Protein AF-A0A086LLX4-F1 (afdb_monomer_lite)

pLDDT: mean 74.9, std 23.93, range [22.41, 98.12]

Secondary structure (DSSP, 8-state):
-BTGGGS-HHHHHTTHHHHHTTS-----B-SS-HHHHS-HHHHTTS-----PPPPHHHHHHHHHHHHHHTTEEE-HHHHHHHHHHHTT-HHHHHHHHHHHHHHHHHHHHHHHHHHHHHHTS-----------------------------------------------------PPP----EEE-HHHHHHHHHHHTSS--SSHHHHHHHHHHHHHHHHHT-HHHHHHHHHHHHTTT--HHHHHHHHHHHIIIIITTS-THHHHHHHHHHHHHHHH-TTTHHHHHHHHHHHHHHSPP--HHHHHHHHHHHHHHH-TT-PPPGGGS---SHHHHHTTTTTT---TTSTT-SS-S-S-SS--SS--S-GGGTT---S---PPPSS--PPP-

Sequence (389 aa):
FPRFSRCSKAQQDALL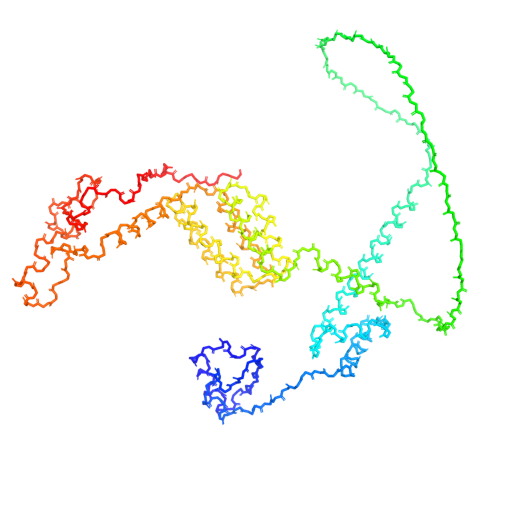PHVETGTITLIGATTENPSFEVNRALLSRCRVCKLEPLTEEDLTTILQRAAKEENVTITEAAVRVICRLADGDARRALNMLENAIHHERTANENKATNDAESSTSLADPLVTSSFSPSSSSSPCSSSPSCPSASSTSASSTSSMASSSSSMACSGKDGVSAGSEGLVVDVASLESTATKSHLLYDKNRDSYYDLISALHKSVRGSDEHAAVYYLTRMLEAGEDPLKIARRIVRMASEDIGLADPAALSLCVAAYQASHFTGMPECSTALTMAVIYLCKCPKSNAVDLAYSKAKSLVLEYPDAPVPLHIRNAPTKLMSQLGYGRGYVHTNQPEATLPQFQSRAFRAQTYLPEVLLGTQIVPNISRPSARGGWTP

Organism: NCBI:txid935652

Foldseek 3Di:
DEAPLPQDPVRLVVCLVCLVVVVDDDDYDHPDDCVVRHDPSVVVSDDDDDDDQADLVRLLVLVVVVCVVQQEAEDPQRSVVLSVVCVRPSVSSVVLVVLLLVLLVVVVVVVVVVVVVVVPPDDDDDDDDDDDDDDDDDDDDDDDDDDDDDDDDDDDDDDDDDDDDDDDDDDDDDDDDDDPHHYGYPVSSVVSVCVLVVQDDVPCVSVVVLLVQLLVCLLVLPLVSNLVSLVSCVVNVDDVLVSLVSLLVSCCQWQNQQDVVLNVLSVVLSVVCVVPPPDVSSVSSSVSSNVSSPHDTDRQRVQLVVLVVVVCVVCVPQDWDQLPADQPDPVSVVVSRVPPNQDQPDPPRPAHPDDDPVRDPDDGGRPVCPPPDSGPDDDHPDDDPDDDD

Structure (mmCIF, N/CA/C/O backbone):
data_AF-A0A086LLX4-F1
#
_entry.id   AF-A0A086LLX4-F1
#
loop_
_atom_site.group_PDB
_atom_site.id
_atom_site.type_symbol
_atom_site.label_atom_id
_atom_site.label_alt_id
_atom_site.label_comp_id
_atom_site.label_asym_id
_atom_site.label_entity_id
_atom_site.label_seq_id
_atom_site.pdbx_PDB_ins_code
_atom_site.Cartn_x
_atom_site.Cartn_y
_atom_site.Cartn_z
_atom_site.occupancy
_atom_site.B_iso_or_equiv
_atom_site.auth_seq_id
_atom_site.auth_comp_id
_atom_site.auth_asym_id
_atom_site.auth_atom_id
_atom_site.pdbx_PDB_model_num
ATOM 1 N N . PHE A 1 1 ? -22.376 -15.473 7.692 1.00 77.75 1 PHE A N 1
ATOM 2 C CA . PHE A 1 1 ? -21.375 -14.619 7.020 1.00 77.75 1 PHE A CA 1
ATOM 3 C C . PHE A 1 1 ? -21.725 -13.140 7.186 1.00 77.75 1 PHE A C 1
ATOM 5 O O . PHE A 1 1 ? -22.742 -12.711 6.644 1.00 77.75 1 PHE A O 1
ATOM 12 N N . PRO A 1 2 ? -20.929 -12.358 7.937 1.00 72.00 2 PRO A N 1
ATOM 13 C CA . PRO A 1 2 ? -21.059 -10.900 7.993 1.00 72.00 2 PRO A CA 1
ATOM 14 C C . PRO A 1 2 ? -20.473 -10.237 6.730 1.00 72.00 2 PRO A C 1
ATOM 16 O O . PRO A 1 2 ? -19.429 -10.668 6.250 1.00 72.00 2 PRO A O 1
ATOM 19 N N . ARG A 1 3 ? -21.119 -9.179 6.215 1.00 75.00 3 ARG A N 1
ATOM 20 C CA . ARG A 1 3 ? -20.761 -8.473 4.958 1.00 75.00 3 ARG A CA 1
ATOM 21 C C . ARG A 1 3 ? -20.616 -9.416 3.754 1.00 75.00 3 ARG A C 1
ATOM 23 O O . ARG A 1 3 ? -19.588 -9.442 3.081 1.00 75.00 3 ARG A O 1
ATOM 30 N N . PHE A 1 4 ? -21.673 -10.184 3.482 1.00 81.69 4 PHE A N 1
ATOM 31 C CA . PHE A 1 4 ? -21.702 -11.184 2.405 1.00 81.69 4 PHE A CA 1
ATOM 32 C C . PHE A 1 4 ? -21.495 -10.592 0.995 1.00 81.69 4 PHE A C 1
ATOM 34 O O . PHE A 1 4 ? -20.997 -11.286 0.113 1.00 81.69 4 PHE A O 1
ATOM 41 N N . SER A 1 5 ? -21.778 -9.297 0.806 1.00 76.44 5 SER A N 1
ATOM 42 C CA . SER A 1 5 ? -21.500 -8.530 -0.420 1.00 76.44 5 SER A CA 1
ATOM 43 C C . SER A 1 5 ? -20.035 -8.564 -0.870 1.00 76.44 5 SER A C 1
ATOM 45 O O . SER A 1 5 ? -19.742 -8.448 -2.057 1.00 76.44 5 SER A O 1
ATOM 47 N N . ARG A 1 6 ? -19.096 -8.768 0.065 1.00 78.56 6 ARG A N 1
ATOM 48 C CA . ARG A 1 6 ? -17.653 -8.801 -0.223 1.00 78.56 6 ARG A CA 1
ATOM 49 C C . ARG A 1 6 ? -17.149 -10.141 -0.763 1.00 78.56 6 ARG A C 1
ATOM 51 O O . ARG A 1 6 ? -15.997 -10.211 -1.189 1.00 78.56 6 ARG A O 1
ATOM 58 N N . CYS A 1 7 ? -17.965 -11.195 -0.745 1.00 80.81 7 CYS A N 1
ATOM 59 C CA . CYS A 1 7 ? -17.592 -12.488 -1.316 1.00 80.81 7 CYS A CA 1
ATOM 60 C C . CYS A 1 7 ? -17.616 -12.420 -2.849 1.00 80.81 7 CYS A C 1
ATOM 62 O O . CYS A 1 7 ? -18.616 -12.017 -3.445 1.00 80.81 7 CYS A O 1
ATOM 64 N N . SER A 1 8 ? -16.539 -12.857 -3.504 1.00 84.44 8 SER A N 1
ATOM 65 C CA . SER A 1 8 ? -16.487 -12.912 -4.969 1.00 84.44 8 SER A CA 1
ATOM 66 C C . SER A 1 8 ? -17.486 -13.936 -5.523 1.00 84.44 8 SER A C 1
ATOM 68 O O . SER A 1 8 ? -17.866 -14.879 -4.830 1.00 84.44 8 SER A O 1
ATOM 70 N N . LYS A 1 9 ? -17.888 -13.802 -6.796 1.00 84.69 9 LYS A N 1
ATOM 71 C CA . LYS A 1 9 ? -18.838 -14.741 -7.428 1.00 84.69 9 LYS A CA 1
ATOM 72 C C . LYS A 1 9 ? -18.393 -16.201 -7.290 1.00 84.69 9 LYS A C 1
ATOM 74 O O . LYS A 1 9 ? -19.178 -17.019 -6.843 1.00 84.69 9 LYS A O 1
ATOM 79 N N . ALA A 1 10 ? -17.113 -16.498 -7.525 1.00 86.12 10 ALA A N 1
ATOM 80 C CA . ALA A 1 10 ? -16.569 -17.847 -7.355 1.00 86.12 10 ALA A CA 1
ATOM 81 C C . ALA A 1 10 ? -16.653 -18.369 -5.903 1.00 86.12 10 ALA A C 1
ATOM 83 O O . ALA A 1 10 ? -16.893 -19.554 -5.692 1.00 86.12 10 ALA A O 1
ATOM 84 N N . GLN A 1 11 ? -16.492 -17.499 -4.897 1.00 87.81 11 GLN A N 1
ATOM 85 C CA . GLN A 1 11 ? -16.671 -17.870 -3.485 1.00 87.81 11 GLN A CA 1
ATOM 86 C C . GLN A 1 11 ? -18.145 -18.115 -3.139 1.00 87.81 11 GLN A C 1
ATOM 88 O O . GLN A 1 11 ? -18.446 -19.011 -2.356 1.00 87.81 11 GLN A O 1
ATOM 93 N N . GLN A 1 12 ? -19.059 -17.336 -3.721 1.00 89.44 12 GLN A N 1
ATOM 94 C CA . GLN A 1 12 ? -20.500 -17.537 -3.570 1.00 89.44 12 GLN A CA 1
ATOM 95 C C . GLN A 1 12 ? -20.957 -18.842 -4.248 1.00 89.44 12 GLN A C 1
ATOM 97 O O . GLN A 1 12 ? -21.711 -19.613 -3.656 1.00 89.44 12 GLN A O 1
ATOM 102 N N . ASP A 1 13 ? -20.449 -19.126 -5.448 1.00 89.75 13 ASP A N 1
ATOM 103 C CA . ASP A 1 13 ? -20.780 -20.322 -6.231 1.00 89.75 13 ASP A CA 1
ATOM 104 C C . ASP A 1 13 ? -20.301 -21.615 -5.554 1.00 89.75 13 ASP A C 1
ATOM 106 O O . ASP A 1 13 ? -20.995 -22.629 -5.598 1.00 89.75 13 ASP A O 1
ATOM 110 N N . ALA A 1 14 ? -19.176 -21.570 -4.833 1.00 91.25 14 ALA A N 1
ATOM 111 C CA . ALA A 1 14 ? -18.689 -22.697 -4.033 1.00 91.25 14 ALA A CA 1
ATOM 112 C C . ALA A 1 14 ? -19.637 -23.103 -2.883 1.00 91.25 14 ALA A C 1
ATOM 114 O O . ALA A 1 14 ? -19.587 -24.242 -2.425 1.00 91.25 14 ALA A O 1
ATOM 115 N N . LEU A 1 15 ? -20.512 -22.203 -2.412 1.00 89.88 15 LEU A N 1
ATOM 116 C CA . LEU A 1 15 ? -21.468 -22.499 -1.335 1.00 89.88 15 LEU A CA 1
ATOM 117 C C . LEU A 1 15 ? -22.757 -23.164 -1.840 1.00 89.88 15 LEU A C 1
ATOM 119 O O . LEU A 1 15 ? -23.442 -23.816 -1.051 1.00 89.88 15 LEU A O 1
ATOM 123 N N . LEU A 1 16 ? -23.096 -23.018 -3.127 1.00 89.75 16 LEU A N 1
ATOM 124 C CA . LEU A 1 16 ? -24.371 -23.485 -3.685 1.00 89.75 16 LEU A CA 1
ATOM 125 C C . LEU A 1 16 ? -24.645 -24.981 -3.464 1.00 89.75 16 LEU A C 1
ATOM 127 O O . LEU A 1 16 ? -25.717 -25.277 -2.932 1.00 89.75 16 LEU A O 1
ATOM 131 N N . PRO A 1 17 ? -23.721 -25.915 -3.778 1.00 91.31 17 PRO A N 1
ATOM 132 C CA . PRO A 1 17 ? -23.986 -27.344 -3.619 1.00 91.31 17 PRO A CA 1
ATOM 133 C C . PRO A 1 17 ? -24.357 -27.713 -2.179 1.00 91.31 17 PRO A C 1
ATOM 135 O O . PRO A 1 17 ? -25.282 -28.482 -1.957 1.00 91.31 17 PRO A O 1
ATOM 138 N N . HIS A 1 18 ? -23.689 -27.107 -1.193 1.00 92.00 18 HIS A N 1
ATOM 139 C CA . HIS A 1 18 ? -23.906 -27.385 0.229 1.00 92.00 18 HIS A CA 1
ATOM 140 C C . HIS A 1 18 ? -25.223 -26.810 0.773 1.00 92.00 18 HIS A C 1
ATOM 142 O O . HIS A 1 18 ? -25.775 -27.346 1.737 1.00 92.00 18 HIS A O 1
ATOM 148 N N . VAL A 1 19 ? -25.721 -25.723 0.173 1.00 90.19 19 VAL A N 1
ATOM 149 C CA . VAL A 1 19 ? -27.052 -25.166 0.465 1.00 90.19 19 VAL A CA 1
ATOM 150 C C . VAL A 1 19 ? -28.142 -26.034 -0.171 1.00 90.19 19 VAL A C 1
ATOM 152 O O . VAL A 1 19 ? -29.159 -26.298 0.462 1.00 90.19 19 VAL A O 1
ATOM 155 N N . GLU A 1 20 ? -27.925 -26.522 -1.395 1.00 91.62 20 GLU A N 1
ATOM 156 C CA . GLU A 1 20 ? -28.867 -27.399 -2.108 1.00 91.62 20 GLU A CA 1
ATOM 157 C C . GLU A 1 20 ? -29.028 -28.773 -1.455 1.00 91.62 20 GLU A C 1
ATOM 159 O O . GLU A 1 20 ? -30.148 -29.269 -1.343 1.00 91.62 20 GLU A O 1
ATOM 164 N N . THR A 1 21 ? -27.936 -29.377 -0.980 1.00 92.88 21 THR A N 1
ATOM 165 C CA . THR A 1 21 ? -27.971 -30.657 -0.255 1.00 92.88 21 THR A CA 1
ATOM 166 C C . THR A 1 21 ? -28.509 -30.534 1.173 1.00 92.88 21 THR A C 1
ATOM 168 O O . THR A 1 21 ? -28.580 -31.538 1.880 1.00 92.88 21 THR A O 1
ATOM 171 N N . GLY A 1 22 ? -28.838 -29.322 1.639 1.00 88.69 22 GLY A N 1
ATOM 172 C CA . GLY A 1 22 ? -29.235 -29.065 3.026 1.00 88.69 22 GLY A CA 1
ATOM 173 C C . GLY A 1 22 ? -28.113 -29.299 4.046 1.00 88.69 22 GLY A C 1
ATOM 174 O O . GLY A 1 22 ? -28.381 -29.394 5.241 1.00 88.69 22 GLY A O 1
ATOM 175 N N . THR A 1 23 ? -26.856 -29.400 3.599 1.00 93.38 23 THR A N 1
ATOM 176 C CA . THR A 1 23 ? -25.694 -29.617 4.475 1.00 93.38 23 THR A CA 1
ATOM 177 C C . THR A 1 23 ? -25.378 -28.379 5.315 1.00 93.38 23 THR A C 1
ATOM 179 O O . THR A 1 23 ? -24.865 -28.515 6.424 1.00 93.38 23 THR A O 1
ATOM 182 N N . ILE A 1 24 ? -25.693 -27.176 4.817 1.00 91.94 24 ILE A N 1
ATOM 183 C CA . ILE A 1 24 ? -25.552 -25.917 5.562 1.00 91.94 24 ILE A CA 1
ATOM 184 C C . ILE A 1 24 ? -26.798 -25.030 5.442 1.00 91.94 24 ILE A C 1
ATOM 186 O O . ILE A 1 24 ? -27.358 -24.853 4.361 1.00 91.94 24 ILE A O 1
ATOM 190 N N . THR A 1 25 ? -27.166 -24.373 6.543 1.00 90.19 25 THR A N 1
ATOM 191 C CA . THR A 1 25 ? -28.131 -23.262 6.539 1.00 90.19 25 THR A CA 1
ATOM 192 C C . THR A 1 25 ? -27.373 -21.947 6.370 1.00 90.19 25 THR A C 1
ATOM 194 O O . THR A 1 25 ? -26.730 -21.461 7.302 1.00 90.19 25 THR A O 1
ATOM 197 N N . LEU A 1 26 ? -27.420 -21.357 5.173 1.00 89.88 26 LEU A N 1
ATOM 198 C CA . LEU A 1 26 ? -26.694 -20.121 4.876 1.00 89.88 26 LEU A CA 1
ATOM 199 C C . LEU A 1 26 ? -27.411 -18.884 5.445 1.00 89.88 26 LEU A C 1
ATOM 201 O O . LEU A 1 26 ? -28.464 -18.485 4.956 1.00 89.88 26 LEU A O 1
ATOM 205 N N . ILE A 1 27 ? -26.784 -18.226 6.425 1.00 92.00 27 ILE A N 1
ATOM 206 C CA . ILE A 1 27 ? -27.195 -16.906 6.929 1.00 92.00 27 ILE A CA 1
ATOM 207 C C . ILE A 1 27 ? -26.151 -15.864 6.502 1.00 92.00 27 ILE A C 1
ATOM 209 O O . ILE A 1 27 ? -25.005 -15.873 6.972 1.00 92.00 27 ILE A O 1
ATOM 213 N N . GLY A 1 28 ? -26.540 -14.968 5.595 1.00 89.19 28 GLY A N 1
ATOM 214 C CA . GLY A 1 28 ? -25.734 -13.840 5.122 1.00 89.19 28 GLY A CA 1
ATOM 215 C C . GLY A 1 28 ? -26.308 -12.506 5.597 1.00 89.19 28 GLY A C 1
ATOM 216 O O . GLY A 1 28 ? -27.516 -12.305 5.542 1.00 89.19 28 GLY A O 1
ATOM 217 N N . ALA A 1 29 ? -25.443 -11.593 6.041 1.00 88.75 29 ALA A N 1
ATOM 218 C CA . ALA A 1 29 ? -25.813 -10.222 6.393 1.00 88.75 29 ALA A CA 1
ATOM 219 C C . ALA A 1 29 ? -25.064 -9.224 5.499 1.00 88.75 29 ALA A C 1
ATOM 221 O O . ALA A 1 29 ? -23.859 -9.376 5.277 1.00 88.75 29 ALA A O 1
ATOM 222 N N . THR A 1 30 ? -25.758 -8.199 5.006 1.00 85.38 30 THR A N 1
ATOM 223 C CA . THR A 1 30 ? -25.189 -7.101 4.211 1.00 85.38 30 THR A CA 1
ATOM 224 C C . THR A 1 30 ? -25.908 -5.787 4.530 1.00 85.38 30 THR A C 1
ATOM 226 O O . THR A 1 30 ? -27.066 -5.802 4.940 1.00 85.38 30 THR A O 1
ATOM 229 N N . THR A 1 31 ? -25.202 -4.668 4.373 1.00 83.75 31 THR A N 1
ATOM 230 C CA . THR A 1 31 ? -25.736 -3.293 4.431 1.00 83.75 31 THR A CA 1
ATOM 231 C C . THR A 1 31 ? -26.076 -2.743 3.045 1.00 83.75 31 THR A C 1
ATOM 233 O O . THR A 1 31 ? -26.700 -1.695 2.924 1.00 83.75 31 THR A O 1
ATOM 236 N N . GLU A 1 32 ? -25.628 -3.431 2.000 1.00 81.44 32 GLU A N 1
ATOM 237 C CA . GLU A 1 32 ? -25.808 -3.085 0.593 1.00 81.44 32 GLU A CA 1
ATOM 238 C C . GLU A 1 32 ? -26.971 -3.911 -0.001 1.00 81.44 32 GLU A C 1
ATOM 240 O O . GLU A 1 32 ? -27.409 -4.904 0.587 1.00 81.44 32 GLU A O 1
ATOM 245 N N . ASN A 1 33 ? -27.542 -3.496 -1.138 1.00 84.31 33 ASN A N 1
ATOM 246 C CA . ASN A 1 33 ? -28.740 -4.153 -1.673 1.00 84.31 33 ASN A CA 1
ATOM 247 C C . ASN A 1 33 ? -28.384 -5.528 -2.288 1.00 84.31 33 ASN A C 1
ATOM 249 O O . ASN A 1 33 ? -27.697 -5.580 -3.314 1.00 84.31 33 ASN A O 1
ATOM 253 N N . PRO A 1 34 ? -28.897 -6.646 -1.728 1.00 85.19 34 PRO A N 1
ATOM 254 C CA . PRO A 1 34 ? -28.434 -7.987 -2.075 1.00 85.19 34 PRO A CA 1
ATOM 255 C C . PRO A 1 34 ? -28.697 -8.378 -3.535 1.00 85.19 34 PRO A C 1
ATOM 257 O O . PRO A 1 34 ? -28.022 -9.272 -4.039 1.00 85.19 34 PRO A O 1
ATOM 260 N N . SER A 1 35 ? -29.625 -7.718 -4.240 1.00 84.50 35 SER A N 1
ATOM 261 C CA . SER A 1 35 ? -29.927 -8.022 -5.647 1.00 84.50 35 SER A CA 1
ATOM 262 C C . SER A 1 35 ? -28.808 -7.657 -6.634 1.00 84.50 35 SER A C 1
ATOM 264 O O . SER A 1 35 ? -28.808 -8.175 -7.755 1.00 84.50 35 SER A O 1
ATOM 266 N N . PHE A 1 36 ? -27.857 -6.802 -6.236 1.00 81.12 36 PHE A N 1
ATOM 267 C CA . PHE A 1 36 ? -26.720 -6.398 -7.073 1.00 81.12 36 PHE A CA 1
ATOM 268 C C . PHE A 1 36 ? -25.450 -7.223 -6.822 1.00 81.12 36 PHE A C 1
ATOM 270 O O . PHE A 1 36 ? -24.666 -7.436 -7.747 1.00 81.12 36 PHE A O 1
ATOM 277 N N . GLU A 1 37 ? -25.246 -7.691 -5.590 1.00 80.75 37 GLU A N 1
ATOM 278 C CA . GLU A 1 37 ? -23.963 -8.250 -5.130 1.00 80.75 37 GLU A CA 1
ATOM 279 C C . GLU A 1 37 ? -24.008 -9.757 -4.876 1.00 80.75 37 GLU A C 1
ATOM 281 O O . GLU A 1 37 ? -22.979 -10.433 -4.964 1.00 80.75 37 GLU A O 1
ATOM 286 N N . VAL A 1 38 ? -25.191 -10.302 -4.583 1.00 85.75 38 VAL A N 1
ATOM 287 C CA . VAL A 1 38 ? -25.379 -11.738 -4.376 1.00 85.75 38 VAL A CA 1
ATOM 288 C C . VAL A 1 38 ? -25.763 -12.401 -5.695 1.00 85.75 38 VAL A C 1
ATOM 290 O O . VAL A 1 38 ? -26.615 -11.906 -6.437 1.00 85.75 38 VAL A O 1
ATOM 293 N N . ASN A 1 39 ? -25.156 -13.548 -6.005 1.00 87.56 39 ASN A N 1
ATOM 294 C CA . ASN A 1 39 ? -25.502 -14.299 -7.203 1.00 87.56 39 ASN A CA 1
ATOM 295 C C . ASN A 1 39 ? -26.983 -14.722 -7.160 1.00 87.56 39 ASN A C 1
ATOM 297 O O . ASN A 1 39 ? -27.478 -15.248 -6.159 1.00 87.56 39 ASN A O 1
ATOM 301 N N . ARG A 1 40 ? -27.680 -14.556 -8.289 1.00 88.75 40 ARG A N 1
ATOM 302 C CA . ARG A 1 40 ? -29.092 -14.924 -8.477 1.00 88.75 40 ARG A CA 1
ATOM 303 C C . ARG A 1 40 ? -29.378 -16.377 -8.089 1.00 88.75 40 ARG A C 1
ATOM 305 O O . ARG A 1 40 ? -30.456 -16.660 -7.581 1.00 88.75 40 ARG A O 1
ATOM 312 N N . ALA A 1 41 ? -28.409 -17.272 -8.286 1.00 87.75 41 ALA A N 1
ATOM 313 C CA . ALA A 1 41 ? -28.522 -18.678 -7.912 1.00 87.75 41 ALA A CA 1
ATOM 314 C C . ALA A 1 41 ? -28.616 -18.895 -6.384 1.00 87.75 41 ALA A C 1
ATOM 316 O O . ALA A 1 41 ? -29.383 -19.751 -5.944 1.00 87.75 41 ALA A O 1
ATOM 317 N N . LEU A 1 42 ? -27.911 -18.098 -5.568 1.00 88.88 42 LEU A N 1
ATOM 318 C CA . LEU A 1 42 ? -28.100 -18.090 -4.111 1.00 88.88 42 LEU A CA 1
ATOM 319 C C . LEU A 1 42 ? -29.386 -17.356 -3.717 1.00 88.88 42 LEU A C 1
ATOM 321 O O . LEU A 1 42 ? -30.137 -17.856 -2.886 1.00 88.88 42 LEU A O 1
ATOM 325 N N . LEU A 1 43 ? -29.692 -16.213 -4.342 1.00 88.81 43 LEU A N 1
ATOM 326 C CA . LEU A 1 43 ? -30.923 -15.461 -4.050 1.00 88.81 43 LEU A CA 1
ATOM 327 C C . LEU A 1 43 ? -32.198 -16.285 -4.281 1.00 88.81 43 LEU A C 1
ATOM 329 O O . LEU A 1 43 ? -33.158 -16.126 -3.538 1.00 88.81 43 LEU A O 1
ATOM 333 N N . SER A 1 44 ? -32.213 -17.204 -5.251 1.00 90.50 44 SER A N 1
ATOM 334 C CA . SER A 1 44 ? -33.356 -18.102 -5.465 1.00 90.50 44 SER A CA 1
ATOM 335 C C . SER A 1 44 ? -33.489 -19.218 -4.414 1.00 90.50 44 SER A C 1
ATOM 337 O O . SER A 1 44 ? -34.467 -19.959 -4.449 1.00 90.50 44 SER A O 1
ATOM 339 N N . ARG A 1 45 ? -32.507 -19.374 -3.514 1.00 89.38 45 ARG A N 1
ATOM 340 C CA . ARG A 1 45 ? -32.448 -20.395 -2.446 1.00 89.38 45 ARG A CA 1
ATOM 341 C C . ARG A 1 45 ? -32.428 -19.787 -1.036 1.00 89.38 45 ARG A C 1
ATOM 343 O O . ARG A 1 45 ? -32.593 -20.510 -0.059 1.00 89.38 45 ARG A O 1
ATOM 350 N N . CYS A 1 46 ? -32.259 -18.470 -0.915 1.00 88.88 46 CYS A N 1
ATOM 351 C CA . CYS A 1 46 ? -32.193 -17.749 0.355 1.00 88.88 46 CYS A CA 1
ATOM 352 C C . CYS A 1 46 ? -33.375 -16.783 0.505 1.00 88.88 46 CYS A C 1
ATOM 354 O O . CYS A 1 46 ? -33.668 -15.998 -0.394 1.00 88.88 46 CYS A O 1
ATOM 356 N N . ARG A 1 47 ? -34.023 -16.767 1.678 1.00 90.62 47 ARG A N 1
ATOM 357 C CA . ARG A 1 47 ? -35.050 -15.760 1.980 1.00 90.62 47 ARG A CA 1
ATOM 358 C C . ARG A 1 47 ? -34.385 -14.429 2.328 1.00 90.62 47 ARG A C 1
ATOM 360 O O . ARG A 1 47 ? -33.635 -14.351 3.297 1.00 90.62 47 ARG A O 1
ATOM 367 N N . VAL A 1 48 ? -34.692 -13.378 1.571 1.00 90.56 48 VAL A N 1
ATOM 368 C CA . VAL A 1 48 ? -34.252 -12.013 1.890 1.00 90.56 48 VAL A CA 1
ATOM 369 C C . VAL A 1 48 ? -35.176 -11.428 2.958 1.00 90.56 48 VAL A C 1
ATOM 371 O O . VAL A 1 48 ? -36.378 -11.296 2.739 1.00 90.56 48 VAL A O 1
ATOM 374 N N . CYS A 1 49 ? -34.614 -11.069 4.110 1.00 91.56 49 CYS A N 1
ATOM 375 C CA . CYS A 1 49 ? -35.300 -10.332 5.168 1.00 91.56 49 CYS A CA 1
ATOM 376 C C . CYS A 1 49 ? -34.707 -8.919 5.228 1.00 91.56 49 CYS A C 1
ATOM 378 O O . CYS A 1 49 ? -33.505 -8.780 5.452 1.00 91.56 49 CYS A O 1
ATOM 380 N N . LYS A 1 50 ? -35.528 -7.879 5.039 1.00 89.44 50 LYS A N 1
ATOM 381 C CA . LYS A 1 50 ? -35.112 -6.500 5.323 1.00 89.44 50 LYS A CA 1
ATOM 382 C C . LYS A 1 50 ? -35.150 -6.291 6.839 1.00 89.44 50 LYS A C 1
ATOM 384 O O . LYS A 1 50 ? -36.137 -6.652 7.473 1.00 89.44 50 LYS A O 1
ATOM 389 N N . LEU A 1 51 ? -34.079 -5.735 7.395 1.00 90.31 51 LEU A N 1
ATOM 390 C CA . LEU A 1 51 ? -34.040 -5.233 8.765 1.00 90.31 51 LEU A CA 1
ATOM 391 C C . LEU A 1 51 ? -34.098 -3.705 8.697 1.00 90.31 51 LEU A C 1
ATOM 393 O O . LEU A 1 51 ? -33.405 -3.107 7.873 1.00 90.31 51 LEU A O 1
ATOM 397 N N . GLU A 1 52 ? -34.938 -3.101 9.527 1.00 88.56 52 GLU A N 1
ATOM 398 C CA . GLU A 1 52 ? -34.991 -1.649 9.714 1.00 88.56 52 GLU A CA 1
ATOM 399 C C . GLU A 1 52 ? -34.042 -1.238 10.859 1.00 88.56 52 GLU A C 1
ATOM 401 O O . GLU A 1 52 ? -33.712 -2.086 11.698 1.00 88.56 52 GLU A O 1
ATOM 406 N N . PRO A 1 53 ? -33.581 0.026 10.914 1.00 87.44 53 PRO A N 1
ATOM 407 C CA . PRO A 1 53 ? -32.887 0.555 12.089 1.00 87.44 53 PRO A CA 1
ATOM 408 C C . PRO A 1 53 ? -33.774 0.476 13.341 1.00 87.44 53 PRO A C 1
ATOM 410 O O . PRO A 1 53 ? -35.000 0.559 13.254 1.00 87.44 53 PRO A O 1
ATOM 413 N N . LEU A 1 54 ? -33.145 0.320 14.507 1.00 91.31 54 LEU A N 1
ATOM 414 C CA . LEU A 1 54 ? -33.848 0.200 15.786 1.00 91.31 54 LEU A CA 1
ATOM 415 C C . LEU A 1 54 ? -34.422 1.546 16.242 1.00 91.31 54 LEU A C 1
ATOM 417 O O . LEU A 1 54 ? -33.820 2.595 16.006 1.00 91.31 54 LEU A O 1
ATOM 421 N N . THR A 1 55 ? -35.564 1.515 16.929 1.00 92.06 55 THR A N 1
ATOM 422 C CA . THR A 1 55 ? -36.163 2.723 17.516 1.00 92.06 55 THR A CA 1
ATOM 423 C C . THR A 1 55 ? -35.435 3.148 18.798 1.00 92.06 55 THR A C 1
ATOM 425 O O . THR A 1 55 ? -34.692 2.367 19.398 1.00 92.06 55 THR A O 1
ATOM 428 N N . GLU A 1 56 ? -35.663 4.382 19.268 1.00 89.19 56 GLU A N 1
ATOM 429 C CA . GLU A 1 56 ? -35.125 4.835 20.563 1.00 89.19 56 GLU A CA 1
ATOM 430 C C . GLU A 1 56 ? -35.629 3.965 21.738 1.00 89.19 56 GLU A C 1
ATOM 432 O O . GLU A 1 56 ? -34.895 3.764 22.706 1.00 89.19 56 GLU A O 1
ATOM 437 N N . GLU A 1 57 ? -36.836 3.393 21.640 1.00 89.50 57 GLU A N 1
ATOM 438 C CA . GLU A 1 57 ? -37.420 2.480 22.639 1.00 89.50 57 GLU A CA 1
ATOM 439 C C . GLU A 1 57 ? -36.718 1.108 22.647 1.00 89.50 57 GLU A C 1
ATOM 441 O O . GLU A 1 57 ? -36.373 0.579 23.713 1.00 89.50 57 GLU A O 1
ATOM 446 N N . ASP A 1 58 ? -36.423 0.558 21.463 1.00 90.69 58 ASP A N 1
ATOM 447 C CA . ASP A 1 58 ? -35.651 -0.683 21.317 1.00 90.69 58 ASP A CA 1
ATOM 448 C C . ASP A 1 58 ? -34.227 -0.515 21.867 1.00 90.69 58 ASP A C 1
ATOM 450 O O . ASP A 1 58 ? -33.750 -1.344 22.647 1.00 90.69 58 ASP A O 1
ATOM 454 N N . LEU A 1 59 ? -33.553 0.582 21.498 1.00 89.19 59 LEU A N 1
ATOM 455 C CA . LEU A 1 59 ? -32.203 0.900 21.972 1.00 89.19 59 LEU A CA 1
ATOM 456 C C . LEU A 1 59 ? -32.172 1.109 23.491 1.00 89.19 59 LEU A C 1
ATOM 458 O O . LEU A 1 59 ? -31.285 0.575 24.157 1.00 89.19 59 LEU A O 1
ATOM 462 N N . THR A 1 60 ? -33.167 1.802 24.051 1.00 91.06 60 THR A N 1
ATOM 463 C CA . THR A 1 60 ? -33.331 1.959 25.506 1.00 91.06 60 THR A CA 1
ATOM 464 C C . THR A 1 60 ? -33.461 0.600 26.194 1.00 91.06 60 THR A C 1
ATOM 466 O O . THR A 1 60 ? -32.777 0.337 27.184 1.00 91.06 60 THR A O 1
ATOM 469 N N . THR A 1 61 ? -34.269 -0.304 25.634 1.00 92.44 61 THR A N 1
ATOM 470 C CA . THR A 1 61 ? -34.455 -1.666 26.160 1.00 92.44 61 THR A CA 1
ATOM 471 C C . THR A 1 61 ? -33.160 -2.487 26.109 1.00 92.44 61 THR A C 1
ATOM 473 O O . THR A 1 61 ? -32.870 -3.249 27.033 1.00 92.44 61 THR A O 1
ATOM 476 N N . ILE A 1 62 ? -32.359 -2.336 25.050 1.00 92.44 62 ILE A N 1
ATOM 477 C CA . ILE A 1 62 ? -31.055 -3.004 24.903 1.00 92.44 62 ILE A CA 1
ATOM 478 C C . ILE A 1 62 ? -30.044 -2.460 25.923 1.00 92.44 62 ILE A C 1
ATOM 480 O O . ILE A 1 62 ? -29.399 -3.249 26.614 1.00 92.44 62 ILE A O 1
ATOM 484 N N . LEU A 1 63 ? -29.948 -1.135 26.069 1.00 90.25 63 LEU A N 1
ATOM 485 C CA . LEU A 1 63 ? -29.045 -0.488 27.026 1.00 90.25 63 LEU A CA 1
ATOM 486 C C . LEU A 1 63 ? -29.391 -0.852 28.475 1.00 90.25 63 LEU A C 1
ATOM 488 O O . LEU A 1 63 ? -28.493 -1.179 29.245 1.00 90.25 63 LEU A O 1
ATOM 492 N N . GLN A 1 64 ? -30.677 -0.885 28.839 1.00 89.38 64 GLN A N 1
ATOM 493 C CA . GLN A 1 64 ? -31.121 -1.311 30.174 1.00 89.38 64 GLN A CA 1
ATOM 494 C C . GLN A 1 64 ? -30.792 -2.781 30.478 1.00 89.38 64 GLN A C 1
ATOM 496 O O . GLN A 1 64 ? -30.488 -3.117 31.624 1.00 89.38 64 GLN A O 1
ATOM 501 N N . ARG A 1 65 ? -30.829 -3.669 29.473 1.00 91.19 65 ARG A N 1
ATOM 502 C CA . ARG A 1 65 ? -30.409 -5.072 29.640 1.00 91.19 65 ARG A CA 1
ATOM 503 C C . ARG A 1 65 ? -28.904 -5.178 29.880 1.00 91.19 65 ARG A C 1
ATOM 505 O O . ARG A 1 65 ? -28.512 -5.808 30.854 1.00 91.19 65 ARG A O 1
ATOM 512 N N . ALA A 1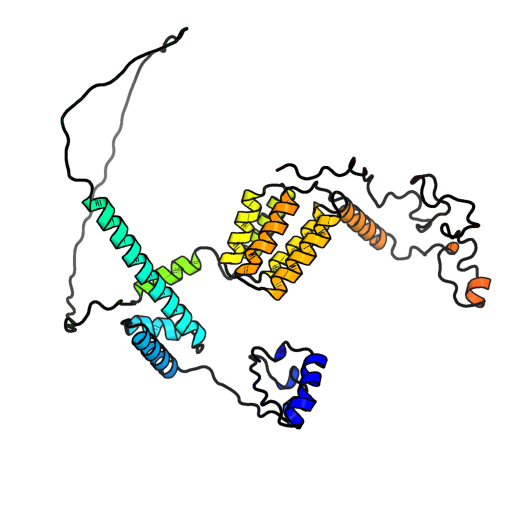 66 ? -28.092 -4.504 29.065 1.00 88.94 66 ALA A N 1
ATOM 513 C CA . ALA A 1 66 ? -26.636 -4.487 29.226 1.00 88.94 66 ALA A CA 1
ATOM 514 C C . ALA A 1 66 ? -26.203 -3.875 30.573 1.00 88.94 66 ALA A C 1
ATOM 516 O O . ALA A 1 66 ? -25.369 -4.442 31.273 1.00 88.94 66 ALA A O 1
ATOM 517 N N . ALA A 1 67 ? -26.839 -2.773 30.988 1.00 88.56 67 ALA A N 1
ATOM 518 C CA . ALA A 1 67 ? -26.629 -2.148 32.296 1.00 88.56 67 ALA A CA 1
ATOM 519 C C . ALA A 1 67 ? -26.853 -3.131 33.457 1.00 88.56 67 ALA A C 1
ATOM 521 O O . ALA A 1 67 ? -26.068 -3.190 34.402 1.00 88.56 67 ALA A O 1
ATOM 522 N N . LYS A 1 68 ? -27.919 -3.937 33.361 1.00 88.69 68 LYS A N 1
ATOM 523 C CA . LYS A 1 68 ? -28.281 -4.933 34.370 1.00 88.69 68 LYS A CA 1
ATOM 524 C C . LYS A 1 68 ? -27.305 -6.113 34.424 1.00 88.69 68 LYS A C 1
ATOM 526 O O . LYS A 1 68 ? -27.100 -6.651 35.506 1.00 88.69 68 LYS A O 1
ATOM 531 N N . GLU A 1 69 ? -26.722 -6.518 33.297 1.00 87.94 69 GLU A N 1
ATOM 532 C CA . GLU A 1 69 ? -25.708 -7.583 33.256 1.00 87.94 69 GLU A CA 1
ATOM 533 C C . GLU A 1 69 ? -24.368 -7.115 33.855 1.00 87.94 69 GLU A C 1
ATOM 535 O O . GLU A 1 69 ? -23.780 -7.832 34.663 1.00 87.94 69 GLU A O 1
ATOM 540 N N . GLU A 1 70 ? -23.939 -5.882 33.566 1.00 81.62 70 GLU A N 1
ATOM 541 C CA . GLU A 1 70 ? -22.701 -5.293 34.112 1.00 81.62 70 GLU A CA 1
ATOM 542 C C . GLU A 1 70 ? -22.840 -4.725 35.546 1.00 81.62 70 GLU A C 1
ATOM 544 O O . GLU A 1 70 ? -21.853 -4.268 36.124 1.00 81.62 70 GLU A O 1
ATOM 549 N N . ASN A 1 71 ? -24.041 -4.761 36.142 1.00 85.06 71 ASN A N 1
ATOM 550 C CA . ASN A 1 71 ? -24.387 -4.134 37.433 1.00 85.06 71 ASN A CA 1
ATOM 551 C C . ASN A 1 71 ? -24.091 -2.618 37.488 1.00 85.06 71 ASN A C 1
ATOM 553 O O . ASN A 1 71 ? -23.594 -2.094 38.489 1.00 85.06 71 ASN A O 1
ATOM 557 N N . VAL A 1 72 ? -24.406 -1.907 36.403 1.00 85.81 72 VAL A N 1
ATOM 558 C CA . VAL A 1 72 ? -24.181 -0.462 36.240 1.00 85.81 72 VAL A CA 1
ATOM 559 C C . VAL A 1 72 ? -25.512 0.286 36.215 1.00 85.81 72 VAL A C 1
ATOM 561 O O . VAL A 1 72 ? -26.484 -0.153 35.600 1.00 85.81 72 VAL A O 1
ATOM 564 N N . THR A 1 73 ? -25.549 1.457 36.844 1.00 86.94 73 THR A N 1
ATOM 565 C CA . THR A 1 73 ? -26.707 2.360 36.835 1.00 86.94 73 THR A CA 1
ATOM 566 C C . THR A 1 73 ? -26.494 3.434 35.769 1.00 86.94 73 THR A C 1
ATOM 568 O O . THR A 1 73 ? -25.532 4.190 35.851 1.00 86.94 73 THR A O 1
ATOM 571 N N . ILE A 1 74 ? -27.366 3.528 34.763 1.00 86.50 74 ILE A N 1
ATOM 572 C CA . ILE A 1 74 ? -27.272 4.564 33.715 1.00 86.50 74 ILE A CA 1
ATOM 573 C C . ILE A 1 74 ? -28.333 5.635 33.977 1.00 86.50 74 ILE A C 1
ATOM 575 O O . ILE A 1 74 ? -29.498 5.296 34.204 1.00 86.50 74 ILE A O 1
ATOM 579 N N . THR A 1 75 ? -27.968 6.919 33.916 1.00 88.44 75 THR A N 1
ATOM 580 C CA . THR A 1 75 ? -28.956 8.006 34.023 1.00 88.44 75 THR A CA 1
ATOM 581 C C . THR A 1 75 ? -29.840 8.081 32.773 1.00 88.44 75 THR A C 1
ATOM 583 O O . THR A 1 75 ? -29.401 7.818 31.652 1.00 88.44 75 THR A O 1
ATOM 586 N N . GLU A 1 76 ? -31.112 8.464 32.926 1.00 85.56 76 GLU A N 1
ATOM 587 C CA . GLU A 1 76 ? -32.035 8.549 31.780 1.00 85.56 76 GLU A CA 1
ATOM 588 C C . GLU A 1 76 ? -31.558 9.573 30.729 1.00 85.56 76 GLU A C 1
ATOM 590 O O . GLU A 1 76 ? -31.732 9.381 29.523 1.00 85.56 76 GLU A O 1
ATOM 595 N N . ALA A 1 77 ? -30.882 10.635 31.179 1.00 84.75 77 ALA A N 1
ATOM 596 C CA . ALA A 1 77 ? -30.231 11.609 30.311 1.00 84.75 77 ALA A CA 1
ATOM 597 C C . ALA A 1 77 ? -29.111 10.967 29.470 1.00 84.75 77 ALA A C 1
ATOM 599 O O . ALA A 1 77 ? -29.082 11.163 28.252 1.00 84.75 77 ALA A O 1
ATOM 600 N N . ALA A 1 78 ? -28.248 10.147 30.082 1.00 84.88 78 ALA A N 1
ATOM 601 C CA . ALA A 1 78 ? -27.199 9.412 29.379 1.00 84.88 78 ALA A CA 1
ATOM 602 C C . ALA A 1 78 ? -27.775 8.430 28.340 1.00 84.88 78 ALA A C 1
ATOM 604 O O . ALA A 1 78 ? -27.306 8.411 27.200 1.00 84.88 78 ALA A O 1
ATOM 605 N N . VAL A 1 79 ? -28.847 7.693 28.668 1.00 88.44 79 VAL A N 1
ATOM 606 C CA . VAL A 1 79 ? -29.537 6.807 27.704 1.00 88.44 79 VAL A CA 1
ATOM 607 C C . VAL A 1 79 ? -30.023 7.587 26.478 1.00 88.44 79 VAL A C 1
ATOM 609 O O . VAL A 1 79 ? -29.724 7.201 25.347 1.00 88.44 79 VAL A O 1
ATOM 612 N N . ARG A 1 80 ? -30.711 8.721 26.678 1.00 86.38 80 ARG A N 1
ATOM 613 C CA . ARG A 1 80 ? -31.209 9.566 25.575 1.00 86.38 80 ARG A CA 1
ATOM 614 C C . ARG A 1 80 ? -30.074 10.100 24.689 1.00 86.38 80 ARG A C 1
ATOM 616 O O . ARG A 1 80 ? -30.245 10.188 23.473 1.00 86.38 80 ARG A O 1
ATOM 623 N N . VAL A 1 81 ? -28.919 10.439 25.269 1.00 86.19 81 VAL A N 1
ATOM 624 C CA . VAL A 1 81 ? -27.725 10.865 24.514 1.00 86.19 81 VAL A CA 1
ATOM 625 C C . VAL A 1 81 ? -27.153 9.710 23.684 1.00 86.19 81 VAL A C 1
ATOM 627 O O . VAL A 1 81 ? -26.901 9.894 22.492 1.00 86.19 81 VAL A O 1
ATOM 630 N N . ILE A 1 82 ? -27.008 8.512 24.264 1.00 86.06 82 ILE A N 1
ATOM 631 C CA . ILE A 1 82 ? -26.499 7.331 23.547 1.00 86.06 82 ILE A CA 1
ATOM 632 C C . ILE A 1 82 ? -27.431 6.953 22.386 1.00 86.06 82 ILE A C 1
ATOM 634 O O . ILE A 1 82 ? -26.948 6.778 21.268 1.00 86.06 82 ILE A O 1
ATOM 638 N N . CYS A 1 83 ? -28.750 6.884 22.605 1.00 86.50 83 CYS A N 1
ATOM 639 C CA . CYS A 1 83 ? -29.718 6.535 21.556 1.00 86.50 83 CYS A CA 1
ATOM 640 C C . CYS A 1 83 ? -29.630 7.481 20.344 1.00 86.50 83 CYS A C 1
ATOM 642 O O . CYS A 1 83 ? -29.550 7.015 19.205 1.00 86.50 83 CYS A O 1
ATOM 644 N N . ARG A 1 84 ? -29.543 8.797 20.584 1.00 84.56 84 ARG A N 1
ATOM 645 C CA . ARG A 1 84 ? -29.401 9.813 19.524 1.00 84.56 84 ARG A CA 1
ATOM 646 C C . ARG A 1 84 ? -28.082 9.720 18.756 1.00 84.56 84 ARG A C 1
ATOM 648 O O . ARG A 1 84 ? -28.058 9.990 17.561 1.00 84.56 84 ARG A O 1
ATOM 655 N N . LEU A 1 85 ? -26.982 9.359 19.420 1.00 81.94 85 LEU A N 1
ATOM 656 C CA . LEU A 1 85 ? -25.659 9.229 18.787 1.00 81.94 85 LEU A CA 1
ATOM 657 C C . LEU A 1 85 ? -25.452 7.871 18.087 1.00 81.94 85 LEU A C 1
ATOM 659 O O . LEU A 1 85 ? -24.597 7.752 17.198 1.00 81.94 85 LEU A O 1
ATOM 663 N N . ALA A 1 86 ? -26.223 6.856 18.481 1.00 81.38 86 ALA A N 1
ATOM 664 C CA . ALA A 1 86 ? -26.203 5.518 17.901 1.00 81.38 86 ALA A CA 1
ATOM 665 C C . ALA A 1 86 ? -26.950 5.420 16.560 1.00 81.38 86 ALA A C 1
ATOM 667 O O . ALA A 1 86 ? -26.571 4.584 15.740 1.00 81.38 86 ALA A O 1
ATOM 668 N N . ASP A 1 87 ? -27.955 6.276 16.325 1.00 84.19 87 ASP A N 1
ATOM 669 C CA . ASP A 1 87 ? -28.698 6.385 15.054 1.00 84.19 87 ASP A CA 1
ATOM 670 C C . ASP A 1 87 ? -29.258 5.025 14.574 1.00 84.19 87 ASP A C 1
ATOM 672 O O . ASP A 1 87 ? -29.016 4.562 13.460 1.00 84.19 87 ASP A O 1
ATOM 676 N N . GLY A 1 88 ? -29.936 4.316 15.485 1.00 82.31 88 GLY A N 1
ATOM 677 C CA . GLY A 1 88 ? -30.541 3.003 15.227 1.00 82.31 88 GLY A CA 1
ATOM 678 C C . GLY A 1 88 ? -29.591 1.794 15.254 1.00 82.31 88 GLY A C 1
ATOM 679 O O . GLY A 1 88 ? -30.060 0.665 15.088 1.00 82.31 88 GLY A O 1
ATOM 680 N N . ASP A 1 89 ? -28.283 1.977 15.484 1.00 86.69 89 ASP A N 1
ATOM 681 C CA . ASP A 1 89 ? -27.298 0.884 15.585 1.00 86.69 89 ASP A CA 1
ATOM 682 C C . ASP A 1 89 ? -27.011 0.489 17.048 1.00 86.69 89 ASP A C 1
ATOM 684 O O . ASP A 1 89 ? -26.248 1.144 17.766 1.00 86.69 89 ASP A O 1
ATOM 688 N N . ALA A 1 90 ? -27.565 -0.649 17.480 1.00 87.31 90 ALA A N 1
ATOM 689 C CA . ALA A 1 90 ? -27.336 -1.194 18.821 1.00 87.31 90 ALA A CA 1
ATOM 690 C C . ALA A 1 90 ? -25.864 -1.496 19.137 1.00 87.31 90 ALA A C 1
ATOM 692 O O . ALA A 1 90 ? -25.475 -1.386 20.298 1.00 87.31 90 ALA A O 1
ATOM 693 N N . ARG A 1 91 ? -25.020 -1.845 18.152 1.00 83.19 91 ARG A N 1
ATOM 694 C CA . ARG A 1 91 ? -23.588 -2.064 18.423 1.00 83.19 91 ARG A CA 1
ATOM 695 C C . ARG A 1 91 ? -22.923 -0.745 18.797 1.00 83.19 91 ARG A C 1
ATOM 697 O O . ARG A 1 91 ? -22.137 -0.707 19.733 1.00 83.19 91 ARG A O 1
ATOM 704 N N . ARG A 1 92 ? -23.257 0.347 18.105 1.00 80.00 92 ARG A N 1
ATOM 705 C CA . ARG A 1 92 ? -22.734 1.678 18.451 1.00 80.00 92 ARG A CA 1
ATOM 706 C C . ARG A 1 92 ? -23.207 2.105 19.840 1.00 80.00 92 ARG A C 1
ATOM 708 O O . ARG A 1 92 ? -22.377 2.555 20.621 1.00 80.00 92 ARG A O 1
ATOM 715 N N . ALA A 1 93 ? -24.481 1.885 20.168 1.00 85.06 93 ALA A N 1
ATOM 716 C CA . ALA A 1 93 ? -25.015 2.164 21.502 1.00 85.06 93 ALA A CA 1
ATOM 717 C C . ALA A 1 93 ? -24.268 1.393 22.612 1.00 85.06 93 ALA A C 1
ATOM 719 O O . ALA A 1 93 ? -23.821 1.997 23.586 1.00 85.06 93 ALA A O 1
ATOM 720 N N . LEU A 1 94 ? -24.082 0.079 22.439 1.00 87.56 94 LEU A N 1
ATOM 721 C CA . LEU A 1 94 ? -23.392 -0.777 23.411 1.00 87.56 94 LEU A CA 1
ATOM 722 C C . LEU A 1 94 ? -21.909 -0.419 23.557 1.00 87.56 94 LEU A C 1
ATOM 724 O O . LEU A 1 94 ? -21.449 -0.254 24.681 1.00 87.56 94 LEU A O 1
ATOM 728 N N . ASN A 1 95 ? -21.183 -0.201 22.457 1.00 82.31 95 ASN A N 1
ATOM 729 C CA . ASN A 1 95 ? -19.776 0.210 22.511 1.00 82.31 95 ASN A CA 1
ATOM 730 C C . ASN A 1 95 ? -19.594 1.563 23.232 1.00 82.31 95 ASN A C 1
ATOM 732 O O . ASN A 1 95 ? -18.596 1.778 23.914 1.00 82.31 95 ASN A O 1
ATOM 736 N N . MET A 1 96 ? -20.539 2.501 23.080 1.00 82.88 96 MET A N 1
ATOM 737 C CA . MET A 1 96 ? -20.489 3.791 23.781 1.00 82.88 96 MET A CA 1
ATOM 738 C C . MET A 1 96 ? -20.727 3.635 25.288 1.00 82.88 96 MET A C 1
ATOM 740 O O . MET A 1 96 ? -20.058 4.304 26.074 1.00 82.88 96 MET A O 1
ATOM 744 N N . LEU A 1 97 ? -21.622 2.725 25.685 1.00 85.38 97 LEU A N 1
ATOM 745 C CA . LEU A 1 97 ? -21.826 2.353 27.084 1.00 85.38 97 LEU A CA 1
ATOM 746 C C . LEU A 1 97 ? -20.593 1.646 27.673 1.00 85.38 97 LEU A C 1
ATOM 748 O O . LEU A 1 97 ? -20.125 2.036 28.737 1.00 85.38 97 LEU A O 1
ATOM 752 N N . GLU A 1 98 ? -20.035 0.656 26.975 1.00 84.12 98 GLU A N 1
ATOM 753 C CA . GLU A 1 98 ? -18.841 -0.092 27.398 1.00 84.12 98 GLU A CA 1
ATOM 754 C C . GLU A 1 98 ? -17.636 0.837 27.617 1.00 84.12 98 GLU A C 1
ATOM 756 O O . GLU A 1 98 ? -16.990 0.783 28.665 1.00 84.12 98 GLU A O 1
ATOM 761 N N . ASN A 1 99 ? -17.390 1.764 26.686 1.00 80.81 99 ASN A N 1
ATOM 762 C CA . ASN A 1 99 ? -16.330 2.765 26.822 1.00 80.81 99 ASN A CA 1
ATOM 763 C C . ASN A 1 99 ? -16.536 3.678 28.045 1.00 80.81 99 ASN A C 1
ATOM 765 O O . ASN A 1 99 ? -15.568 3.994 28.736 1.00 80.81 99 ASN A O 1
ATOM 769 N N . ALA A 1 100 ? -17.780 4.079 28.338 1.00 84.12 100 ALA A N 1
ATOM 770 C CA . ALA A 1 100 ? -18.093 4.883 29.520 1.00 84.12 100 ALA A CA 1
ATOM 771 C C . ALA A 1 100 ? -17.907 4.087 30.826 1.00 84.12 100 ALA A C 1
ATOM 773 O O . ALA A 1 100 ? -17.335 4.603 31.783 1.00 84.12 100 ALA A O 1
ATOM 774 N N . ILE A 1 101 ? -18.304 2.809 30.852 1.00 83.94 101 ILE A N 1
ATOM 775 C CA . ILE A 1 101 ? -18.065 1.895 31.984 1.00 83.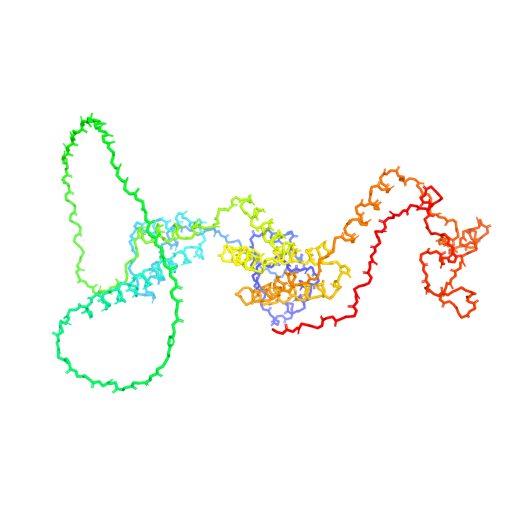94 101 ILE A CA 1
ATOM 776 C C . ILE A 1 101 ? -16.561 1.720 32.230 1.00 83.94 101 ILE A C 1
ATOM 778 O O . ILE A 1 101 ? -16.111 1.765 33.376 1.00 83.94 101 ILE A O 1
ATOM 782 N N . HIS A 1 102 ? -15.768 1.540 31.172 1.00 80.44 102 HIS A N 1
ATOM 783 C CA . HIS A 1 102 ? -14.318 1.393 31.285 1.00 80.44 102 HIS A CA 1
ATOM 784 C C . HIS A 1 102 ? -13.639 2.686 31.772 1.00 80.44 102 HIS A C 1
ATOM 786 O O . HIS A 1 102 ? -12.716 2.635 32.588 1.00 80.44 102 HIS A O 1
ATOM 792 N N . HIS A 1 103 ? -14.128 3.854 31.339 1.00 80.19 103 HIS A N 1
ATOM 793 C CA . HIS A 1 103 ? -13.668 5.146 31.854 1.00 80.19 103 HIS A CA 1
ATOM 794 C C . HIS A 1 103 ? -13.955 5.301 33.354 1.00 80.19 103 HIS A C 1
ATOM 796 O O . HIS A 1 103 ? -13.033 5.604 34.104 1.00 80.19 103 HIS A O 1
ATOM 802 N N . GLU A 1 104 ? -15.167 4.992 33.819 1.00 79.44 104 GLU A N 1
ATOM 803 C CA . GLU A 1 104 ? -15.510 5.088 35.248 1.00 79.44 104 GLU A CA 1
ATOM 804 C C . GLU A 1 104 ? -14.753 4.057 36.113 1.00 79.44 104 GLU A C 1
ATOM 806 O O . GLU A 1 104 ? -14.303 4.375 37.217 1.00 79.44 104 GLU A O 1
ATOM 811 N N . ARG A 1 105 ? -14.526 2.832 35.608 1.00 77.75 105 ARG A N 1
ATOM 812 C CA . ARG A 1 105 ? -13.672 1.829 36.283 1.00 77.75 105 ARG A CA 1
ATOM 813 C C . ARG A 1 105 ? -12.232 2.338 36.433 1.00 77.75 105 ARG A C 1
ATOM 815 O O . ARG A 1 105 ? -11.717 2.378 37.548 1.00 77.75 105 ARG A O 1
ATOM 822 N N . THR A 1 106 ? -11.618 2.812 35.347 1.00 73.25 106 THR A N 1
ATOM 823 C CA . THR A 1 106 ? -10.240 3.343 35.381 1.00 73.25 106 THR A CA 1
ATOM 824 C C . THR A 1 106 ? -10.123 4.659 36.161 1.00 73.25 106 THR A C 1
ATOM 826 O O . THR A 1 106 ? -9.085 4.919 36.768 1.00 73.25 106 THR A O 1
ATOM 829 N N . ALA A 1 107 ? -11.166 5.493 36.209 1.00 70.75 107 ALA A N 1
ATOM 830 C CA . ALA A 1 107 ? -11.199 6.688 37.051 1.00 70.75 107 ALA A CA 1
ATOM 831 C C . ALA A 1 107 ? -11.184 6.328 38.547 1.00 70.75 107 ALA A C 1
ATOM 833 O O . ALA A 1 107 ? -10.427 6.932 39.308 1.00 70.75 107 ALA A O 1
ATOM 834 N N . ASN A 1 108 ? -11.949 5.311 38.958 1.00 69.94 108 ASN A N 1
ATOM 835 C CA . ASN A 1 108 ? -11.958 4.823 40.339 1.00 69.94 108 ASN A CA 1
ATOM 836 C C . ASN A 1 108 ? -10.637 4.141 40.737 1.00 69.94 108 ASN A C 1
ATOM 838 O O . ASN A 1 108 ? -10.139 4.394 41.833 1.00 69.94 108 ASN A O 1
ATOM 842 N N . GLU A 1 109 ? -10.022 3.353 39.850 1.00 65.62 109 GLU A N 1
ATOM 843 C CA . GLU A 1 109 ? -8.690 2.766 40.083 1.00 65.62 109 GLU A CA 1
ATOM 844 C C . GLU A 1 109 ? -7.613 3.845 40.276 1.00 65.62 109 GLU A C 1
ATOM 846 O O . GLU A 1 109 ? -6.863 3.805 41.251 1.00 65.62 109 GLU A O 1
ATOM 851 N N . ASN A 1 110 ? -7.584 4.858 39.401 1.00 62.72 110 ASN A N 1
ATOM 852 C CA . ASN A 1 110 ? -6.659 5.988 39.527 1.00 62.72 110 ASN A CA 1
ATOM 853 C C . ASN A 1 110 ? -6.936 6.849 40.768 1.00 62.72 110 ASN A C 1
ATOM 855 O O . ASN A 1 110 ? -6.033 7.505 41.280 1.00 62.72 110 ASN A O 1
ATOM 859 N N . LYS A 1 111 ? -8.172 6.879 41.270 1.00 61.81 111 LYS A N 1
ATOM 860 C CA . LYS A 1 111 ? -8.491 7.568 42.522 1.00 61.81 111 LYS A CA 1
ATOM 861 C C . LYS A 1 111 ? -7.955 6.788 43.725 1.00 61.81 111 LYS A C 1
ATOM 863 O O . LYS A 1 111 ? -7.262 7.366 44.554 1.00 61.81 111 LYS A O 1
ATOM 868 N N . ALA A 1 112 ? -8.154 5.469 43.745 1.00 57.94 112 ALA A N 1
ATOM 869 C CA . ALA A 1 112 ? -7.648 4.589 44.796 1.00 57.94 112 ALA A CA 1
ATOM 870 C C . ALA A 1 112 ? -6.109 4.588 44.912 1.00 57.94 112 ALA A C 1
ATOM 872 O O . ALA A 1 112 ? -5.586 4.520 46.024 1.00 57.94 112 ALA A O 1
ATOM 873 N N . THR A 1 113 ? -5.369 4.703 43.802 1.00 56.62 113 THR A N 1
ATOM 874 C CA . THR A 1 113 ? -3.898 4.819 43.844 1.00 56.62 113 THR A CA 1
ATOM 875 C C . THR A 1 113 ? -3.424 6.177 44.372 1.00 56.62 113 THR A C 1
ATOM 877 O O . THR A 1 113 ? -2.535 6.214 45.221 1.00 56.62 113 THR A O 1
ATOM 880 N N . ASN A 1 114 ? -4.050 7.286 43.961 1.00 54.47 114 ASN A N 1
ATOM 881 C CA . ASN A 1 114 ? -3.731 8.624 44.484 1.00 54.47 114 ASN A CA 1
ATOM 882 C C . ASN A 1 114 ? -4.099 8.779 45.980 1.00 54.47 114 ASN A C 1
ATOM 884 O O . ASN A 1 114 ? -3.366 9.410 46.751 1.00 54.47 114 ASN A O 1
ATOM 888 N N . ASP A 1 115 ? -5.202 8.169 46.419 1.00 51.62 115 ASP A N 1
ATOM 889 C CA . ASP A 1 115 ? -5.603 8.142 47.832 1.00 51.62 115 ASP A CA 1
ATOM 890 C C . ASP A 1 115 ? -4.637 7.277 48.675 1.00 51.62 115 ASP A C 1
ATOM 892 O O . ASP A 1 115 ? -4.319 7.625 49.816 1.00 51.62 115 ASP A O 1
ATOM 896 N N . ALA A 1 116 ? -4.077 6.201 48.105 1.00 48.38 116 ALA A N 1
ATOM 897 C CA . ALA A 1 116 ? -3.036 5.409 48.761 1.00 48.38 116 ALA A CA 1
ATOM 898 C C . ALA A 1 116 ? -1.725 6.201 48.939 1.00 48.38 116 ALA A C 1
ATOM 900 O O . ALA A 1 116 ? -1.220 6.287 50.061 1.00 48.38 116 ALA A O 1
ATOM 901 N N . GLU A 1 117 ? -1.203 6.829 47.879 1.00 49.19 117 GLU A N 1
ATOM 902 C CA . GLU A 1 117 ? 0.061 7.586 47.939 1.00 49.19 117 GLU A CA 1
ATOM 903 C C . GLU A 1 117 ? -0.021 8.806 48.874 1.00 49.19 117 GLU A C 1
ATOM 905 O O . GLU A 1 117 ? 0.918 9.074 49.633 1.00 49.19 117 GLU A O 1
ATOM 910 N N . SER A 1 118 ? -1.163 9.505 48.899 1.00 42.38 118 SER A N 1
ATOM 911 C CA . SER A 1 118 ? -1.373 10.634 49.816 1.00 42.38 118 SER A CA 1
ATOM 912 C C . SER A 1 118 ? -1.412 10.209 51.293 1.00 42.38 118 SER A C 1
ATOM 914 O O . SER A 1 118 ? -0.887 10.932 52.145 1.00 42.38 118 SER A O 1
ATOM 916 N N . SER A 1 119 ? -1.924 9.011 51.605 1.00 42.66 119 SER A N 1
ATOM 917 C CA . SER A 1 119 ? -1.976 8.479 52.979 1.00 42.66 119 SER A CA 1
ATOM 918 C C . SER A 1 119 ? -0.606 8.107 53.578 1.00 42.66 119 SER A C 1
ATOM 920 O O . SER A 1 119 ? -0.440 8.126 54.797 1.00 42.66 119 SER A O 1
ATOM 922 N N . THR A 1 120 ? 0.402 7.819 52.746 1.00 42.06 120 THR A N 1
ATOM 923 C CA . THR A 1 120 ? 1.736 7.354 53.188 1.00 42.06 120 THR A CA 1
ATOM 924 C C . THR A 1 120 ? 2.745 8.456 53.544 1.00 42.06 120 THR A C 1
ATOM 926 O O . THR A 1 120 ? 3.884 8.147 53.887 1.00 42.06 120 THR A O 1
ATOM 929 N N . SER A 1 121 ? 2.361 9.737 53.493 1.00 37.06 121 SER A N 1
ATOM 930 C CA . SER A 1 121 ? 3.293 10.880 53.603 1.00 37.06 121 SER A CA 1
ATOM 931 C C . SER A 1 121 ? 3.328 11.601 54.967 1.00 37.06 121 SER A C 1
ATOM 933 O O . SER A 1 121 ? 3.883 12.693 55.069 1.00 37.06 121 SER A O 1
ATOM 935 N N . LEU A 1 122 ? 2.780 11.000 56.034 1.00 41.62 122 LEU A N 1
ATOM 936 C CA . LEU A 1 122 ? 2.711 11.599 57.380 1.00 41.62 122 LEU A CA 1
ATOM 937 C C . LEU A 1 122 ? 3.274 10.680 58.483 1.00 41.62 122 LEU A C 1
ATOM 939 O O . LEU A 1 122 ? 2.543 10.180 59.338 1.00 41.62 122 LEU A O 1
ATOM 943 N N . ALA A 1 123 ? 4.599 10.510 58.494 1.00 31.27 123 ALA A N 1
ATOM 944 C CA . ALA A 1 123 ? 5.357 10.052 59.662 1.00 31.27 123 ALA A CA 1
ATOM 945 C C . ALA A 1 123 ? 6.760 10.693 59.664 1.00 31.27 123 ALA A C 1
ATOM 947 O O . ALA A 1 123 ? 7.596 10.381 58.819 1.00 31.27 123 ALA A O 1
ATOM 948 N N . ASP A 1 124 ? 6.988 11.614 60.604 1.00 33.06 124 ASP A N 1
ATOM 949 C CA . ASP A 1 124 ? 8.199 12.447 60.706 1.00 33.06 124 ASP A CA 1
ATOM 950 C C . ASP A 1 124 ? 9.383 11.730 61.420 1.00 33.06 124 ASP A C 1
ATOM 952 O O . ASP A 1 124 ? 9.201 10.660 62.011 1.00 33.06 124 ASP A O 1
ATOM 956 N N . PRO A 1 125 ? 10.623 12.266 61.352 1.00 53.12 125 PRO A N 1
ATOM 957 C CA . PRO A 1 125 ? 11.859 11.490 61.522 1.00 53.12 125 PRO A CA 1
ATOM 958 C C . PRO A 1 125 ? 12.460 11.519 62.940 1.00 53.12 125 PRO A C 1
ATOM 960 O O . PRO A 1 125 ? 12.137 12.402 63.729 1.00 53.12 125 PRO A O 1
ATOM 963 N N . LEU A 1 126 ? 13.441 10.632 63.209 1.00 29.05 126 LEU A N 1
ATOM 964 C CA . LEU A 1 126 ? 14.756 10.941 63.831 1.00 29.05 126 LEU A CA 1
ATOM 965 C C . LEU A 1 126 ? 15.628 9.680 64.089 1.00 29.05 126 LEU A C 1
ATOM 967 O O . LEU A 1 126 ? 15.146 8.555 64.068 1.00 29.05 126 LEU A O 1
ATOM 971 N N . VAL A 1 127 ? 16.907 9.923 64.430 1.00 29.31 127 VAL A N 1
ATOM 972 C CA . VAL A 1 127 ? 17.937 8.999 64.987 1.00 29.31 127 VAL A CA 1
ATOM 973 C C . VAL A 1 127 ? 18.838 8.217 64.003 1.00 29.31 127 VAL A C 1
ATOM 975 O O . VAL A 1 127 ? 18.666 7.044 63.700 1.00 29.31 127 VAL A O 1
ATOM 978 N N . THR A 1 128 ? 19.910 8.911 63.614 1.00 28.80 128 THR A N 1
ATOM 979 C CA . THR A 1 128 ? 21.319 8.465 63.487 1.00 28.80 128 THR A CA 1
ATOM 980 C C . THR A 1 128 ? 21.707 6.994 63.754 1.00 28.80 128 THR A C 1
ATOM 982 O O . THR A 1 128 ? 21.586 6.513 64.879 1.00 28.80 128 THR A O 1
ATOM 985 N N . SER A 1 129 ? 22.471 6.394 62.828 1.00 28.75 129 SER A N 1
ATOM 986 C CA . SER A 1 129 ? 23.801 5.821 63.150 1.00 28.75 129 SER A CA 1
ATOM 987 C C . SER A 1 129 ? 24.673 5.552 61.904 1.00 28.75 129 SER A C 1
ATOM 989 O O . SER A 1 129 ? 24.374 4.723 61.056 1.00 28.75 129 SER A O 1
ATOM 991 N N . SER A 1 130 ? 25.766 6.317 61.822 1.00 27.52 130 SER A N 1
ATOM 992 C CA . SER A 1 130 ? 27.124 5.939 61.386 1.00 27.52 130 SER A CA 1
ATOM 993 C C . SER A 1 130 ? 27.369 4.586 60.690 1.00 27.52 130 SER A C 1
ATOM 995 O O . SER A 1 130 ? 27.244 3.554 61.338 1.00 27.52 130 SER A O 1
ATOM 997 N N . PHE A 1 131 ? 27.967 4.615 59.488 1.00 26.61 131 PHE A N 1
ATOM 998 C CA . PHE A 1 131 ? 29.223 3.900 59.174 1.00 26.61 131 PHE A CA 1
ATOM 999 C C . PHE A 1 131 ? 29.837 4.390 57.842 1.00 26.61 131 PHE A C 1
ATOM 1001 O O . PHE A 1 131 ? 29.174 4.408 56.811 1.00 26.61 131 PHE A O 1
ATOM 1008 N N . SER A 1 132 ? 31.130 4.725 57.871 1.00 27.31 132 SER A N 1
ATOM 1009 C CA . SER A 1 132 ? 32.026 4.876 56.704 1.00 27.31 132 SER A CA 1
ATOM 1010 C C . SER A 1 132 ? 33.269 4.010 56.971 1.00 27.31 132 SER A C 1
ATOM 1012 O O . SER A 1 132 ? 33.534 3.731 58.146 1.00 27.31 132 SER A O 1
ATOM 1014 N N . PRO A 1 133 ? 34.058 3.597 55.954 1.00 38.94 133 PRO A N 1
ATOM 1015 C CA . PRO A 1 133 ? 35.182 4.469 55.558 1.00 38.94 133 PRO A CA 1
ATOM 1016 C C . PRO A 1 133 ? 35.686 4.366 54.089 1.00 38.94 133 PRO A C 1
ATOM 1018 O O . PRO A 1 133 ? 35.563 3.327 53.458 1.00 38.94 133 PRO A O 1
ATOM 1021 N N . SER A 1 134 ? 36.412 5.417 53.647 1.00 27.03 134 SER A N 1
ATOM 1022 C CA . SER A 1 134 ? 37.603 5.416 52.738 1.00 27.03 134 SER A CA 1
ATOM 1023 C C . SER A 1 134 ? 37.532 4.817 51.306 1.00 27.03 134 SER A C 1
ATOM 1025 O O . SER A 1 134 ? 36.941 3.773 51.097 1.00 27.03 134 SER A O 1
ATOM 1027 N N . SER A 1 135 ? 38.224 5.331 50.271 1.00 29.33 135 SER A N 1
ATOM 1028 C CA . SER A 1 135 ? 39.079 6.535 50.110 1.00 29.33 135 SER A CA 1
ATOM 1029 C C . SER A 1 135 ? 39.531 6.741 48.645 1.00 29.33 135 SER A C 1
ATOM 1031 O O . SER A 1 135 ? 39.567 5.772 47.890 1.00 29.33 135 SER A O 1
ATOM 1033 N N . SER A 1 136 ? 40.054 7.953 48.352 1.00 27.08 136 SER A N 1
ATOM 1034 C CA . SER A 1 136 ? 40.776 8.429 47.135 1.00 27.08 136 SER A CA 1
ATOM 1035 C C . SER A 1 136 ? 39.900 8.844 45.928 1.00 27.08 136 SER A C 1
ATOM 1037 O O . SER A 1 136 ? 38.838 8.269 45.733 1.00 27.08 136 SER A O 1
ATOM 1039 N N . SER A 1 137 ? 40.243 9.856 45.105 1.00 27.91 137 SER A N 1
ATOM 1040 C CA . SER A 1 137 ? 41.271 10.928 45.218 1.00 27.91 137 SER A CA 1
ATOM 1041 C C . SER A 1 137 ? 40.990 12.124 44.272 1.00 27.91 137 SER A C 1
ATOM 1043 O O . SER A 1 137 ? 40.218 12.001 43.326 1.00 27.91 137 SER A O 1
ATOM 1045 N N . SER A 1 138 ? 41.673 13.254 44.507 1.00 27.88 138 SER A N 1
ATOM 1046 C CA . SER A 1 138 ? 41.644 14.534 43.747 1.00 27.88 138 SER A CA 1
ATOM 1047 C C . SER A 1 138 ? 43.108 14.962 43.405 1.00 27.88 138 SER A C 1
ATOM 1049 O O . SER A 1 138 ? 43.987 14.174 43.770 1.00 27.88 138 SER A O 1
ATOM 1051 N N . PRO A 1 139 ? 43.466 16.145 42.814 1.00 46.75 139 PRO A N 1
ATOM 1052 C CA . PRO A 1 139 ? 42.674 17.363 42.515 1.00 46.75 139 PRO A CA 1
ATOM 1053 C C . PRO A 1 139 ? 43.026 18.156 41.212 1.00 46.75 139 PRO A C 1
ATOM 1055 O O . PRO A 1 139 ? 43.863 17.726 40.426 1.00 46.75 139 PRO A O 1
ATOM 1058 N N . CYS A 1 140 ? 42.368 19.328 41.041 1.00 23.56 140 CYS A N 1
ATOM 1059 C CA . CYS A 1 140 ? 42.837 20.649 40.513 1.00 23.56 140 CYS A CA 1
ATOM 1060 C C . CYS A 1 140 ? 41.691 21.380 39.758 1.00 23.56 140 CYS A C 1
ATOM 1062 O O . CYS A 1 140 ? 41.280 20.937 38.695 1.00 23.56 140 CYS A O 1
ATOM 1064 N N . SER A 1 141 ? 40.985 22.360 40.354 1.00 28.00 141 SER A N 1
ATOM 1065 C CA . SER A 1 141 ? 41.250 23.829 40.315 1.00 28.00 141 SER A CA 1
ATOM 1066 C C . SER A 1 141 ? 41.326 24.417 38.889 1.00 28.00 141 SER A C 1
ATOM 1068 O O . SER A 1 141 ? 42.142 23.952 38.106 1.00 28.00 141 SER A O 1
ATOM 1070 N N . SER A 1 142 ? 40.580 25.457 38.487 1.00 29.08 142 SER A N 1
ATOM 1071 C CA . SER A 1 142 ? 40.341 26.738 39.193 1.00 29.08 142 SER A CA 1
ATOM 1072 C C . SER A 1 142 ? 39.223 27.603 38.556 1.00 29.08 142 SER A C 1
ATOM 1074 O O . SER A 1 142 ? 38.893 27.421 37.388 1.00 29.08 142 SER A O 1
ATOM 1076 N N . SER A 1 143 ? 38.720 28.610 39.283 1.00 28.61 143 SER A N 1
ATOM 1077 C CA . SER A 1 143 ? 37.883 29.738 38.800 1.00 28.61 143 SER A CA 1
ATOM 1078 C C . SER A 1 143 ? 38.551 31.090 39.151 1.00 28.61 143 SER A C 1
ATOM 1080 O O . SER A 1 143 ? 39.530 31.065 39.905 1.00 28.61 143 SER A O 1
ATOM 1082 N N . PRO A 1 144 ? 38.118 32.254 38.597 1.00 45.38 144 PRO A N 1
ATOM 1083 C CA . PRO A 1 144 ? 37.241 33.137 39.401 1.00 45.38 144 PRO A CA 1
ATOM 1084 C C . PRO A 1 144 ? 36.289 34.137 38.662 1.00 45.38 144 PRO A C 1
ATOM 1086 O O . PRO A 1 144 ? 36.637 34.727 37.648 1.00 45.38 144 PRO A O 1
ATOM 1089 N N . SER A 1 145 ? 35.142 34.398 39.311 1.00 27.94 145 SER A N 1
ATOM 1090 C CA . SER A 1 145 ? 34.488 35.704 39.620 1.00 27.94 145 SER A CA 1
ATOM 1091 C C . SER A 1 145 ? 33.989 36.742 38.574 1.00 27.94 145 SER A C 1
ATOM 1093 O O . SER A 1 145 ? 34.643 37.081 37.596 1.00 27.94 145 SER A O 1
ATOM 1095 N N . CYS A 1 146 ? 32.823 37.333 38.905 1.00 28.73 146 CYS A N 1
ATOM 1096 C CA . CYS A 1 146 ? 32.054 38.396 38.210 1.00 28.73 146 CYS A CA 1
ATOM 1097 C C . CYS A 1 146 ? 32.556 39.844 38.477 1.00 28.73 146 CYS A C 1
ATOM 1099 O O . CYS A 1 146 ? 33.560 40.011 39.171 1.00 28.73 146 CYS A O 1
ATOM 1101 N N . PRO A 1 147 ? 31.827 40.901 38.022 1.00 42.91 147 PRO A N 1
ATOM 1102 C CA . PRO A 1 147 ? 31.112 41.732 39.024 1.00 42.91 147 PRO A CA 1
ATOM 1103 C C . PRO A 1 147 ? 29.779 42.451 38.617 1.00 42.91 147 PRO A C 1
ATOM 1105 O O . PRO A 1 147 ? 29.660 43.058 37.562 1.00 42.91 147 PRO A O 1
ATOM 1108 N N . SER A 1 148 ? 28.810 42.417 39.551 1.00 27.80 148 SER A N 1
ATOM 1109 C CA . SER A 1 148 ? 27.925 43.487 40.110 1.00 27.80 148 SER A CA 1
ATOM 1110 C C . SER A 1 148 ? 27.153 44.589 39.313 1.00 27.80 148 SER A C 1
ATOM 1112 O O . SER A 1 148 ? 27.753 45.433 38.660 1.00 27.80 148 SER A O 1
ATOM 1114 N N . ALA A 1 149 ? 25.865 44.742 39.707 1.00 26.67 149 ALA A N 1
ATOM 1115 C CA . ALA A 1 149 ? 25.171 45.972 40.200 1.00 26.67 149 ALA A CA 1
ATOM 1116 C C . ALA A 1 149 ? 24.266 46.893 39.310 1.00 26.67 149 ALA A C 1
ATOM 1118 O O . ALA A 1 149 ? 24.731 47.731 38.553 1.00 26.67 149 ALA A O 1
ATOM 1119 N N . SER A 1 150 ? 22.949 46.828 39.611 1.00 24.69 150 SER A N 1
ATOM 1120 C CA . SER A 1 150 ? 21.943 47.911 39.844 1.00 24.69 150 SER A CA 1
ATOM 1121 C C . SER A 1 150 ? 21.716 49.108 38.889 1.00 24.69 150 SER A C 1
ATOM 1123 O O . SER A 1 150 ? 22.605 49.936 38.720 1.00 24.69 150 SER A O 1
ATOM 1125 N N . SER A 1 151 ? 20.441 49.382 38.531 1.00 27.08 151 SER A N 1
ATOM 1126 C CA . SER A 1 151 ? 19.624 50.509 39.087 1.00 27.08 151 SER A CA 1
ATOM 1127 C C . SER A 1 151 ? 18.275 50.779 38.358 1.00 27.08 151 SER A C 1
ATOM 1129 O O . SER A 1 151 ? 18.222 50.693 37.140 1.00 27.08 151 SER A O 1
ATOM 1131 N N . THR A 1 152 ? 17.234 51.197 39.119 1.00 26.03 152 THR A N 1
ATOM 1132 C CA . THR A 1 152 ? 16.050 52.051 38.740 1.00 26.03 152 THR A CA 1
ATOM 1133 C C . THR A 1 152 ? 15.090 51.639 37.585 1.00 26.03 152 THR A C 1
ATOM 1135 O O . THR A 1 152 ? 15.518 51.060 36.603 1.00 26.03 152 THR A O 1
ATOM 1138 N N . SER A 1 153 ? 13.778 51.962 37.543 1.00 26.06 153 SER A N 1
ATOM 1139 C CA . SER A 1 153 ? 12.766 52.424 38.533 1.00 26.06 153 SER A CA 1
ATOM 1140 C C . SER A 1 153 ? 11.366 52.592 37.878 1.00 26.06 153 SER A C 1
ATOM 1142 O O . SER A 1 153 ? 11.318 53.151 36.790 1.00 26.06 153 SER A O 1
ATOM 1144 N N . ALA A 1 154 ? 10.267 52.298 38.605 1.00 26.27 154 ALA A N 1
ATOM 1145 C CA . ALA A 1 154 ? 8.874 52.783 38.381 1.00 26.27 154 ALA A CA 1
ATOM 1146 C C . ALA A 1 154 ? 8.158 52.384 37.044 1.00 26.27 154 ALA A C 1
ATOM 1148 O O . ALA A 1 154 ? 8.809 51.981 36.094 1.00 26.27 154 ALA A O 1
ATOM 1149 N N . SER A 1 155 ? 6.820 52.407 36.881 1.00 26.48 155 SER A N 1
ATOM 1150 C CA . SER A 1 155 ? 5.699 52.853 37.739 1.00 26.48 155 SER A CA 1
ATOM 1151 C C . SER A 1 155 ? 4.389 52.057 37.523 1.00 26.48 155 SER A C 1
ATOM 1153 O O . SER A 1 155 ? 4.159 51.438 36.491 1.00 26.48 155 SER A O 1
ATOM 1155 N N . SER A 1 156 ? 3.519 52.166 38.528 1.00 25.69 156 SER A N 1
ATOM 1156 C CA . SER A 1 156 ? 2.146 51.676 38.718 1.00 25.69 156 SER A CA 1
ATOM 1157 C C . SER A 1 156 ? 1.126 51.869 37.578 1.00 25.69 156 SER A C 1
ATOM 1159 O O . SER A 1 156 ? 1.138 52.891 36.899 1.00 25.69 156 SER A O 1
ATOM 1161 N N . THR A 1 157 ? 0.090 51.016 37.538 1.00 27.17 157 THR A N 1
ATOM 1162 C CA . THR A 1 157 ? -1.334 51.434 37.676 1.00 27.17 157 THR A CA 1
ATOM 1163 C C . THR A 1 157 ? -2.266 50.237 37.920 1.00 27.17 157 THR A C 1
ATOM 1165 O O . THR A 1 157 ? -1.912 49.096 37.641 1.00 27.17 157 THR A O 1
ATOM 1168 N N . SER A 1 158 ? -3.441 50.495 38.504 1.00 25.98 158 SER A N 1
ATOM 1169 C CA . SER A 1 158 ? -4.382 49.497 39.028 1.00 25.98 158 SER A CA 1
ATOM 1170 C C . SER A 1 158 ? -5.821 49.723 38.542 1.00 25.98 158 SER A C 1
ATOM 1172 O O . SER A 1 158 ? -6.255 50.856 38.364 1.00 25.98 158 SER A O 1
ATOM 1174 N N . SER A 1 159 ? -6.590 48.641 38.398 1.00 25.94 159 SER A N 1
ATOM 1175 C CA . SER A 1 159 ? -8.061 48.605 38.531 1.00 25.94 159 SER A CA 1
ATOM 1176 C C . SER A 1 159 ? -8.461 47.136 38.747 1.00 25.94 159 SER A C 1
ATOM 1178 O O . SER A 1 159 ? -8.011 46.261 38.020 1.00 25.94 159 SER A O 1
ATOM 1180 N N . MET A 1 160 ? -8.961 46.751 39.922 1.00 27.12 160 MET A N 1
ATOM 1181 C CA . MET A 1 160 ? -10.282 46.977 40.534 1.00 27.12 160 MET A CA 1
ATOM 1182 C C . MET A 1 160 ? -11.330 45.924 40.146 1.00 27.12 160 MET A C 1
ATOM 1184 O O . MET A 1 160 ? -11.630 45.684 38.985 1.00 27.12 160 MET A O 1
ATOM 1188 N N . ALA A 1 161 ? -11.852 45.296 41.200 1.00 25.56 161 ALA A N 1
ATOM 1189 C CA . ALA A 1 161 ? -12.771 44.171 41.212 1.00 25.56 161 ALA A CA 1
ATOM 1190 C C . ALA A 1 161 ? -14.167 44.492 40.661 1.00 25.56 161 ALA A C 1
ATOM 1192 O O . ALA A 1 161 ? -14.612 45.638 40.679 1.00 25.56 161 ALA A O 1
ATOM 1193 N N . SER A 1 162 ? -14.920 43.437 40.344 1.00 25.16 162 SER A N 1
ATOM 1194 C CA . SER A 1 162 ? -16.377 43.416 40.513 1.00 25.16 162 SER A CA 1
ATOM 1195 C C . SER A 1 162 ? -16.864 41.983 40.724 1.00 25.16 162 SER A C 1
ATOM 1197 O O . SER A 1 162 ? -16.851 41.163 39.811 1.00 25.16 162 SER A O 1
ATOM 1199 N N . SER A 1 163 ? -17.282 41.684 41.951 1.00 24.28 163 SER A N 1
ATOM 1200 C CA . SER A 1 163 ? -18.031 40.482 42.320 1.00 24.28 163 SER A CA 1
ATOM 1201 C C . SER A 1 163 ? -19.528 40.725 42.113 1.00 24.28 163 SER A C 1
ATOM 1203 O O . SER A 1 163 ? -20.028 41.816 42.378 1.00 24.28 163 SER A O 1
ATOM 1205 N N . SER A 1 164 ? -20.274 39.703 41.692 1.00 24.50 164 SER A N 1
ATOM 1206 C CA . SER A 1 164 ? -21.741 39.705 41.746 1.00 24.50 164 SER A CA 1
ATOM 1207 C C . SER A 1 164 ? -22.262 38.279 41.908 1.00 24.50 164 SER A C 1
ATOM 1209 O O . SER A 1 164 ? -22.158 37.446 41.014 1.00 24.50 164 SER A O 1
ATOM 1211 N N . SER A 1 165 ? -22.804 38.019 43.094 1.00 22.61 165 SER A N 1
ATOM 1212 C CA . SER A 1 165 ? -23.764 36.954 43.390 1.00 22.61 165 SER A CA 1
ATOM 1213 C C . SER A 1 165 ? -25.079 37.213 42.612 1.00 22.61 165 SER A C 1
ATOM 1215 O O . SER A 1 165 ? -25.242 38.282 42.035 1.00 22.61 165 SER A O 1
ATOM 1217 N N . SER A 1 166 ? -26.081 36.339 42.498 1.00 22.41 166 SER A N 1
ATOM 1218 C CA . SER A 1 166 ? -26.469 35.089 43.175 1.00 22.41 166 SER A CA 1
ATOM 1219 C C . SER A 1 166 ? -27.571 34.413 42.342 1.00 22.41 166 SER A C 1
ATOM 1221 O O . SER A 1 166 ? -28.348 35.145 41.737 1.00 22.41 166 SER A O 1
ATOM 1223 N N . MET A 1 167 ? -27.778 33.095 42.457 1.00 24.14 167 MET A N 1
ATOM 1224 C CA . MET A 1 167 ? -29.096 32.526 42.823 1.00 24.14 167 MET A CA 1
ATOM 1225 C C . MET A 1 167 ? -29.023 31.005 42.988 1.00 24.14 167 MET A C 1
ATOM 1227 O O . MET A 1 167 ? -28.483 30.299 42.144 1.00 24.14 167 MET A O 1
ATOM 1231 N N . ALA A 1 168 ? -29.599 30.510 44.083 1.00 23.50 168 ALA A N 1
ATOM 1232 C CA . ALA A 1 168 ? -29.823 29.090 44.305 1.00 23.50 168 ALA A CA 1
ATOM 1233 C C . ALA A 1 168 ? -31.265 28.732 43.926 1.00 23.50 168 ALA A C 1
ATOM 1235 O O . ALA A 1 168 ? -32.199 29.401 44.370 1.00 23.50 168 ALA A O 1
ATOM 1236 N N . CYS A 1 169 ? -31.446 27.633 43.197 1.00 24.98 169 CYS A N 1
ATOM 1237 C CA . CYS A 1 169 ? -32.711 26.907 43.144 1.00 24.98 169 CYS A CA 1
ATOM 1238 C C . CYS A 1 169 ? -32.431 25.439 43.461 1.00 24.98 169 CYS A C 1
ATOM 1240 O O . CYS A 1 169 ? -31.614 24.795 42.808 1.00 24.98 169 CYS A O 1
ATOM 1242 N N . SER A 1 170 ? -33.085 24.929 44.499 1.00 26.11 170 SER A N 1
ATOM 1243 C CA . SER A 1 170 ? -32.974 23.548 44.947 1.00 26.11 170 SER A CA 1
ATOM 1244 C C . SER A 1 170 ? -34.041 22.679 44.278 1.00 26.11 170 SER A C 1
ATOM 1246 O O . SER A 1 170 ? -35.234 22.921 44.439 1.00 26.11 170 SER A O 1
ATOM 1248 N N . GLY A 1 171 ? -33.606 21.631 43.579 1.00 24.56 171 GLY A N 1
ATOM 1249 C CA . GLY A 1 171 ? -34.441 20.499 43.178 1.00 24.56 171 GLY A CA 1
ATOM 1250 C C . GLY A 1 171 ? -33.997 19.267 43.960 1.00 24.56 171 GLY A C 1
ATOM 1251 O O . GLY A 1 171 ? -32.873 18.806 43.786 1.00 24.56 171 GLY A O 1
ATOM 1252 N N . LYS A 1 172 ? -34.839 18.777 44.875 1.00 30.27 172 LYS A N 1
ATOM 1253 C CA . LYS A 1 172 ? -34.596 17.528 45.609 1.00 30.27 172 LYS A CA 1
ATOM 1254 C C . LYS A 1 172 ? -35.318 16.385 44.904 1.00 30.27 172 LYS A C 1
ATOM 1256 O O . LYS A 1 172 ? -36.485 16.157 45.207 1.00 30.27 172 LYS A O 1
ATOM 1261 N N . ASP A 1 173 ? -34.602 15.625 44.088 1.00 28.73 173 ASP A N 1
ATOM 1262 C CA . ASP A 1 173 ? -35.039 14.282 43.706 1.00 28.73 173 ASP A CA 1
ATOM 1263 C C . ASP A 1 173 ? -34.323 13.268 44.598 1.00 28.73 173 ASP A C 1
ATOM 1265 O O . ASP A 1 173 ? -33.152 12.936 44.422 1.00 28.73 173 ASP A O 1
ATOM 1269 N N . GLY A 1 174 ? -35.027 12.841 45.646 1.00 32.69 174 GLY A N 1
ATOM 1270 C CA . GLY A 1 174 ? -34.537 11.826 46.568 1.00 32.69 174 GLY A CA 1
ATOM 1271 C C . GLY A 1 174 ? -34.744 10.432 45.992 1.00 32.69 174 GLY A C 1
ATOM 1272 O O . GLY A 1 174 ? -35.868 9.934 45.998 1.00 32.69 174 GLY A O 1
ATOM 1273 N N . VAL A 1 175 ? -33.661 9.780 45.573 1.00 32.34 175 VAL A N 1
ATOM 1274 C CA . VAL A 1 175 ? -33.628 8.328 45.351 1.00 32.34 175 VAL A CA 1
ATOM 1275 C C . VAL A 1 175 ? -32.888 7.677 46.519 1.00 32.34 175 VAL A C 1
ATOM 1277 O O . VAL A 1 175 ? -31.880 8.187 47.006 1.00 32.34 175 VAL A O 1
ATOM 1280 N N . SER A 1 176 ? -33.448 6.581 47.030 1.00 30.22 176 SER A N 1
ATOM 1281 C CA . SER A 1 176 ? -32.982 5.896 48.236 1.00 30.22 176 SER A CA 1
ATOM 1282 C C . SER A 1 176 ? -31.571 5.330 48.091 1.00 30.22 176 SER A C 1
ATOM 1284 O O . SER A 1 176 ? -31.266 4.688 47.089 1.00 30.22 176 SER A O 1
ATOM 1286 N N . ALA A 1 177 ? -30.762 5.464 49.144 1.00 35.66 177 ALA A N 1
ATOM 1287 C CA . ALA A 1 177 ? -29.477 4.782 49.258 1.00 35.66 177 ALA A CA 1
ATOM 1288 C C . ALA A 1 177 ? -29.646 3.256 49.118 1.00 35.66 177 ALA A C 1
ATOM 1290 O O . ALA A 1 177 ? -30.364 2.632 49.902 1.00 35.66 177 ALA A O 1
ATOM 1291 N N . GLY A 1 178 ? -28.970 2.662 48.133 1.00 28.72 178 GLY A N 1
ATOM 1292 C CA . GLY A 1 178 ? -29.000 1.226 47.876 1.00 28.72 178 GLY A CA 1
ATOM 1293 C C . GLY A 1 178 ? -27.903 0.814 46.898 1.00 28.72 178 GLY A C 1
ATOM 1294 O O . GLY A 1 178 ? -28.012 1.106 45.714 1.00 28.72 178 GLY A O 1
ATOM 1295 N N . SER A 1 179 ? -26.889 0.105 47.411 1.00 34.41 179 SER A N 1
ATOM 1296 C CA . SER A 1 179 ? -25.664 -0.363 46.728 1.00 34.41 179 SER A CA 1
ATOM 1297 C C . SER A 1 179 ? -24.766 0.715 46.097 1.00 34.41 179 SER A C 1
ATOM 1299 O O . SER A 1 179 ? -25.216 1.576 45.350 1.00 34.41 179 SER A O 1
ATOM 1301 N N . GLU A 1 180 ? -23.458 0.616 46.352 1.00 48.53 180 GLU A N 1
ATOM 1302 C CA . GLU A 1 180 ? -22.410 1.366 45.644 1.00 48.53 180 GLU A CA 1
ATOM 1303 C C . GLU A 1 180 ? -22.210 0.784 44.232 1.00 48.53 180 GLU A C 1
ATOM 1305 O O . GLU A 1 180 ? -21.231 0.100 43.940 1.00 48.53 180 GLU A O 1
ATOM 1310 N N . GLY A 1 181 ? -23.201 0.992 43.363 1.00 59.56 181 GLY A N 1
ATOM 1311 C CA . GLY A 1 181 ? -23.114 0.653 41.945 1.00 59.56 181 GLY A CA 1
ATOM 1312 C C . GLY A 1 181 ? -22.349 1.718 41.161 1.00 59.56 181 GLY A C 1
ATOM 1313 O O . GLY A 1 181 ? -22.431 2.907 41.466 1.00 59.56 181 GLY A O 1
ATOM 1314 N N . LEU A 1 182 ? -21.646 1.301 40.106 1.00 78.25 182 LEU A N 1
ATOM 1315 C CA . LEU A 1 182 ? -21.058 2.226 39.136 1.00 78.25 182 LEU A CA 1
ATOM 1316 C C . LEU A 1 182 ? -22.189 3.042 38.484 1.00 78.25 182 LEU A C 1
ATOM 1318 O O . LEU A 1 182 ? -23.193 2.459 38.062 1.00 78.25 182 LEU A O 1
ATOM 1322 N N . VAL A 1 183 ? -22.048 4.366 38.397 1.00 83.12 183 VAL A N 1
ATOM 1323 C CA . VAL A 1 183 ? -23.049 5.247 37.773 1.00 83.12 183 VAL A CA 1
ATOM 1324 C C . VAL A 1 183 ? -22.460 5.874 36.516 1.00 83.12 183 VAL A C 1
ATOM 1326 O O . VAL A 1 183 ? -21.423 6.523 36.586 1.00 83.12 183 VAL A O 1
ATOM 1329 N N . VAL A 1 184 ? -23.128 5.694 35.377 1.00 82.31 184 VAL A N 1
ATOM 1330 C CA . VAL A 1 184 ? -22.766 6.330 34.102 1.00 82.31 184 VAL A CA 1
ATOM 1331 C C . VAL A 1 184 ? -23.717 7.492 33.846 1.00 82.31 184 VAL A C 1
ATOM 1333 O O . VAL A 1 184 ? -24.924 7.289 33.672 1.00 82.31 184 VAL A O 1
ATOM 1336 N N . ASP A 1 185 ? -23.162 8.702 33.799 1.00 85.00 185 ASP A N 1
ATOM 1337 C CA . ASP A 1 185 ? -23.903 9.937 33.539 1.00 85.00 185 ASP A CA 1
ATOM 1338 C C . ASP A 1 185 ? -23.407 10.660 32.269 1.00 85.00 185 ASP A C 1
ATOM 1340 O O . ASP A 1 185 ? -22.442 10.251 31.615 1.00 85.00 185 ASP A O 1
ATOM 1344 N N . VAL A 1 186 ? -24.076 11.751 31.888 1.00 82.25 186 VAL A N 1
ATOM 1345 C CA . VAL A 1 186 ? -23.737 12.556 30.704 1.00 82.25 186 VAL A CA 1
ATOM 1346 C C . VAL A 1 186 ? -22.290 13.067 30.760 1.00 82.25 186 VAL A C 1
ATOM 1348 O O . VAL A 1 186 ? -21.605 13.029 29.744 1.00 82.25 186 VAL A O 1
ATOM 1351 N N . ALA A 1 187 ? -21.771 13.438 31.936 1.00 78.38 187 ALA A N 1
ATOM 1352 C CA . ALA A 1 187 ? -20.370 13.850 32.094 1.00 78.38 187 ALA A CA 1
ATOM 1353 C C . ALA A 1 187 ? -19.360 12.710 31.805 1.00 78.38 187 ALA A C 1
ATOM 1355 O O . ALA A 1 187 ? -18.295 12.940 31.219 1.00 78.38 187 ALA A O 1
ATOM 1356 N N . SER A 1 188 ? -19.701 11.465 32.151 1.00 73.94 188 SER A N 1
ATOM 1357 C CA . SER A 1 188 ? -18.920 10.263 31.812 1.00 73.94 188 SER A CA 1
ATOM 1358 C C . SER A 1 188 ? -18.890 10.047 30.294 1.00 73.94 188 SER A C 1
ATOM 1360 O O . SER A 1 188 ? -17.844 9.750 29.710 1.00 73.94 188 SER A O 1
ATOM 1362 N N . LEU A 1 189 ? -20.024 10.282 29.623 1.00 75.88 189 LEU A N 1
ATOM 1363 C CA . LEU A 1 189 ? -20.122 10.240 28.162 1.00 75.88 189 LEU A CA 1
ATOM 1364 C C . LEU A 1 189 ? -19.358 11.386 27.488 1.00 75.88 189 LEU A C 1
ATOM 1366 O O . LEU A 1 189 ? -18.671 11.136 26.504 1.00 75.88 189 LEU A O 1
ATOM 1370 N N . GLU A 1 190 ? -19.415 12.615 28.004 1.00 73.00 190 GLU A N 1
ATOM 1371 C CA . GLU A 1 190 ? -18.690 13.772 27.453 1.00 73.00 190 GLU A CA 1
ATOM 1372 C C . GLU A 1 190 ? -17.170 13.644 27.624 1.00 73.00 190 GLU A C 1
ATOM 1374 O O . GLU A 1 190 ? -16.404 13.939 26.701 1.00 73.00 190 GLU A O 1
ATOM 1379 N N . SER A 1 191 ? -16.707 13.146 28.772 1.00 66.12 191 SER A N 1
ATOM 1380 C CA . SER A 1 191 ? -15.281 12.894 29.020 1.00 66.12 191 SER A CA 1
ATOM 1381 C C . SER A 1 191 ? -14.743 11.699 28.215 1.00 66.12 191 SER A C 1
ATOM 1383 O O . SER A 1 191 ? -13.590 11.714 27.775 1.00 66.12 191 SER A O 1
ATOM 1385 N N . THR A 1 192 ? -15.582 10.698 27.939 1.00 61.91 192 THR A N 1
ATOM 1386 C CA . THR A 1 192 ? -15.278 9.614 26.991 1.00 61.91 192 THR A CA 1
ATOM 1387 C C . THR A 1 192 ? -15.288 10.124 25.547 1.00 61.91 192 THR A C 1
ATOM 1389 O O . THR A 1 192 ? -14.365 9.834 24.786 1.00 61.91 192 THR A O 1
ATOM 1392 N N . ALA A 1 193 ? -16.268 10.950 25.170 1.00 58.56 193 ALA A N 1
ATOM 1393 C CA . ALA A 1 193 ? -16.378 11.539 23.839 1.00 58.56 193 ALA A CA 1
ATOM 1394 C C . ALA A 1 193 ? -15.170 12.428 23.525 1.00 58.56 193 ALA A C 1
ATOM 1396 O O . ALA A 1 193 ? -14.548 12.240 22.484 1.00 58.56 193 ALA A O 1
ATOM 1397 N N . THR A 1 194 ? -14.774 13.319 24.439 1.00 50.47 194 THR A N 1
ATOM 1398 C CA . THR A 1 194 ? -13.598 14.197 24.284 1.00 50.47 194 THR A CA 1
ATOM 1399 C C . THR A 1 194 ? -12.273 13.430 24.241 1.00 50.47 194 THR A C 1
ATOM 1401 O O . THR A 1 194 ? -11.425 13.764 23.414 1.00 50.47 194 THR A O 1
ATOM 1404 N N . LYS A 1 195 ? -12.102 12.355 25.027 1.00 48.66 195 LYS A N 1
ATOM 1405 C CA . LYS A 1 195 ? -10.934 11.457 24.902 1.00 48.66 195 LYS A CA 1
ATOM 1406 C C . LYS A 1 195 ? -10.946 10.650 23.596 1.00 48.66 195 LYS A C 1
ATOM 1408 O O . LYS A 1 195 ? -9.900 10.508 22.973 1.00 48.66 195 LYS A O 1
ATOM 1413 N N . SER A 1 196 ? -12.106 10.190 23.122 1.00 45.78 196 SER A N 1
ATOM 1414 C CA . SER A 1 196 ? -12.224 9.543 21.801 1.00 45.78 196 SER A CA 1
ATOM 1415 C C . SER A 1 196 ? -11.996 10.525 20.641 1.00 45.78 196 SER A C 1
ATOM 1417 O O . SER A 1 196 ? -11.496 10.143 19.586 1.00 45.78 196 SER A O 1
ATOM 1419 N N . HIS A 1 197 ? -12.284 11.810 20.862 1.00 43.34 197 HIS A N 1
ATOM 1420 C CA . HIS A 1 197 ? -12.000 12.908 19.940 1.00 43.34 197 HIS A CA 1
ATOM 1421 C C . HIS A 1 197 ? -10.540 13.372 19.954 1.00 43.34 197 HIS A C 1
ATOM 1423 O O . HIS A 1 197 ? -10.185 14.192 19.107 1.00 43.34 197 HIS A O 1
ATOM 1429 N N . LEU A 1 198 ? -9.697 12.901 20.884 1.00 46.41 198 LEU A N 1
ATOM 1430 C CA . LEU A 1 198 ? -8.448 13.601 21.199 1.00 46.41 198 LEU A CA 1
ATOM 1431 C C . LEU A 1 198 ? -7.484 13.704 20.005 1.00 46.41 198 LEU A C 1
ATOM 1433 O O . LEU A 1 198 ? -6.695 14.643 19.971 1.00 46.41 198 LEU A O 1
ATOM 1437 N N . LEU A 1 199 ? -7.514 12.763 19.045 1.00 47.16 199 LEU A N 1
ATOM 1438 C CA . LEU A 1 199 ? -6.539 12.712 17.941 1.00 47.16 199 LEU A CA 1
ATOM 1439 C C . LEU A 1 199 ? -7.066 12.267 16.559 1.00 47.16 199 LEU A C 1
ATOM 1441 O O . LEU A 1 199 ? -6.232 12.034 15.676 1.00 47.16 199 LEU A O 1
ATOM 1445 N N . TYR A 1 200 ? -8.386 12.186 16.329 1.00 45.84 200 TYR A N 1
ATOM 1446 C CA . TYR A 1 200 ? -8.924 11.913 14.984 1.00 45.84 200 TYR A CA 1
ATOM 1447 C C . TYR A 1 200 ? -10.226 12.659 14.660 1.00 45.84 200 TYR A C 1
ATOM 1449 O O . TYR A 1 200 ? -11.333 12.225 14.977 1.00 45.84 200 TYR A O 1
ATOM 1457 N N . ASP A 1 201 ? -10.083 13.779 13.954 1.00 45.72 201 ASP A N 1
ATOM 1458 C CA . ASP A 1 201 ? -11.179 14.346 13.177 1.00 45.72 201 ASP A CA 1
ATOM 1459 C C . ASP A 1 201 ? -11.440 13.439 11.958 1.00 45.72 201 ASP A C 1
ATOM 1461 O O . ASP A 1 201 ? -10.510 13.019 11.270 1.00 45.72 201 ASP A O 1
ATOM 1465 N N . LYS A 1 202 ? -12.712 13.137 11.670 1.00 48.81 202 LYS A N 1
ATOM 1466 C CA . LYS A 1 202 ? -13.113 12.352 10.486 1.00 48.81 202 LYS A CA 1
ATOM 1467 C C . LYS A 1 202 ? -12.907 13.116 9.171 1.00 48.81 202 LYS A C 1
ATOM 1469 O O . LYS A 1 202 ? -13.077 12.530 8.096 1.00 48.81 202 LYS A O 1
ATOM 1474 N N . ASN A 1 203 ? -12.527 14.392 9.235 1.00 47.12 203 ASN A N 1
ATOM 1475 C CA . ASN A 1 203 ? -12.013 15.136 8.093 1.00 47.12 203 ASN A CA 1
ATOM 1476 C C . ASN A 1 203 ? -10.725 14.493 7.549 1.00 47.12 203 ASN A C 1
ATOM 1478 O O . ASN A 1 203 ? -9.707 14.373 8.230 1.00 47.12 203 ASN A O 1
ATOM 1482 N N . ARG A 1 204 ? -10.776 14.095 6.270 1.00 55.88 204 ARG A N 1
ATOM 1483 C CA . ARG A 1 204 ? -9.726 13.318 5.581 1.00 55.88 204 ARG A CA 1
ATOM 1484 C C . ARG A 1 204 ? -8.355 13.999 5.558 1.00 55.88 204 ARG A C 1
ATOM 1486 O O . ARG A 1 204 ? -7.357 13.319 5.346 1.00 55.88 204 ARG A O 1
ATOM 1493 N N . ASP A 1 205 ? -8.300 15.305 5.776 1.00 62.41 205 ASP A N 1
ATOM 1494 C CA . ASP A 1 205 ? -7.071 16.091 5.702 1.00 62.41 205 ASP A CA 1
ATOM 1495 C C . ASP A 1 205 ? -6.088 15.719 6.825 1.00 62.41 205 ASP A C 1
ATOM 1497 O O . ASP A 1 205 ? -4.904 15.520 6.555 1.00 62.41 205 ASP A O 1
ATOM 1501 N N . SER A 1 206 ? -6.580 15.447 8.043 1.00 71.62 206 SER A N 1
ATOM 1502 C CA . SER A 1 206 ? -5.726 15.006 9.160 1.00 71.62 206 SER A CA 1
ATOM 1503 C C . SER A 1 206 ? -5.044 13.654 8.883 1.00 71.62 206 SER A C 1
ATOM 1505 O O . SER A 1 206 ? -3.873 13.459 9.220 1.00 71.62 206 SER A O 1
ATOM 1507 N N . TYR A 1 207 ? -5.727 12.739 8.180 1.00 78.81 207 TYR A N 1
ATOM 1508 C CA . TYR A 1 207 ? -5.116 11.495 7.696 1.00 78.81 207 TYR A CA 1
ATOM 1509 C C . TYR A 1 207 ? -3.969 11.766 6.721 1.00 78.81 207 TYR A C 1
ATOM 1511 O O . TYR A 1 207 ? -2.911 11.139 6.820 1.00 78.81 207 TYR A O 1
ATOM 1519 N N . TYR A 1 208 ? -4.176 12.680 5.764 1.00 83.69 208 TYR A N 1
ATOM 1520 C CA . TYR A 1 208 ? -3.164 13.004 4.763 1.00 83.69 208 TYR A CA 1
ATOM 1521 C C . TYR A 1 208 ? -1.914 13.612 5.397 1.00 83.69 208 TYR A C 1
ATOM 1523 O O . TYR A 1 208 ? -0.811 13.258 4.976 1.00 83.69 208 TYR A O 1
ATOM 1531 N N . ASP A 1 209 ? -2.057 14.419 6.447 1.00 89.88 209 ASP A N 1
ATOM 1532 C CA . ASP A 1 209 ? -0.922 14.939 7.211 1.00 89.88 209 ASP A CA 1
ATOM 1533 C C . ASP A 1 209 ? -0.185 13.836 7.985 1.00 89.88 209 ASP A C 1
ATOM 1535 O O . ASP A 1 209 ? 1.040 13.742 7.885 1.00 89.88 209 ASP A O 1
ATOM 1539 N N . LEU A 1 210 ? -0.895 12.933 8.671 1.00 91.88 210 LEU A N 1
ATOM 1540 C CA . LEU A 1 210 ? -0.274 11.827 9.419 1.00 91.88 210 LEU A CA 1
ATOM 1541 C C . LEU A 1 210 ? 0.457 10.825 8.510 1.00 91.88 210 LEU A C 1
ATOM 1543 O O . LEU A 1 210 ? 1.601 10.453 8.786 1.00 91.88 210 LEU A O 1
ATOM 1547 N N . ILE A 1 211 ? -0.147 10.422 7.388 1.00 92.62 211 ILE A N 1
ATOM 1548 C CA . ILE A 1 211 ? 0.485 9.494 6.432 1.00 92.62 211 ILE A CA 1
ATOM 1549 C C . ILE A 1 211 ? 1.647 10.163 5.670 1.00 92.62 211 ILE A C 1
ATOM 1551 O O . ILE A 1 211 ? 2.610 9.497 5.276 1.00 92.62 211 ILE A O 1
ATOM 1555 N N . SER A 1 212 ? 1.578 11.487 5.484 1.00 94.38 212 SER A N 1
ATOM 1556 C CA . SER A 1 212 ? 2.642 12.339 4.934 1.00 94.38 212 SER A CA 1
ATOM 1557 C C . SER A 1 212 ? 3.813 12.476 5.910 1.00 94.38 212 SER A C 1
ATOM 1559 O O . SER A 1 212 ? 4.966 12.390 5.478 1.00 94.38 212 SER A O 1
ATOM 1561 N N . ALA A 1 213 ? 3.529 12.627 7.207 1.00 96.69 213 ALA A N 1
ATOM 1562 C CA . ALA A 1 213 ? 4.516 12.667 8.277 1.00 96.69 213 ALA A CA 1
ATOM 1563 C C . ALA A 1 213 ? 5.229 11.315 8.425 1.00 96.69 213 ALA A C 1
ATOM 1565 O O . ALA A 1 213 ? 6.450 11.28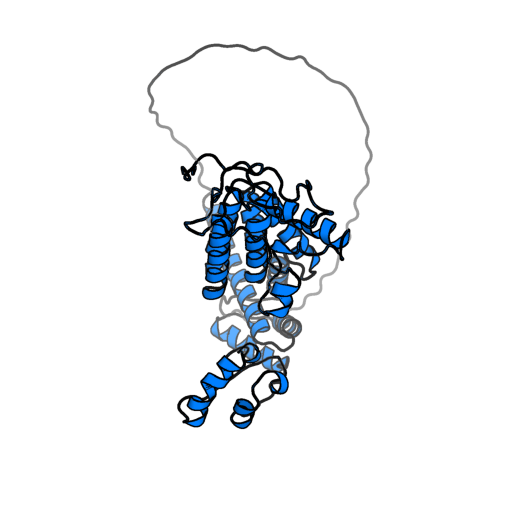1 8.288 1.00 96.69 213 ALA A O 1
ATOM 1566 N N . LEU A 1 214 ? 4.491 10.198 8.537 1.00 97.44 214 LEU A N 1
ATOM 1567 C CA . LEU A 1 214 ? 5.060 8.838 8.549 1.00 97.44 214 LEU A CA 1
ATOM 1568 C C . LEU A 1 214 ? 6.029 8.623 7.375 1.00 97.44 214 LEU A C 1
ATOM 1570 O O . LEU A 1 214 ? 7.166 8.196 7.560 1.00 97.44 214 LEU A O 1
ATOM 1574 N N . HIS A 1 215 ? 5.588 8.949 6.158 1.00 97.56 215 HIS A N 1
ATOM 1575 C CA . HIS A 1 215 ? 6.390 8.782 4.948 1.00 97.56 215 HIS A CA 1
ATOM 1576 C C . HIS A 1 215 ? 7.666 9.646 4.967 1.00 97.56 215 HIS A C 1
ATOM 1578 O O . HIS A 1 215 ? 8.730 9.186 4.552 1.00 97.56 215 HIS A O 1
ATOM 1584 N N . LYS A 1 216 ? 7.590 10.885 5.477 1.00 97.56 216 LYS A N 1
ATOM 1585 C CA . LYS A 1 216 ? 8.762 11.762 5.638 1.00 97.56 216 LYS A CA 1
ATOM 1586 C C . LYS A 1 216 ? 9.715 11.269 6.727 1.00 97.56 216 LYS A C 1
ATOM 1588 O O . LYS A 1 216 ? 10.917 11.324 6.494 1.00 97.56 216 LYS A O 1
ATOM 1593 N N . SER A 1 217 ? 9.219 10.749 7.849 1.00 98.12 217 SER A N 1
ATOM 1594 C CA . SER A 1 217 ? 10.052 10.150 8.903 1.00 98.12 217 SER A CA 1
ATOM 1595 C C . SER A 1 217 ? 10.804 8.917 8.397 1.00 98.12 217 SER A C 1
ATOM 1597 O O . SER A 1 217 ? 12.015 8.827 8.587 1.00 98.12 217 SER A O 1
ATOM 1599 N N . VAL A 1 218 ? 10.138 8.029 7.644 1.00 97.62 218 VAL A N 1
ATOM 1600 C CA . VAL A 1 218 ? 10.790 6.869 7.005 1.00 97.62 218 VAL A CA 1
ATOM 1601 C C . VAL A 1 218 ? 11.867 7.306 6.008 1.00 97.62 218 VAL A C 1
ATOM 1603 O O . VAL A 1 218 ? 12.992 6.807 6.062 1.00 97.62 218 VAL A O 1
ATOM 1606 N N . ARG A 1 219 ? 11.571 8.281 5.137 1.00 96.50 219 ARG A N 1
ATOM 1607 C CA . ARG A 1 219 ? 12.550 8.875 4.204 1.00 96.50 219 ARG A CA 1
ATOM 1608 C C . ARG A 1 219 ? 13.727 9.530 4.940 1.00 96.50 219 ARG A C 1
ATOM 1610 O O . ARG A 1 219 ? 14.871 9.368 4.521 1.00 96.50 219 ARG A O 1
ATOM 1617 N N . GLY A 1 220 ? 13.447 10.227 6.040 1.00 96.56 220 GLY A N 1
ATOM 1618 C CA . GLY A 1 220 ? 14.423 10.860 6.931 1.00 96.56 220 GLY A CA 1
ATOM 1619 C C . GLY A 1 220 ? 15.222 9.885 7.801 1.00 96.56 220 GLY A C 1
ATOM 1620 O O . GLY A 1 220 ? 16.202 10.303 8.405 1.00 96.56 220 GLY A O 1
ATOM 1621 N N . SER A 1 221 ? 14.867 8.595 7.809 1.00 96.88 221 SER A N 1
ATOM 1622 C CA . SER A 1 221 ? 15.488 7.552 8.642 1.00 96.88 221 SER A CA 1
ATOM 1623 C C . SER A 1 221 ? 15.328 7.774 10.155 1.00 96.88 221 SER A C 1
ATOM 1625 O O . SER A 1 221 ? 16.179 7.353 10.929 1.00 96.88 221 SER A O 1
ATOM 1627 N N . ASP A 1 222 ? 14.227 8.407 10.572 1.00 97.81 222 ASP A N 1
ATOM 1628 C CA . ASP A 1 222 ? 13.847 8.579 11.980 1.00 97.81 222 ASP A CA 1
ATOM 1629 C C . ASP A 1 222 ? 12.856 7.474 12.377 1.00 97.81 222 ASP A C 1
ATOM 1631 O O . ASP A 1 222 ? 11.665 7.539 12.050 1.00 97.81 222 ASP A O 1
ATOM 1635 N N . GLU A 1 223 ? 13.342 6.421 13.043 1.00 96.81 223 GLU A N 1
ATOM 1636 C CA . GLU A 1 223 ? 12.480 5.342 13.538 1.00 96.81 223 GLU A CA 1
ATOM 1637 C C . GLU A 1 223 ? 11.468 5.794 14.600 1.00 96.81 223 GLU A C 1
ATOM 1639 O O . GLU A 1 223 ? 10.349 5.282 14.616 1.00 96.81 223 GLU A O 1
ATOM 1644 N N . HIS A 1 224 ? 11.813 6.749 15.466 1.00 97.75 224 HIS A N 1
ATOM 1645 C CA . HIS A 1 224 ? 10.976 7.119 16.605 1.00 97.75 224 HIS A CA 1
ATOM 1646 C C . HIS A 1 224 ? 9.755 7.908 16.139 1.00 97.75 224 HIS A C 1
ATOM 1648 O O . HIS A 1 224 ? 8.622 7.560 16.484 1.00 97.75 224 HIS A O 1
ATOM 1654 N N . ALA A 1 225 ? 9.966 8.911 15.283 1.00 97.62 225 ALA A N 1
ATOM 1655 C CA . ALA A 1 225 ? 8.873 9.652 14.669 1.00 97.62 225 ALA A CA 1
ATOM 1656 C C . ALA A 1 225 ? 8.030 8.752 13.751 1.00 97.62 225 ALA A C 1
ATOM 1658 O O . ALA A 1 225 ? 6.803 8.849 13.759 1.00 97.62 225 ALA A O 1
ATOM 1659 N N . ALA A 1 226 ? 8.655 7.842 12.993 1.00 97.81 226 ALA A N 1
ATOM 1660 C CA . ALA A 1 226 ? 7.917 6.940 12.113 1.00 97.81 226 ALA A CA 1
ATOM 1661 C C . ALA A 1 226 ? 7.005 5.980 12.899 1.00 97.81 226 ALA A C 1
ATOM 1663 O O . ALA A 1 226 ? 5.823 5.863 12.576 1.00 97.81 226 ALA A O 1
ATOM 1664 N N . VAL A 1 227 ? 7.502 5.345 13.965 1.00 97.69 227 VAL A N 1
ATOM 1665 C CA . VAL A 1 227 ? 6.664 4.495 14.829 1.00 97.69 227 VAL A CA 1
ATOM 1666 C C . VAL A 1 227 ? 5.572 5.323 15.512 1.00 97.69 227 VAL A C 1
ATOM 1668 O O . VAL A 1 227 ? 4.417 4.906 15.500 1.00 97.69 227 VAL A O 1
ATOM 1671 N N . TYR A 1 228 ? 5.878 6.529 16.004 1.00 97.00 228 TYR A N 1
ATOM 1672 C CA . TYR A 1 228 ? 4.868 7.419 16.587 1.00 97.00 228 TYR A CA 1
ATOM 1673 C C . TYR A 1 228 ? 3.725 7.735 15.606 1.00 97.00 228 TYR A C 1
ATOM 1675 O O . TYR A 1 228 ? 2.559 7.563 15.961 1.00 97.00 228 TYR A O 1
ATOM 1683 N N . TYR A 1 229 ? 4.026 8.141 14.365 1.00 96.38 229 TYR A N 1
ATOM 1684 C CA . TYR A 1 229 ? 2.990 8.438 13.365 1.00 96.38 229 TYR A CA 1
ATOM 1685 C C . TYR A 1 229 ? 2.222 7.192 12.899 1.00 96.38 229 TYR A C 1
ATOM 1687 O O . TYR A 1 229 ? 1.035 7.301 12.589 1.00 96.38 229 TYR A O 1
ATOM 1695 N N . LEU A 1 230 ? 2.853 6.012 12.879 1.00 96.00 230 LEU A N 1
ATOM 1696 C CA . LEU A 1 230 ? 2.163 4.744 12.631 1.00 96.00 230 LEU A CA 1
ATOM 1697 C C . LEU A 1 230 ? 1.148 4.446 13.744 1.00 96.00 230 LEU A C 1
ATOM 1699 O O . LEU A 1 230 ? -0.040 4.300 13.455 1.00 96.00 230 LEU A O 1
ATOM 1703 N N . THR A 1 231 ? 1.595 4.407 15.002 1.00 94.50 231 THR A N 1
ATOM 1704 C CA . THR A 1 231 ? 0.739 4.131 16.167 1.00 94.50 231 THR A CA 1
ATOM 1705 C C . THR A 1 231 ? -0.388 5.157 16.271 1.00 94.50 231 THR A C 1
ATOM 1707 O O . THR A 1 231 ? -1.547 4.780 16.403 1.00 94.50 231 THR A O 1
ATOM 1710 N N . ARG A 1 232 ? -0.091 6.448 16.062 1.00 90.00 232 ARG A N 1
ATOM 1711 C CA . ARG A 1 232 ? -1.080 7.538 15.954 1.00 90.00 232 ARG A CA 1
ATOM 1712 C C . ARG A 1 232 ? -2.243 7.245 15.006 1.00 90.00 232 ARG A C 1
ATOM 1714 O O . ARG A 1 232 ? -3.347 7.696 15.288 1.00 90.00 232 ARG A O 1
ATOM 1721 N N . MET A 1 233 ? -1.999 6.570 13.880 1.00 89.50 233 MET A N 1
ATOM 1722 C CA . MET A 1 233 ? -3.050 6.205 12.922 1.00 89.50 233 MET A CA 1
ATOM 1723 C C . MET A 1 233 ? -3.758 4.898 13.307 1.00 89.50 233 MET A C 1
ATOM 1725 O O . MET A 1 233 ? -4.965 4.787 13.109 1.00 89.50 233 MET A O 1
ATOM 1729 N N . LEU A 1 234 ? -3.038 3.922 13.869 1.00 89.94 234 LEU A N 1
ATOM 1730 C CA . LEU A 1 234 ? -3.622 2.646 14.299 1.00 89.94 234 LEU A CA 1
ATOM 1731 C C . LEU A 1 234 ? -4.569 2.820 15.497 1.00 89.94 234 LEU A C 1
ATOM 1733 O O . LEU A 1 234 ? -5.704 2.354 15.433 1.00 89.94 234 LEU A O 1
ATOM 1737 N N . GLU A 1 235 ? -4.158 3.564 16.528 1.00 84.75 235 GLU A N 1
ATOM 1738 C CA . GLU A 1 235 ? -4.999 3.881 17.698 1.00 84.75 235 GLU A CA 1
ATOM 1739 C C . GLU A 1 235 ? -6.186 4.789 17.339 1.00 84.75 235 GLU A C 1
ATOM 1741 O O . GLU A 1 235 ? -7.232 4.754 17.980 1.00 84.75 235 GLU A O 1
ATOM 1746 N N . ALA A 1 236 ? -6.065 5.571 16.261 1.00 79.06 236 ALA A N 1
ATOM 1747 C CA . ALA A 1 236 ? -7.171 6.335 15.688 1.00 79.06 236 ALA A CA 1
ATOM 1748 C C . ALA A 1 236 ? -8.196 5.470 14.917 1.00 79.06 236 ALA A C 1
ATOM 1750 O O . ALA A 1 236 ? -9.189 5.996 14.408 1.00 79.06 236 ALA A O 1
ATOM 1751 N N . GLY A 1 237 ? -7.974 4.155 14.810 1.00 76.69 237 GLY A N 1
ATOM 1752 C CA . GLY A 1 237 ? -8.892 3.221 14.159 1.00 76.69 237 GLY A CA 1
ATOM 1753 C C . GLY A 1 237 ? -8.861 3.256 12.628 1.00 76.69 237 GLY A C 1
ATOM 1754 O O . GLY A 1 237 ? -9.846 2.871 11.991 1.00 76.69 237 GLY A O 1
ATOM 1755 N N . GLU A 1 238 ? -7.767 3.717 12.011 1.00 84.00 238 GLU A N 1
ATOM 1756 C CA . GLU A 1 238 ? -7.628 3.652 10.554 1.00 84.00 238 GLU A CA 1
ATOM 1757 C C . GLU A 1 238 ? -7.464 2.225 10.020 1.00 84.00 238 GLU A C 1
ATOM 1759 O O . GLU A 1 238 ? -6.958 1.336 10.699 1.00 84.00 238 GLU A O 1
ATOM 1764 N N . ASP A 1 239 ? -7.859 2.011 8.757 1.00 86.19 239 ASP A N 1
ATOM 1765 C CA . ASP A 1 239 ? -7.688 0.718 8.077 1.00 86.19 239 ASP A CA 1
ATOM 1766 C C . ASP A 1 239 ? -6.183 0.398 7.956 1.00 86.19 239 ASP A C 1
ATOM 1768 O O . ASP A 1 239 ? -5.496 1.054 7.157 1.00 86.19 239 ASP A O 1
ATOM 1772 N N . PRO A 1 240 ? -5.659 -0.634 8.654 1.00 90.88 240 PRO A N 1
ATOM 1773 C CA . PRO A 1 240 ? -4.237 -0.968 8.617 1.00 90.88 240 PRO A CA 1
ATOM 1774 C C . PRO A 1 240 ? -3.754 -1.251 7.194 1.00 90.88 240 PRO A C 1
ATOM 1776 O O . PRO A 1 240 ? -2.608 -0.962 6.850 1.00 90.88 240 PRO A O 1
ATOM 1779 N N . LEU A 1 241 ? -4.640 -1.739 6.316 1.00 93.06 241 LEU A N 1
ATOM 1780 C CA . LEU A 1 241 ? -4.306 -2.024 4.925 1.00 93.06 241 LEU A CA 1
ATOM 1781 C C . LEU A 1 241 ? -4.102 -0.743 4.097 1.00 93.06 241 LEU A C 1
ATOM 1783 O O . LEU A 1 241 ? -3.335 -0.781 3.132 1.00 93.06 241 LEU A O 1
ATOM 1787 N N . LYS A 1 242 ? -4.711 0.404 4.452 1.00 91.12 242 LYS A N 1
ATOM 1788 C CA . LYS A 1 242 ? -4.379 1.711 3.834 1.00 91.12 242 LYS A CA 1
ATOM 1789 C C . LYS A 1 242 ? -2.936 2.096 4.138 1.00 91.12 242 LYS A C 1
ATOM 1791 O O . LYS A 1 242 ? -2.200 2.465 3.220 1.00 91.12 242 LYS A O 1
ATOM 1796 N N . ILE A 1 243 ? -2.539 1.973 5.402 1.00 94.56 243 ILE A N 1
ATOM 1797 C CA . ILE A 1 243 ? -1.201 2.335 5.876 1.00 94.56 243 ILE A CA 1
ATOM 1798 C C . ILE A 1 243 ? -0.169 1.373 5.270 1.00 94.56 243 ILE A C 1
ATOM 1800 O O . ILE A 1 243 ? 0.815 1.809 4.671 1.00 94.56 243 ILE A O 1
ATOM 1804 N N . ALA A 1 244 ? -0.454 0.069 5.294 1.00 96.44 244 ALA A N 1
ATOM 1805 C CA . ALA A 1 244 ? 0.383 -0.971 4.704 1.00 96.44 244 ALA A CA 1
ATOM 1806 C C . ALA A 1 244 ? 0.619 -0.770 3.192 1.00 96.44 244 ALA A C 1
ATOM 1808 O O . ALA A 1 244 ? 1.747 -0.922 2.722 1.00 96.44 244 ALA A O 1
ATOM 1809 N N . ARG A 1 245 ? -0.396 -0.333 2.422 1.00 96.44 245 ARG A N 1
ATOM 1810 C CA . ARG A 1 245 ? -0.216 0.061 1.004 1.00 96.44 245 ARG A CA 1
ATOM 1811 C C . ARG A 1 245 ? 0.796 1.203 0.840 1.00 96.44 245 ARG A C 1
ATOM 1813 O O . ARG A 1 245 ? 1.579 1.188 -0.110 1.00 96.44 245 ARG A O 1
ATOM 1820 N N . ARG A 1 246 ? 0.816 2.184 1.753 1.00 96.25 246 ARG A N 1
ATOM 1821 C CA . ARG A 1 246 ? 1.808 3.274 1.732 1.00 96.25 246 ARG A CA 1
ATOM 1822 C C . ARG A 1 246 ? 3.205 2.773 2.114 1.00 96.25 246 ARG A C 1
ATOM 1824 O O . ARG A 1 246 ? 4.163 3.185 1.470 1.00 96.25 246 ARG A O 1
ATOM 1831 N N . ILE A 1 247 ? 3.321 1.874 3.093 1.00 97.12 247 ILE A N 1
ATOM 1832 C CA . ILE A 1 247 ? 4.596 1.253 3.505 1.00 97.12 247 ILE A CA 1
ATOM 1833 C C . ILE A 1 247 ? 5.220 0.465 2.336 1.00 97.12 247 ILE A C 1
ATOM 1835 O O . ILE A 1 247 ? 6.387 0.669 2.006 1.00 97.12 247 ILE A O 1
ATOM 1839 N N . VAL A 1 248 ? 4.428 -0.335 1.611 1.00 97.56 248 VAL A N 1
ATOM 1840 C CA . VAL A 1 248 ? 4.880 -1.015 0.377 1.00 97.56 248 VAL A CA 1
ATOM 1841 C C . VAL A 1 248 ? 5.362 -0.014 -0.683 1.00 97.56 248 VAL A C 1
ATOM 1843 O O . VAL A 1 248 ? 6.378 -0.249 -1.339 1.00 97.56 248 VAL A O 1
ATOM 1846 N N . ARG A 1 249 ? 4.689 1.138 -0.833 1.00 96.38 249 ARG A N 1
ATOM 1847 C CA . ARG A 1 249 ? 5.152 2.198 -1.742 1.00 96.38 249 ARG A CA 1
ATOM 1848 C C . ARG A 1 249 ? 6.493 2.793 -1.293 1.00 96.38 249 ARG A C 1
ATOM 1850 O O . ARG A 1 249 ? 7.369 2.915 -2.147 1.00 96.38 249 ARG A O 1
ATOM 1857 N N . MET A 1 250 ? 6.681 3.086 -0.000 1.00 96.56 250 MET A N 1
ATOM 1858 C CA . MET A 1 250 ? 7.958 3.581 0.552 1.00 96.56 250 MET A CA 1
ATOM 1859 C C . MET A 1 250 ? 9.120 2.639 0.219 1.00 96.56 250 MET A C 1
ATOM 1861 O O . MET A 1 250 ? 10.156 3.087 -0.261 1.00 96.56 250 MET A O 1
ATOM 1865 N N . ALA A 1 251 ? 8.931 1.323 0.364 1.00 96.62 251 ALA A N 1
ATOM 1866 C CA . ALA A 1 251 ? 9.956 0.342 0.005 1.00 96.62 251 ALA A CA 1
ATOM 1867 C C . ALA A 1 251 ? 10.424 0.469 -1.462 1.00 96.62 251 ALA A C 1
ATOM 1869 O O . ALA A 1 251 ? 11.615 0.356 -1.747 1.00 96.62 251 ALA A O 1
ATOM 1870 N N . SER A 1 252 ? 9.509 0.759 -2.395 1.00 95.19 252 SER A N 1
ATOM 1871 C CA . SER A 1 252 ? 9.840 0.953 -3.818 1.00 95.19 252 SER A CA 1
ATOM 1872 C C . SER A 1 252 ? 10.359 2.354 -4.185 1.00 95.19 252 SER A C 1
ATOM 1874 O O . SER A 1 252 ? 11.114 2.482 -5.147 1.00 95.19 252 SER A O 1
ATOM 1876 N N . GLU A 1 253 ? 9.935 3.393 -3.456 1.00 95.50 253 GLU A N 1
ATOM 1877 C CA . GLU A 1 253 ? 10.200 4.811 -3.758 1.00 95.50 253 GLU A CA 1
ATOM 1878 C C . GLU A 1 253 ? 11.457 5.335 -3.050 1.00 95.50 253 GLU A C 1
ATOM 1880 O O . GLU A 1 253 ? 12.246 6.058 -3.653 1.00 95.50 253 GLU A O 1
ATOM 1885 N N . ASP A 1 254 ? 11.644 4.953 -1.785 1.00 95.12 254 ASP A N 1
ATOM 1886 C CA . ASP A 1 254 ? 12.635 5.530 -0.872 1.00 95.12 254 ASP A CA 1
ATOM 1887 C C . ASP A 1 254 ? 13.843 4.617 -0.625 1.00 95.12 254 ASP A C 1
ATOM 1889 O O . ASP A 1 254 ? 14.924 5.112 -0.310 1.00 95.12 254 ASP A O 1
ATOM 1893 N N . ILE A 1 255 ? 13.677 3.295 -0.755 1.00 93.94 255 ILE A N 1
ATOM 1894 C CA . ILE A 1 255 ? 14.742 2.289 -0.572 1.00 93.94 255 ILE A CA 1
ATOM 1895 C C . ILE A 1 255 ? 15.163 1.728 -1.941 1.00 93.94 255 ILE A C 1
ATOM 1897 O O . ILE A 1 255 ? 16.344 1.747 -2.301 1.00 93.94 255 ILE A O 1
ATOM 1901 N N . GLY A 1 256 ? 14.194 1.265 -2.736 1.00 90.56 256 GLY A N 1
ATOM 1902 C CA . GLY A 1 256 ? 14.382 0.906 -4.140 1.00 90.56 256 GLY A CA 1
ATOM 1903 C C . GLY A 1 256 ? 15.445 -0.176 -4.357 1.00 90.56 256 GLY A C 1
ATOM 1904 O O . GLY A 1 256 ? 15.314 -1.306 -3.896 1.00 90.56 256 GLY A O 1
ATOM 1905 N N . LEU A 1 257 ? 16.500 0.161 -5.106 1.00 88.62 257 LEU A N 1
ATOM 1906 C CA . LEU A 1 257 ? 17.597 -0.763 -5.435 1.00 88.62 257 LEU A CA 1
ATOM 1907 C C . LEU A 1 257 ? 18.745 -0.766 -4.412 1.00 88.62 257 LEU A C 1
ATOM 1909 O O . LEU A 1 257 ? 19.689 -1.536 -4.589 1.00 88.62 257 LEU A O 1
ATOM 1913 N N . ALA A 1 258 ? 18.691 0.069 -3.369 1.00 89.25 258 ALA A N 1
ATOM 1914 C CA . ALA A 1 258 ? 19.695 0.049 -2.305 1.00 89.25 258 ALA A CA 1
ATOM 1915 C C . ALA A 1 258 ? 19.541 -1.189 -1.407 1.00 89.25 258 ALA A C 1
ATOM 1917 O O . ALA A 1 258 ? 20.541 -1.807 -1.046 1.00 89.25 258 ALA A O 1
ATOM 1918 N N . ASP A 1 259 ? 18.298 -1.594 -1.137 1.00 90.81 259 ASP A N 1
ATOM 1919 C CA . ASP A 1 259 ? 17.964 -2.904 -0.583 1.00 90.81 259 ASP A CA 1
ATOM 1920 C C . ASP A 1 259 ? 16.657 -3.459 -1.195 1.00 90.81 259 ASP A C 1
ATOM 1922 O O . ASP A 1 259 ? 15.558 -3.136 -0.739 1.00 90.81 259 ASP A O 1
ATOM 1926 N N . PRO A 1 260 ? 16.752 -4.335 -2.214 1.00 89.44 260 PRO A N 1
ATOM 1927 C CA . PRO A 1 260 ? 15.582 -4.964 -2.824 1.00 89.44 260 PRO A CA 1
ATOM 1928 C C . PRO A 1 260 ? 14.774 -5.879 -1.885 1.00 89.44 260 PRO A C 1
ATOM 1930 O O . PRO A 1 260 ? 13.626 -6.193 -2.207 1.00 89.44 260 PRO A O 1
ATOM 1933 N N . ALA A 1 261 ? 15.331 -6.329 -0.751 1.00 91.81 261 ALA A N 1
ATOM 1934 C CA . ALA A 1 261 ? 14.614 -7.204 0.183 1.00 91.81 261 ALA A CA 1
ATOM 1935 C C . ALA A 1 261 ? 13.489 -6.466 0.931 1.00 91.81 261 ALA A C 1
ATOM 1937 O O . ALA A 1 261 ? 12.469 -7.078 1.267 1.00 91.81 261 ALA A O 1
ATOM 1938 N N . ALA A 1 262 ? 13.628 -5.147 1.110 1.00 94.50 262 ALA A N 1
ATOM 1939 C CA . ALA A 1 262 ? 12.649 -4.281 1.760 1.00 94.50 262 ALA A CA 1
ATOM 1940 C C . ALA A 1 262 ? 11.237 -4.392 1.161 1.00 94.50 262 ALA A C 1
ATOM 1942 O O . ALA A 1 262 ? 10.251 -4.433 1.902 1.00 94.50 262 ALA A O 1
ATOM 1943 N N . LEU A 1 263 ? 11.122 -4.491 -0.170 1.00 96.06 263 LEU A N 1
ATOM 1944 C CA . LEU A 1 263 ? 9.827 -4.627 -0.842 1.00 96.06 263 LEU A CA 1
ATOM 1945 C C . LEU A 1 263 ? 9.140 -5.949 -0.474 1.00 96.06 263 LEU A C 1
ATOM 1947 O O . LEU A 1 263 ? 7.961 -5.950 -0.122 1.00 96.06 263 LEU A O 1
ATOM 1951 N N . SER A 1 264 ? 9.882 -7.058 -0.499 1.00 96.12 264 SER A N 1
ATOM 1952 C CA . SER A 1 264 ? 9.376 -8.382 -0.122 1.00 96.12 264 SER A CA 1
ATOM 1953 C C . SER A 1 264 ? 8.933 -8.427 1.342 1.00 96.12 264 SER A C 1
ATOM 1955 O O . SER A 1 264 ? 7.861 -8.953 1.637 1.00 96.12 264 SER A O 1
ATOM 1957 N N . LEU A 1 265 ? 9.709 -7.818 2.247 1.00 96.56 265 LEU A N 1
ATOM 1958 C CA . LEU A 1 265 ? 9.367 -7.712 3.669 1.00 96.56 265 LEU A CA 1
ATOM 1959 C C . LEU A 1 265 ? 8.079 -6.902 3.880 1.00 96.56 265 LEU A C 1
ATOM 1961 O O . LEU A 1 265 ? 7.201 -7.320 4.631 1.00 96.56 265 LEU A O 1
ATOM 1965 N N . CYS A 1 266 ? 7.916 -5.784 3.170 1.00 97.38 266 CYS A N 1
ATOM 1966 C CA . CYS A 1 266 ? 6.717 -4.951 3.272 1.00 97.38 266 CYS A CA 1
ATOM 1967 C C . CYS A 1 266 ? 5.467 -5.625 2.679 1.00 97.38 266 CYS A C 1
ATOM 1969 O O . CYS A 1 266 ? 4.369 -5.458 3.211 1.00 97.38 266 CYS A O 1
ATOM 1971 N N . VAL A 1 267 ? 5.613 -6.425 1.616 1.00 97.81 267 VAL A N 1
ATOM 1972 C CA . VAL A 1 267 ? 4.516 -7.249 1.075 1.00 97.81 267 VAL A CA 1
ATOM 1973 C C . VAL A 1 267 ? 4.139 -8.373 2.047 1.00 97.81 267 VAL A C 1
ATOM 1975 O O . VAL A 1 267 ? 2.950 -8.611 2.257 1.00 97.81 267 VAL A O 1
ATOM 1978 N N . ALA A 1 268 ? 5.115 -9.012 2.699 1.00 97.50 268 ALA A N 1
ATOM 1979 C CA . ALA A 1 268 ? 4.852 -9.991 3.753 1.00 97.50 268 ALA A CA 1
ATOM 1980 C C . ALA A 1 268 ? 4.137 -9.351 4.960 1.00 97.50 268 ALA A C 1
ATOM 1982 O O . ALA A 1 268 ? 3.155 -9.906 5.447 1.00 97.50 268 ALA A O 1
ATOM 1983 N N . ALA A 1 269 ? 4.544 -8.149 5.384 1.00 96.94 269 ALA A N 1
ATOM 1984 C CA . ALA A 1 269 ? 3.862 -7.394 6.438 1.00 96.94 269 ALA A CA 1
ATOM 1985 C C . ALA A 1 269 ? 2.422 -7.002 6.050 1.00 96.94 269 ALA A C 1
ATOM 1987 O O . ALA A 1 269 ? 1.513 -7.108 6.875 1.00 96.94 269 ALA A O 1
ATOM 1988 N N . TYR A 1 270 ? 2.180 -6.616 4.789 1.00 96.81 270 TYR A N 1
ATOM 1989 C CA . TYR A 1 270 ? 0.829 -6.379 4.262 1.00 96.81 270 TYR A CA 1
ATOM 1990 C C . TYR A 1 270 ? -0.042 -7.644 4.339 1.00 96.81 270 TYR A C 1
ATOM 1992 O O . TYR A 1 270 ? -1.186 -7.580 4.788 1.00 96.81 270 TYR A O 1
ATOM 2000 N N . GLN A 1 271 ? 0.494 -8.797 3.925 1.00 97.19 271 GLN A N 1
ATOM 2001 C CA . GLN A 1 271 ? -0.217 -10.079 3.978 1.00 97.19 271 GLN A CA 1
ATOM 2002 C C . GLN A 1 271 ? -0.494 -10.521 5.418 1.00 97.19 271 GLN A C 1
ATOM 2004 O O . GLN A 1 271 ? -1.629 -10.870 5.727 1.00 97.19 271 GLN A O 1
ATOM 2009 N N . ALA A 1 272 ? 0.495 -10.424 6.311 1.00 94.00 272 ALA A N 1
ATOM 2010 C CA . ALA A 1 272 ? 0.312 -10.678 7.738 1.00 94.00 272 ALA A CA 1
ATOM 2011 C C . ALA A 1 272 ? -0.811 -9.801 8.311 1.00 94.00 272 ALA A C 1
ATOM 2013 O O . ALA A 1 272 ? -1.743 -10.320 8.916 1.00 94.00 272 ALA A O 1
ATOM 2014 N N . SER A 1 273 ? -0.800 -8.499 8.004 1.00 93.62 273 SER A N 1
ATOM 2015 C CA . SER A 1 273 ? -1.839 -7.563 8.452 1.00 93.62 273 SER A CA 1
ATOM 2016 C C . SER A 1 273 ? -3.231 -7.888 7.913 1.00 93.62 273 SER A C 1
ATOM 2018 O O . SER A 1 273 ? -4.227 -7.642 8.588 1.00 93.62 273 SER A O 1
ATOM 2020 N N . HIS A 1 274 ? -3.314 -8.448 6.704 1.00 92.12 274 HIS A N 1
ATOM 2021 C CA . HIS A 1 274 ? -4.574 -8.900 6.121 1.00 92.12 274 HIS A CA 1
ATOM 2022 C C . HIS A 1 274 ? -5.114 -10.173 6.786 1.00 92.12 274 HIS A C 1
ATOM 2024 O O . HIS A 1 274 ? -6.330 -10.314 6.903 1.00 92.12 274 HIS A O 1
ATOM 2030 N N . PHE A 1 275 ? -4.233 -11.082 7.216 1.00 91.31 275 PHE A N 1
ATOM 2031 C CA . PHE A 1 275 ? -4.624 -12.343 7.847 1.00 91.31 275 PHE A CA 1
ATOM 2032 C C . PHE A 1 275 ? -4.914 -12.215 9.346 1.00 91.31 275 PHE A C 1
ATOM 2034 O O . PHE A 1 275 ? -5.858 -12.846 9.812 1.00 91.31 275 PHE A O 1
ATOM 2041 N N . THR A 1 276 ? -4.137 -11.425 10.097 1.00 89.50 276 THR A N 1
ATOM 2042 C CA . THR A 1 276 ? -4.342 -11.270 11.549 1.00 89.50 276 THR A CA 1
ATOM 2043 C C . THR A 1 276 ? -5.377 -10.199 11.881 1.00 89.50 276 THR A C 1
ATOM 2045 O O . THR A 1 276 ? -6.202 -10.402 12.762 1.00 89.50 276 THR A O 1
ATOM 2048 N N . GLY A 1 277 ? -5.363 -9.065 11.170 1.00 85.12 277 GLY A N 1
ATOM 2049 C CA . GLY A 1 277 ? -6.087 -7.867 11.596 1.00 85.12 277 GLY A CA 1
ATOM 2050 C C . GLY A 1 277 ? -5.481 -7.213 12.847 1.00 85.12 277 GLY A C 1
ATOM 2051 O O . GLY A 1 277 ? -4.386 -7.576 13.283 1.00 85.12 277 GLY A O 1
ATOM 2052 N N . MET A 1 278 ? -6.184 -6.207 13.377 1.00 82.31 278 MET A N 1
ATOM 2053 C CA . MET A 1 278 ? -5.854 -5.539 14.644 1.00 82.31 278 MET A CA 1
ATOM 2054 C C . MET A 1 278 ? -6.409 -6.335 15.837 1.00 82.31 278 MET A C 1
ATOM 2056 O O . MET A 1 278 ? -7.520 -6.857 15.711 1.00 82.31 278 MET A O 1
ATOM 2060 N N . PRO A 1 279 ? -5.725 -6.324 16.998 1.00 86.31 279 PRO A N 1
ATOM 2061 C CA . PRO A 1 279 ? -4.530 -5.523 17.309 1.00 86.31 279 PRO A CA 1
ATOM 2062 C C . PRO A 1 279 ? -3.194 -6.111 16.818 1.00 86.31 279 PRO A C 1
ATOM 2064 O O . PRO A 1 279 ? -2.210 -5.374 16.714 1.00 86.31 279 PRO A O 1
ATOM 2067 N N . GLU A 1 280 ? -3.123 -7.399 16.483 1.00 87.88 280 GLU A N 1
ATOM 2068 C CA . GLU A 1 280 ? -1.861 -8.130 16.285 1.00 87.88 280 GLU A CA 1
ATOM 2069 C C . GLU A 1 280 ? -1.026 -7.595 15.108 1.00 87.88 280 GLU A C 1
ATOM 2071 O O . GLU A 1 280 ? 0.209 -7.572 15.179 1.00 87.88 280 GLU A O 1
ATOM 2076 N N . CYS A 1 281 ? -1.672 -7.103 14.042 1.00 92.19 281 CYS A N 1
ATOM 2077 C CA . CYS A 1 281 ? -0.980 -6.589 12.856 1.00 92.19 281 CYS A CA 1
ATOM 2078 C C . CYS A 1 281 ? -0.122 -5.346 13.116 1.00 92.19 281 CYS A C 1
ATOM 2080 O O . CYS A 1 281 ? 0.779 -5.052 12.324 1.00 92.19 281 CYS A O 1
ATOM 2082 N N . SER A 1 282 ? -0.378 -4.620 14.210 1.00 93.25 282 SER A N 1
ATOM 2083 C CA . SER A 1 282 ? 0.412 -3.454 14.625 1.00 93.25 282 SER A CA 1
ATOM 2084 C C . SER A 1 282 ? 1.910 -3.776 14.693 1.00 93.25 282 SER A C 1
ATOM 2086 O O . SER A 1 282 ? 2.737 -3.004 14.202 1.00 93.25 282 SER A O 1
ATOM 2088 N N . THR A 1 283 ? 2.260 -4.960 15.202 1.00 94.75 283 THR A N 1
ATOM 2089 C CA . THR A 1 283 ? 3.642 -5.447 15.323 1.00 94.75 283 THR A CA 1
ATOM 2090 C C . THR A 1 283 ? 4.302 -5.667 13.957 1.00 94.75 283 THR A C 1
ATOM 2092 O O . THR A 1 283 ? 5.422 -5.207 13.733 1.00 94.75 283 THR A O 1
ATOM 2095 N N . ALA A 1 284 ? 3.592 -6.282 13.005 1.00 96.12 284 ALA A N 1
ATOM 2096 C CA . ALA A 1 284 ? 4.089 -6.541 11.653 1.00 96.12 284 ALA A CA 1
ATOM 2097 C C . ALA A 1 284 ? 4.330 -5.243 10.860 1.00 96.12 284 ALA A C 1
ATOM 2099 O O . ALA A 1 284 ? 5.338 -5.122 10.158 1.00 96.12 284 ALA A O 1
ATOM 2100 N N . LEU A 1 285 ? 3.439 -4.254 10.998 1.00 96.69 285 LEU A N 1
ATOM 2101 C CA . LEU A 1 285 ? 3.608 -2.935 10.379 1.00 96.69 285 LEU A CA 1
ATOM 2102 C C . LEU A 1 285 ? 4.742 -2.137 11.032 1.00 96.69 285 LEU A C 1
ATOM 2104 O O . LEU A 1 285 ? 5.539 -1.524 10.323 1.00 96.69 285 LEU A O 1
ATOM 2108 N N . THR A 1 286 ? 4.857 -2.197 12.360 1.00 97.38 286 THR A N 1
ATOM 2109 C CA . THR A 1 286 ? 5.934 -1.545 13.123 1.00 97.38 286 THR A CA 1
ATOM 2110 C C . THR A 1 286 ? 7.300 -2.106 12.732 1.00 97.38 286 THR A C 1
ATOM 2112 O O . THR A 1 286 ? 8.209 -1.339 12.416 1.00 97.38 286 THR A O 1
ATOM 2115 N N . MET A 1 287 ? 7.429 -3.435 12.641 1.00 97.25 287 MET A N 1
ATOM 2116 C CA . MET A 1 287 ? 8.639 -4.108 12.158 1.00 97.25 287 MET A CA 1
ATOM 2117 C C . MET A 1 287 ? 9.029 -3.634 10.749 1.00 97.25 287 MET A C 1
ATOM 2119 O O . MET A 1 287 ? 10.193 -3.312 10.511 1.00 97.25 287 MET A O 1
ATOM 2123 N N . ALA A 1 288 ? 8.066 -3.544 9.826 1.00 97.31 288 ALA A N 1
ATOM 2124 C CA . ALA A 1 288 ? 8.322 -3.060 8.471 1.00 97.31 288 ALA A CA 1
ATOM 2125 C C . ALA A 1 288 ? 8.770 -1.588 8.447 1.00 97.31 288 ALA A C 1
ATOM 2127 O O . ALA A 1 288 ? 9.725 -1.254 7.749 1.00 97.31 288 ALA A O 1
ATOM 2128 N N . VAL A 1 289 ? 8.135 -0.711 9.232 1.00 97.81 289 VAL A N 1
ATOM 2129 C CA . VAL A 1 289 ? 8.509 0.711 9.318 1.00 97.81 289 VAL A CA 1
ATOM 2130 C C . VAL A 1 289 ? 9.920 0.894 9.885 1.00 97.81 289 VAL A C 1
ATOM 2132 O O . VAL A 1 289 ? 10.722 1.595 9.269 1.00 97.81 289 VAL A O 1
ATOM 2135 N N . ILE A 1 290 ? 10.263 0.220 10.989 1.00 97.69 290 ILE A N 1
ATOM 2136 C CA . ILE A 1 290 ? 11.612 0.277 11.583 1.00 97.69 290 ILE A CA 1
ATOM 2137 C C . ILE A 1 290 ? 12.664 -0.225 10.583 1.00 97.69 290 ILE A C 1
ATOM 2139 O O . ILE A 1 290 ? 13.706 0.412 10.414 1.00 97.69 290 ILE A O 1
ATOM 2143 N N . TYR A 1 291 ? 12.375 -1.321 9.872 1.00 97.31 291 TYR A N 1
ATOM 2144 C CA . TYR A 1 291 ? 13.253 -1.845 8.825 1.00 97.31 291 TYR A CA 1
ATOM 2145 C C . TYR A 1 291 ? 13.531 -0.787 7.745 1.00 97.31 291 TYR A C 1
ATOM 2147 O O . TYR A 1 291 ? 14.690 -0.464 7.485 1.00 97.31 291 TYR A O 1
ATOM 2155 N N . LEU A 1 292 ? 12.482 -0.169 7.186 1.00 96.81 292 LEU A N 1
ATOM 2156 C CA . LEU A 1 292 ? 12.618 0.883 6.172 1.00 96.81 292 LEU A CA 1
ATOM 2157 C C . LEU A 1 292 ? 13.373 2.123 6.680 1.00 96.81 292 LEU A C 1
ATOM 2159 O O . LEU A 1 292 ? 14.154 2.707 5.920 1.00 96.81 292 LEU A O 1
ATOM 2163 N N . CYS A 1 293 ? 13.198 2.521 7.946 1.00 96.88 293 CYS A N 1
ATOM 2164 C CA . CYS A 1 293 ? 13.973 3.617 8.540 1.00 96.88 293 CYS A CA 1
ATOM 2165 C C . CYS A 1 293 ? 15.478 3.315 8.532 1.00 96.88 293 CYS A C 1
ATOM 2167 O O . CYS A 1 293 ? 16.261 4.192 8.174 1.00 96.88 293 CYS A O 1
ATOM 2169 N N . LYS A 1 294 ? 15.890 2.075 8.821 1.00 94.69 294 LYS A N 1
ATOM 2170 C CA . LYS A 1 294 ? 17.307 1.670 8.850 1.00 94.69 294 LYS A CA 1
ATOM 2171 C C . LYS A 1 294 ? 17.897 1.281 7.488 1.00 94.69 294 LYS A C 1
ATOM 2173 O O . LYS A 1 294 ? 19.116 1.324 7.333 1.00 94.69 294 LYS A O 1
ATOM 2178 N N . CYS A 1 295 ? 17.079 0.933 6.492 1.00 92.62 295 CYS A N 1
ATOM 2179 C CA . CYS A 1 295 ? 17.563 0.621 5.142 1.00 92.62 295 CYS A CA 1
ATOM 2180 C C . CYS A 1 295 ? 18.345 1.792 4.507 1.00 92.62 295 CYS A C 1
ATOM 2182 O O . CYS A 1 295 ? 17.956 2.957 4.672 1.00 92.62 295 CYS A O 1
ATOM 2184 N N . PRO A 1 296 ? 19.378 1.515 3.686 1.00 92.12 296 PRO A N 1
ATOM 2185 C CA . PRO A 1 296 ? 19.983 2.534 2.834 1.00 92.12 296 PRO A CA 1
ATOM 2186 C C . PRO A 1 296 ? 18.932 3.096 1.863 1.00 92.12 296 PRO A C 1
ATOM 2188 O O . PRO A 1 296 ? 18.117 2.354 1.315 1.00 92.12 296 PRO A O 1
ATOM 2191 N N . LYS A 1 297 ? 18.936 4.416 1.656 1.00 91.62 297 LYS A N 1
ATOM 2192 C CA . LYS A 1 297 ? 17.919 5.110 0.851 1.00 91.62 297 LYS A CA 1
ATOM 2193 C C . LYS A 1 297 ? 18.355 5.269 -0.608 1.00 91.62 297 LYS A C 1
ATOM 2195 O O . LYS A 1 297 ? 19.508 5.599 -0.886 1.00 91.62 297 LYS A O 1
ATOM 2200 N N . SER A 1 298 ? 17.432 5.076 -1.549 1.00 91.25 298 SER A N 1
ATOM 2201 C CA . SER A 1 298 ? 17.628 5.382 -2.969 1.00 91.25 298 SER A CA 1
ATOM 2202 C C . SER A 1 298 ? 16.308 5.597 -3.708 1.00 91.25 298 SER A C 1
ATOM 2204 O O . SER A 1 298 ? 15.512 4.677 -3.876 1.00 91.25 298 SER A O 1
ATOM 2206 N N . ASN A 1 299 ? 16.147 6.795 -4.273 1.00 92.06 299 ASN A N 1
ATOM 2207 C CA . ASN A 1 299 ? 15.052 7.154 -5.180 1.00 92.06 299 ASN A CA 1
ATOM 2208 C C . ASN A 1 299 ? 15.381 6.905 -6.667 1.00 92.06 299 ASN A C 1
ATOM 2210 O O . ASN A 1 299 ? 14.667 7.370 -7.556 1.00 92.06 299 ASN A O 1
ATOM 2214 N N . ALA A 1 300 ? 16.462 6.175 -6.969 1.00 91.12 300 ALA A N 1
ATOM 2215 C CA . ALA A 1 300 ? 16.953 5.984 -8.337 1.00 91.12 300 ALA A CA 1
ATOM 2216 C C . ALA A 1 300 ? 15.922 5.335 -9.280 1.00 91.12 300 ALA A C 1
ATOM 2218 O O . ALA A 1 300 ? 15.903 5.641 -10.474 1.00 91.12 300 ALA A O 1
ATOM 2219 N N . VAL A 1 301 ? 15.065 4.457 -8.747 1.00 91.50 301 VAL A N 1
ATOM 2220 C CA . VAL A 1 301 ? 13.986 3.788 -9.495 1.00 91.50 301 VAL A CA 1
ATOM 2221 C C . VAL A 1 301 ? 12.878 4.777 -9.858 1.00 91.50 301 VAL A C 1
ATOM 2223 O O . VAL A 1 301 ? 12.443 4.814 -11.008 1.00 91.50 301 VAL A O 1
ATOM 2226 N N . ASP A 1 302 ? 12.458 5.609 -8.905 1.00 92.06 302 ASP A N 1
ATOM 2227 C CA . ASP A 1 302 ? 11.386 6.584 -9.107 1.00 92.06 302 ASP A CA 1
ATOM 2228 C C . ASP A 1 302 ? 11.810 7.715 -10.058 1.00 92.06 302 ASP A C 1
ATOM 2230 O O . ASP A 1 302 ? 11.068 8.075 -10.975 1.00 92.06 302 ASP A O 1
ATOM 2234 N N . LEU A 1 303 ? 13.059 8.183 -9.937 1.00 92.94 303 LEU A N 1
ATOM 2235 C CA . LEU A 1 303 ? 13.670 9.119 -10.886 1.00 92.94 303 LEU A CA 1
ATOM 2236 C C . LEU A 1 303 ? 13.753 8.530 -12.303 1.00 92.94 303 LEU A C 1
ATOM 2238 O O . LEU A 1 303 ? 13.419 9.214 -13.273 1.00 92.94 303 LEU A O 1
ATOM 2242 N N . ALA A 1 304 ? 14.163 7.263 -12.438 1.00 93.81 304 ALA A N 1
ATOM 2243 C CA . ALA A 1 304 ? 14.232 6.590 -13.734 1.00 93.81 304 ALA A CA 1
ATOM 2244 C C . ALA A 1 304 ? 12.845 6.439 -14.380 1.00 93.81 304 ALA A C 1
ATOM 2246 O O . ALA A 1 304 ? 12.698 6.698 -15.576 1.00 93.81 304 ALA A O 1
ATOM 2247 N N . TYR A 1 305 ? 11.826 6.063 -13.6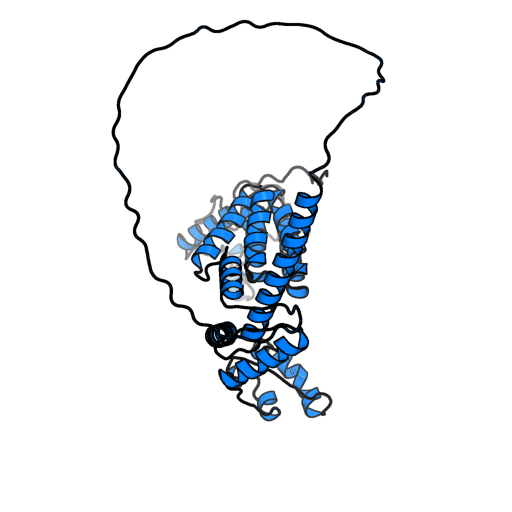00 1.00 95.69 305 TYR A N 1
ATOM 2248 C CA . TYR A 1 305 ? 10.451 5.951 -14.091 1.00 95.69 305 TYR A CA 1
ATOM 2249 C C . TYR A 1 305 ? 9.866 7.315 -14.470 1.00 95.69 305 TYR A C 1
ATOM 2251 O O . TYR A 1 305 ? 9.306 7.460 -15.555 1.00 95.69 305 TYR A O 1
ATOM 2259 N N . SER A 1 306 ? 10.055 8.336 -13.632 1.00 95.44 306 SER A N 1
ATOM 2260 C CA . SER A 1 306 ? 9.591 9.701 -13.902 1.00 95.44 306 SER A CA 1
ATOM 2261 C C . SER A 1 306 ? 10.220 10.280 -15.174 1.00 95.44 306 SER A C 1
ATOM 2263 O O . SER A 1 306 ? 9.513 10.863 -15.996 1.00 95.44 306 SER A O 1
ATOM 2265 N N . LYS A 1 307 ? 11.519 10.035 -15.398 1.00 96.25 307 LYS A N 1
ATOM 2266 C CA . LYS A 1 307 ? 12.216 10.434 -16.630 1.00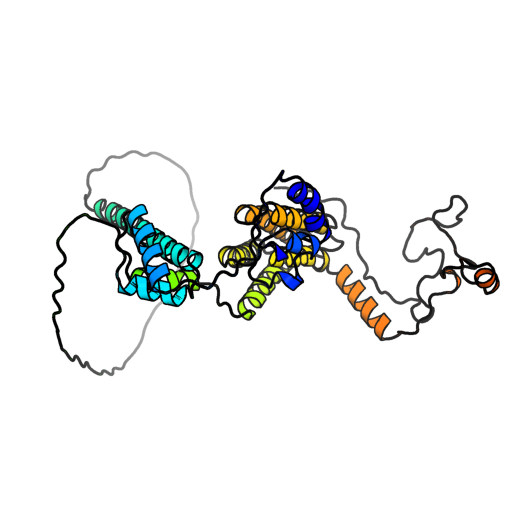 96.25 307 LYS A CA 1
ATOM 2267 C C . LYS A 1 307 ? 11.795 9.618 -17.856 1.00 96.25 307 LYS A C 1
ATOM 2269 O O . LYS A 1 307 ? 11.693 10.165 -18.949 1.00 96.25 307 LYS A O 1
ATOM 2274 N N . ALA A 1 308 ? 11.528 8.320 -17.704 1.00 95.81 308 ALA A N 1
ATOM 2275 C CA . ALA A 1 308 ? 10.959 7.520 -18.789 1.00 95.81 308 ALA A CA 1
ATOM 2276 C C . ALA A 1 308 ? 9.565 8.038 -19.179 1.00 95.81 308 ALA A C 1
ATOM 2278 O O . ALA A 1 308 ? 9.276 8.209 -20.360 1.00 95.81 308 ALA A O 1
ATOM 2279 N N . LYS A 1 309 ? 8.726 8.354 -18.185 1.00 96.81 309 LYS A N 1
ATOM 2280 C CA . LYS A 1 309 ? 7.378 8.894 -18.377 1.00 96.81 309 LYS A CA 1
ATOM 2281 C C . LYS A 1 309 ? 7.391 10.241 -19.105 1.00 96.81 309 LYS A C 1
ATOM 2283 O O . LYS A 1 309 ? 6.569 10.426 -19.995 1.00 96.81 309 LYS A O 1
ATOM 2288 N N . SER A 1 310 ? 8.309 11.155 -18.774 1.00 96.88 310 SER A N 1
ATOM 2289 C CA . SER A 1 310 ? 8.415 12.431 -19.499 1.00 96.88 310 SER A CA 1
ATOM 2290 C C . SER A 1 310 ? 8.822 12.226 -20.961 1.00 96.88 310 SER A C 1
ATOM 2292 O O . SER A 1 310 ? 8.188 12.797 -21.839 1.00 96.88 310 SER A O 1
ATOM 2294 N N . LEU A 1 311 ? 9.792 11.346 -21.239 1.00 95.94 311 LEU A N 1
ATOM 2295 C CA . LEU A 1 311 ? 10.232 11.047 -22.610 1.00 95.94 311 LEU A CA 1
ATOM 2296 C C . LEU A 1 311 ? 9.140 10.373 -23.460 1.00 95.94 311 LEU A C 1
ATOM 2298 O O . LEU A 1 311 ? 9.059 10.628 -24.655 1.00 95.94 311 LEU A O 1
ATOM 2302 N N . VAL A 1 312 ? 8.281 9.539 -22.861 1.00 95.56 312 VAL A N 1
ATOM 2303 C CA . VAL A 1 312 ? 7.125 8.938 -23.560 1.00 95.56 312 VAL A CA 1
ATOM 2304 C C . VAL A 1 312 ? 6.063 9.987 -23.916 1.00 95.56 312 VAL A C 1
ATOM 2306 O O . VAL A 1 312 ? 5.403 9.856 -24.941 1.00 95.56 312 VAL A O 1
ATOM 2309 N N . LEU A 1 313 ? 5.903 11.033 -23.099 1.00 95.69 313 LEU A N 1
ATOM 2310 C CA . LEU A 1 313 ? 5.003 12.155 -23.399 1.00 95.69 313 LEU A CA 1
ATOM 2311 C C . LEU A 1 313 ? 5.600 13.127 -24.431 1.00 95.69 313 LEU A C 1
ATOM 2313 O O . LEU A 1 313 ? 4.851 13.747 -25.178 1.00 95.69 313 LEU A O 1
ATOM 2317 N N . GLU A 1 314 ? 6.927 13.252 -24.475 1.00 96.19 314 GLU A N 1
ATOM 2318 C CA . GLU A 1 314 ? 7.665 14.076 -25.441 1.00 96.19 314 GLU A CA 1
ATOM 2319 C C . GLU A 1 314 ? 7.737 13.421 -26.833 1.00 96.19 314 GLU A C 1
ATOM 2321 O O . GLU A 1 314 ? 7.595 14.103 -27.846 1.00 96.19 314 GLU A O 1
ATOM 2326 N N . TYR A 1 315 ? 7.892 12.092 -26.889 1.00 94.62 315 TYR A N 1
ATOM 2327 C CA . TYR A 1 315 ? 8.016 11.314 -28.127 1.00 94.62 315 TYR A CA 1
ATOM 2328 C C . TYR A 1 315 ? 6.983 10.167 -28.201 1.00 94.62 315 TYR A C 1
ATOM 2330 O O . TYR A 1 315 ? 7.372 8.993 -28.188 1.00 94.62 315 TYR A O 1
ATOM 2338 N N . PRO A 1 316 ? 5.670 10.464 -28.294 1.00 92.94 316 PRO A N 1
ATOM 2339 C CA . PRO A 1 316 ? 4.617 9.443 -28.275 1.00 92.94 316 PRO A CA 1
ATOM 2340 C C . PRO A 1 316 ? 4.690 8.474 -29.465 1.00 92.94 316 PRO A C 1
ATOM 2342 O O . PRO A 1 316 ? 4.442 7.281 -29.303 1.00 92.94 316 PRO A O 1
ATOM 2345 N N . ASP A 1 317 ? 5.091 8.966 -30.641 1.00 94.19 317 ASP A N 1
ATOM 2346 C CA . ASP A 1 317 ? 5.163 8.189 -31.886 1.00 94.19 317 ASP A CA 1
ATOM 2347 C C . ASP A 1 317 ? 6.522 7.494 -32.106 1.00 94.19 317 ASP A C 1
ATOM 2349 O O . ASP A 1 317 ? 6.784 6.971 -33.192 1.00 94.19 317 ASP A O 1
ATOM 2353 N N . ALA A 1 318 ? 7.415 7.483 -31.106 1.00 93.00 318 ALA A N 1
ATOM 2354 C CA . ALA A 1 318 ? 8.749 6.895 -31.234 1.00 93.00 318 ALA A CA 1
ATOM 2355 C C . ALA A 1 318 ? 8.670 5.384 -31.553 1.00 93.00 318 ALA A C 1
ATOM 2357 O O . ALA A 1 318 ? 8.268 4.585 -30.700 1.00 93.00 318 ALA A O 1
ATOM 2358 N N . PRO A 1 319 ? 9.081 4.940 -32.757 1.00 92.19 319 PRO A N 1
ATOM 2359 C CA . PRO A 1 319 ? 8.873 3.563 -33.167 1.00 92.19 319 PRO A CA 1
ATOM 2360 C C . PRO A 1 319 ? 9.836 2.618 -32.445 1.00 92.19 319 PRO A C 1
ATOM 2362 O O . PRO A 1 319 ? 11.035 2.879 -32.336 1.00 92.19 319 PRO A O 1
ATOM 2365 N N . VAL A 1 320 ? 9.335 1.446 -32.049 1.00 93.31 320 VAL A N 1
ATOM 2366 C CA . VAL A 1 320 ? 10.189 0.330 -31.615 1.00 93.31 320 VAL A CA 1
ATOM 2367 C C . VAL A 1 320 ? 11.157 -0.028 -32.760 1.00 93.31 320 VAL A C 1
ATOM 2369 O O . VAL A 1 320 ? 10.675 -0.257 -33.880 1.00 93.31 320 VAL A O 1
ATOM 2372 N N . PRO A 1 321 ? 12.485 -0.095 -32.528 1.00 92.94 321 PRO A N 1
ATOM 2373 C CA . PRO A 1 321 ? 13.464 -0.477 -33.548 1.00 92.94 321 PRO A CA 1
ATOM 2374 C C . PRO A 1 321 ? 13.144 -1.824 -34.210 1.00 92.94 321 PRO A C 1
ATOM 2376 O O . PRO A 1 321 ? 12.757 -2.777 -33.532 1.00 92.94 321 PRO A O 1
ATOM 2379 N N . LEU A 1 322 ? 13.297 -1.909 -35.538 1.00 90.94 322 LEU A N 1
ATOM 2380 C CA . LEU A 1 322 ? 12.855 -3.061 -36.343 1.00 90.94 322 LEU A CA 1
ATOM 2381 C C . LEU A 1 322 ? 13.433 -4.399 -35.864 1.00 90.94 322 LEU A C 1
ATOM 2383 O O . LEU A 1 322 ? 12.708 -5.396 -35.840 1.00 90.94 322 LEU A O 1
ATOM 2387 N N . HIS A 1 323 ? 14.698 -4.416 -35.438 1.00 90.25 323 HIS A N 1
ATOM 2388 C CA . HIS A 1 323 ? 15.407 -5.623 -35.006 1.00 90.25 323 HIS A CA 1
ATOM 2389 C C . HIS A 1 323 ? 14.918 -6.190 -33.667 1.00 90.25 323 HIS A C 1
ATOM 2391 O O . HIS A 1 323 ? 15.170 -7.356 -33.406 1.00 90.25 323 HIS A O 1
ATOM 2397 N N . ILE A 1 324 ? 14.191 -5.428 -32.839 1.00 91.19 324 ILE A N 1
ATOM 2398 C CA . ILE A 1 324 ? 13.572 -5.942 -31.597 1.00 91.19 324 ILE A CA 1
ATOM 2399 C C . ILE A 1 324 ? 12.045 -6.092 -31.695 1.00 91.19 324 ILE A C 1
ATOM 2401 O O . ILE A 1 324 ? 11.390 -6.405 -30.699 1.00 91.19 324 ILE A O 1
ATOM 2405 N N . ARG A 1 325 ? 11.448 -5.878 -32.877 1.00 92.31 325 ARG A N 1
ATOM 2406 C CA . ARG A 1 325 ? 10.016 -6.142 -33.087 1.00 92.31 325 ARG A CA 1
ATOM 2407 C C . ARG A 1 325 ? 9.742 -7.640 -33.144 1.00 92.31 325 ARG A C 1
ATOM 2409 O O . ARG A 1 325 ? 10.500 -8.401 -33.738 1.00 92.31 325 ARG A O 1
ATOM 2416 N N . ASN A 1 326 ? 8.592 -8.038 -32.606 1.00 91.75 326 ASN A N 1
ATOM 2417 C CA . ASN A 1 326 ? 8.072 -9.387 -32.788 1.00 91.75 326 ASN A CA 1
ATOM 2418 C C . ASN A 1 326 ? 7.767 -9.649 -34.279 1.00 91.75 326 ASN A C 1
ATOM 2420 O O . ASN A 1 326 ? 7.201 -8.789 -34.957 1.00 91.75 326 ASN A O 1
ATOM 2424 N N . ALA A 1 327 ? 8.114 -10.839 -34.772 1.00 90.19 327 ALA A N 1
ATOM 2425 C CA . ALA A 1 327 ? 7.950 -11.243 -36.170 1.00 90.19 327 ALA A CA 1
ATOM 2426 C C . ALA A 1 327 ? 7.349 -12.662 -36.296 1.00 90.19 327 ALA A C 1
ATOM 2428 O O . ALA A 1 327 ? 7.992 -13.556 -36.847 1.00 90.19 327 ALA A O 1
ATOM 2429 N N . PRO A 1 328 ? 6.125 -12.905 -35.785 1.00 91.31 328 PRO A N 1
ATOM 2430 C CA . PRO A 1 328 ? 5.539 -14.246 -35.717 1.00 91.31 328 PRO A CA 1
ATOM 2431 C C . PRO A 1 328 ? 5.027 -14.768 -37.069 1.00 91.31 328 PRO A C 1
ATOM 2433 O O . PRO A 1 328 ? 4.800 -15.966 -37.217 1.00 91.31 328 PRO A O 1
ATOM 2436 N N . THR A 1 329 ? 4.814 -13.894 -38.060 1.00 92.69 329 THR A N 1
ATOM 2437 C CA . THR A 1 329 ? 4.351 -14.289 -39.399 1.00 92.69 329 THR A CA 1
ATOM 2438 C C . THR A 1 329 ? 5.485 -14.226 -40.418 1.00 92.69 329 THR A C 1
ATOM 2440 O O . THR A 1 329 ? 6.320 -13.323 -40.376 1.00 92.69 329 THR A O 1
ATOM 2443 N N . LYS A 1 330 ? 5.467 -15.136 -41.404 1.00 89.44 330 LYS A N 1
ATOM 2444 C CA . LYS A 1 330 ? 6.453 -15.158 -42.502 1.00 89.44 330 LYS A CA 1
ATOM 2445 C C . LYS A 1 330 ? 6.531 -13.821 -43.252 1.00 89.44 330 LYS A C 1
ATOM 2447 O O . LYS A 1 330 ? 7.622 -13.401 -43.623 1.00 89.44 330 LYS A O 1
ATOM 2452 N N . LEU A 1 331 ? 5.394 -13.141 -43.427 1.00 91.50 331 LEU A N 1
ATOM 2453 C CA . LEU A 1 331 ? 5.328 -11.827 -44.071 1.00 91.50 331 LEU A CA 1
ATOM 2454 C C . LEU A 1 331 ? 6.049 -10.751 -43.243 1.00 91.50 331 LEU A C 1
ATOM 2456 O O . LEU A 1 331 ? 6.806 -9.964 -43.799 1.00 91.50 331 LEU A O 1
ATOM 2460 N N . MET A 1 332 ? 5.887 -10.740 -41.915 1.00 90.81 332 MET A N 1
ATOM 2461 C CA . MET A 1 332 ? 6.617 -9.813 -41.037 1.00 90.81 332 MET A CA 1
ATOM 2462 C C . MET A 1 332 ? 8.133 -10.044 -41.108 1.00 90.81 332 MET A C 1
ATOM 2464 O O . MET A 1 332 ? 8.887 -9.079 -41.227 1.00 90.81 332 MET A O 1
ATOM 2468 N N . SER A 1 333 ? 8.587 -11.303 -41.118 1.00 86.75 333 SER A N 1
ATOM 2469 C CA . SER A 1 333 ? 10.011 -11.629 -41.294 1.00 86.75 333 SER A CA 1
ATOM 2470 C C . SER A 1 333 ? 10.549 -11.168 -42.658 1.00 86.75 333 SER A C 1
ATOM 2472 O O . SER A 1 333 ? 11.647 -10.619 -42.732 1.00 86.75 333 SER A O 1
ATOM 2474 N N . GLN A 1 334 ? 9.769 -11.332 -43.737 1.00 91.19 334 GLN A N 1
ATOM 2475 C CA . GLN A 1 334 ? 10.110 -10.832 -45.080 1.00 91.19 334 GLN A CA 1
ATOM 2476 C C . GLN A 1 334 ? 10.186 -9.297 -45.134 1.00 91.19 334 GLN A C 1
ATOM 2478 O O . GLN A 1 334 ? 11.075 -8.753 -45.783 1.00 91.19 334 GLN A O 1
ATOM 2483 N N . LEU A 1 335 ? 9.316 -8.604 -44.393 1.00 91.00 335 LEU A N 1
ATOM 2484 C CA . LEU A 1 335 ? 9.339 -7.147 -44.203 1.00 91.00 335 LEU A CA 1
ATOM 2485 C C . LEU A 1 335 ? 10.446 -6.667 -43.236 1.00 91.00 335 LEU A C 1
ATOM 2487 O O . LEU A 1 335 ? 10.491 -5.487 -42.894 1.00 91.00 335 LEU A O 1
ATOM 2491 N N . GLY A 1 336 ? 11.339 -7.554 -42.782 1.00 88.00 336 GLY A N 1
ATOM 2492 C CA . GLY A 1 336 ? 12.509 -7.207 -41.968 1.00 88.00 336 GLY A CA 1
ATOM 2493 C C . GLY A 1 336 ? 12.257 -7.061 -40.464 1.00 88.00 336 GLY A C 1
ATOM 2494 O O . GLY A 1 336 ? 13.165 -6.645 -39.744 1.00 88.00 336 GLY A O 1
ATOM 2495 N N . TYR A 1 337 ? 11.073 -7.417 -39.960 1.00 89.88 337 TYR A N 1
ATOM 2496 C CA . TYR A 1 337 ? 10.791 -7.404 -38.520 1.00 89.88 337 TYR A CA 1
ATOM 2497 C C . TYR A 1 337 ? 11.652 -8.468 -37.821 1.00 89.88 337 TYR A C 1
ATOM 2499 O O . TYR A 1 337 ? 11.756 -9.598 -38.301 1.00 89.88 337 TYR A O 1
ATOM 2507 N N . GLY A 1 338 ? 12.295 -8.106 -36.708 1.00 85.75 338 GLY A N 1
ATOM 2508 C CA . GLY A 1 338 ? 13.204 -8.984 -35.958 1.00 85.75 338 GLY A CA 1
ATOM 2509 C C . GLY A 1 338 ? 14.535 -9.293 -36.665 1.00 85.75 338 GLY A C 1
ATOM 2510 O O . GLY A 1 338 ? 15.365 -10.030 -36.129 1.00 85.75 338 GLY A O 1
ATOM 2511 N N . ARG A 1 339 ? 14.779 -8.749 -37.868 1.00 86.31 339 ARG A N 1
ATOM 2512 C CA . ARG A 1 339 ? 16.011 -9.013 -38.623 1.00 86.31 339 ARG A CA 1
ATOM 2513 C C . ARG A 1 339 ? 17.209 -8.382 -37.911 1.00 86.31 339 ARG A C 1
ATOM 2515 O O . ARG A 1 339 ? 17.212 -7.185 -37.650 1.00 86.31 339 ARG A O 1
ATOM 2522 N N . GLY A 1 340 ? 18.240 -9.185 -37.649 1.00 83.31 340 GLY A N 1
ATOM 2523 C CA . GLY A 1 340 ? 19.459 -8.735 -36.967 1.00 83.31 340 GLY A CA 1
ATOM 2524 C C . GLY A 1 340 ? 19.369 -8.706 -35.438 1.00 83.31 340 GLY A C 1
ATOM 2525 O O . GLY A 1 340 ? 20.266 -8.156 -34.807 1.00 83.31 340 GLY A O 1
ATOM 2526 N N . TYR A 1 341 ? 18.328 -9.291 -34.833 1.00 86.50 341 TYR A N 1
ATOM 2527 C CA . TYR A 1 341 ? 18.256 -9.445 -33.380 1.00 86.50 341 TYR A CA 1
ATOM 2528 C C . TYR A 1 341 ? 19.400 -10.312 -32.836 1.00 86.50 341 TYR A C 1
ATOM 2530 O O . TYR A 1 341 ? 19.519 -11.486 -33.193 1.00 86.50 341 TYR A O 1
ATOM 2538 N N . VAL A 1 342 ? 20.201 -9.769 -31.917 1.00 81.44 342 VAL A N 1
ATOM 2539 C CA . VAL A 1 342 ? 21.236 -10.526 -31.199 1.00 81.44 342 VAL A CA 1
ATOM 2540 C C . VAL A 1 342 ? 20.669 -11.057 -29.880 1.00 81.44 342 VAL A C 1
ATOM 2542 O O . VAL A 1 342 ? 20.470 -10.303 -28.926 1.00 81.44 342 VAL A O 1
ATOM 2545 N N . HIS A 1 343 ? 20.436 -12.369 -29.804 1.00 76.94 343 HIS A N 1
ATOM 2546 C CA . HIS A 1 343 ? 19.973 -13.037 -28.587 1.00 76.94 343 HIS A CA 1
ATOM 2547 C C . HIS A 1 343 ? 21.162 -13.438 -27.690 1.00 76.94 343 HIS A C 1
ATOM 2549 O O . HIS A 1 343 ? 21.716 -14.531 -27.803 1.00 76.94 343 HIS A O 1
ATOM 2555 N N . THR A 1 344 ? 21.537 -12.567 -26.750 1.00 73.44 344 THR A N 1
ATOM 2556 C CA . THR A 1 344 ? 22.743 -12.699 -25.897 1.00 73.44 344 THR A CA 1
ATOM 2557 C C . THR A 1 344 ? 22.780 -13.916 -24.962 1.00 73.44 344 THR A C 1
ATOM 2559 O O . THR A 1 344 ? 23.809 -14.178 -24.348 1.00 73.44 344 THR A O 1
ATOM 2562 N N . ASN A 1 345 ? 21.678 -14.662 -24.834 1.00 71.44 345 ASN A N 1
ATOM 2563 C CA . ASN A 1 345 ? 21.583 -15.845 -23.970 1.00 71.44 345 ASN A CA 1
ATOM 2564 C C . ASN A 1 345 ? 21.664 -17.176 -24.751 1.00 71.44 345 ASN A C 1
ATOM 2566 O O . ASN A 1 345 ? 21.332 -18.223 -24.202 1.00 71.44 345 ASN A O 1
ATOM 2570 N N . GLN A 1 346 ? 22.057 -17.155 -26.031 1.00 70.75 346 GLN A N 1
ATOM 2571 C CA . GLN A 1 346 ? 22.344 -18.371 -26.810 1.00 70.75 346 GLN A CA 1
ATOM 2572 C C . GLN A 1 346 ? 23.818 -18.791 -26.661 1.00 70.75 346 GLN A C 1
ATOM 2574 O O . GLN A 1 346 ? 24.675 -17.919 -26.531 1.00 70.75 346 GLN A O 1
ATOM 2579 N N . PRO A 1 347 ? 24.145 -20.097 -26.723 1.00 61.59 347 PRO A N 1
ATOM 2580 C CA . PRO A 1 347 ? 25.528 -20.580 -26.616 1.00 61.59 347 PRO A CA 1
ATOM 2581 C C . PRO A 1 347 ? 26.423 -20.128 -27.784 1.00 61.59 347 PRO A C 1
ATOM 2583 O O . PRO A 1 347 ? 27.636 -20.057 -27.636 1.00 61.59 347 PRO A O 1
ATOM 2586 N N . GLU A 1 348 ? 25.823 -19.789 -28.926 1.00 62.25 348 GLU A N 1
ATOM 2587 C CA . GLU A 1 348 ? 26.492 -19.266 -30.125 1.00 62.25 348 GLU A CA 1
ATOM 2588 C C . GLU A 1 348 ? 26.652 -17.730 -30.103 1.00 62.25 348 GLU A C 1
ATOM 2590 O O . GLU A 1 348 ? 27.231 -17.145 -31.020 1.00 62.25 348 GLU A O 1
ATOM 2595 N N . ALA A 1 349 ? 26.138 -17.048 -29.070 1.00 61.34 349 ALA A N 1
ATOM 2596 C CA . ALA A 1 349 ? 26.185 -15.594 -28.988 1.00 61.34 349 ALA A CA 1
ATOM 2597 C C . ALA A 1 349 ? 27.626 -15.098 -28.792 1.00 61.34 349 ALA A C 1
ATOM 2599 O O . ALA A 1 349 ? 28.257 -15.323 -27.762 1.00 61.34 349 ALA A O 1
ATOM 2600 N N . THR A 1 350 ? 28.130 -14.341 -29.766 1.00 56.59 350 THR A N 1
ATOM 2601 C CA . THR A 1 350 ? 29.516 -13.837 -29.802 1.00 56.59 350 THR A CA 1
ATOM 2602 C C . THR A 1 350 ? 29.810 -12.748 -28.759 1.00 56.59 350 THR A C 1
ATOM 2604 O O . THR A 1 350 ? 30.928 -12.242 -28.693 1.00 56.59 350 THR A O 1
ATOM 2607 N N . LEU A 1 351 ? 28.807 -12.322 -27.984 1.00 57.28 351 LEU A N 1
ATOM 2608 C CA . LEU A 1 351 ? 28.862 -11.134 -27.136 1.00 57.28 351 LEU A CA 1
ATOM 2609 C C . LEU A 1 351 ? 28.410 -11.457 -25.699 1.00 57.28 351 LEU A C 1
ATOM 2611 O O . LEU A 1 351 ? 27.397 -12.130 -25.510 1.00 57.28 351 LEU A O 1
ATOM 2615 N N . PRO A 1 352 ? 29.150 -10.981 -24.681 1.00 57.50 352 PRO A N 1
ATOM 2616 C CA . PRO A 1 352 ? 28.973 -11.392 -23.291 1.00 57.50 352 PRO A CA 1
ATOM 2617 C C . PRO A 1 352 ? 27.664 -10.867 -22.686 1.00 57.50 352 PRO A C 1
ATOM 2619 O O . PRO A 1 352 ? 27.267 -9.728 -22.926 1.00 57.50 352 PRO A O 1
ATOM 2622 N N . GLN A 1 353 ? 27.034 -11.680 -21.829 1.00 59.12 353 GLN A N 1
ATOM 2623 C CA . GLN A 1 353 ? 25.718 -11.396 -21.231 1.00 59.12 353 GLN A CA 1
ATOM 2624 C C . GLN A 1 353 ? 25.648 -10.059 -20.472 1.00 59.12 353 GLN A C 1
ATOM 2626 O O . GLN A 1 353 ? 24.620 -9.384 -20.509 1.00 59.12 353 GLN A O 1
ATOM 2631 N N . PHE A 1 354 ? 26.729 -9.658 -19.790 1.00 55.16 354 PHE A N 1
ATOM 2632 C CA . PHE A 1 354 ? 26.848 -8.343 -19.156 1.00 55.16 354 PHE A CA 1
ATOM 2633 C C . PHE A 1 354 ? 28.320 -7.997 -18.881 1.00 55.16 354 PHE A C 1
ATOM 2635 O O . PHE A 1 354 ? 29.006 -8.748 -18.191 1.00 55.16 354 PHE A O 1
ATOM 2642 N N . GLN A 1 355 ? 28.803 -6.850 -19.371 1.00 53.75 355 GLN A N 1
ATOM 2643 C CA . GLN A 1 355 ? 30.128 -6.309 -19.014 1.00 53.75 355 GLN A CA 1
ATOM 2644 C C . GLN A 1 355 ? 30.045 -4.858 -18.530 1.00 53.75 355 GLN A C 1
ATOM 2646 O O . GLN A 1 355 ? 30.434 -4.561 -17.404 1.00 53.75 355 GLN A O 1
ATOM 2651 N N . SER A 1 356 ? 29.500 -3.941 -19.336 1.00 57.22 356 SER A N 1
ATOM 2652 C CA . SER A 1 356 ? 29.214 -2.567 -18.900 1.00 57.22 356 SER A CA 1
ATOM 2653 C C . SER A 1 356 ? 28.157 -1.905 -19.791 1.00 57.22 356 SER A C 1
ATOM 2655 O O . SER A 1 356 ? 27.759 -2.455 -20.816 1.00 57.22 356 SER A O 1
ATOM 2657 N N . ARG A 1 357 ? 27.728 -0.682 -19.443 1.00 55.75 357 ARG A N 1
ATOM 2658 C CA . ARG A 1 357 ? 26.824 0.127 -20.283 1.00 55.75 357 ARG A CA 1
ATOM 2659 C C . ARG A 1 357 ? 27.406 0.441 -21.673 1.00 55.75 357 ARG A C 1
ATOM 2661 O O . ARG A 1 357 ? 26.620 0.670 -22.587 1.00 55.75 357 ARG A O 1
ATOM 2668 N N . ALA A 1 358 ? 28.734 0.438 -21.824 1.00 55.88 358 ALA A N 1
ATOM 2669 C CA . ALA A 1 358 ? 29.415 0.647 -23.104 1.00 55.88 358 ALA A CA 1
ATOM 2670 C C . ALA A 1 358 ? 29.438 -0.620 -23.982 1.00 55.88 358 ALA A C 1
ATOM 2672 O O . ALA A 1 358 ? 29.384 -0.517 -25.202 1.00 55.88 358 ALA A O 1
ATOM 2673 N N . PHE A 1 359 ? 29.445 -1.811 -23.376 1.00 59.31 359 PHE A N 1
ATOM 2674 C CA . PHE A 1 359 ? 29.459 -3.100 -24.078 1.00 59.31 359 PHE A CA 1
ATOM 2675 C C . PHE A 1 359 ? 28.041 -3.662 -24.253 1.00 59.31 359 PHE A C 1
ATOM 2677 O O . PHE A 1 359 ? 27.701 -4.726 -23.735 1.00 59.31 359 PHE A O 1
ATOM 2684 N N . ARG A 1 360 ? 27.187 -2.930 -24.979 1.00 66.06 360 ARG A N 1
ATOM 2685 C CA . ARG A 1 360 ? 25.894 -3.450 -25.453 1.00 66.06 360 ARG A CA 1
ATOM 2686 C C . ARG A 1 360 ? 26.057 -4.045 -26.846 1.00 66.06 360 ARG A C 1
ATOM 2688 O O . ARG A 1 360 ? 26.554 -3.373 -27.738 1.00 66.06 360 ARG A O 1
ATOM 2695 N N . ALA A 1 361 ? 25.562 -5.266 -27.036 1.00 68.25 361 ALA A N 1
ATOM 2696 C CA . ALA A 1 361 ? 25.609 -5.959 -28.324 1.00 68.25 361 ALA A CA 1
ATOM 2697 C C . ALA A 1 361 ? 24.804 -5.271 -29.444 1.00 68.25 361 ALA A C 1
ATOM 2699 O O . ALA A 1 361 ? 25.127 -5.413 -30.616 1.00 68.25 361 ALA A O 1
ATOM 2700 N N . GLN A 1 362 ? 23.745 -4.548 -29.077 1.00 80.69 362 GLN A N 1
ATOM 2701 C CA . GLN A 1 362 ? 22.836 -3.859 -29.990 1.00 80.69 362 GLN A CA 1
ATOM 2702 C C . GLN A 1 362 ? 22.166 -2.672 -29.283 1.00 80.69 362 GLN A C 1
ATOM 2704 O O . GLN A 1 362 ? 22.179 -2.564 -28.049 1.00 80.69 362 GLN A O 1
ATOM 2709 N N . THR A 1 363 ? 21.558 -1.780 -30.063 1.00 86.25 363 THR A N 1
ATOM 2710 C CA . THR A 1 363 ? 20.684 -0.717 -29.556 1.00 86.25 363 THR A CA 1
ATOM 2711 C C . THR A 1 363 ? 19.321 -1.280 -29.136 1.00 86.25 363 THR A C 1
ATOM 2713 O O . THR A 1 363 ? 18.893 -2.330 -29.610 1.00 86.25 363 THR A O 1
ATOM 2716 N N . TYR A 1 364 ? 18.642 -0.585 -28.219 1.00 89.25 364 TYR A N 1
ATOM 2717 C CA . TYR A 1 364 ? 17.325 -0.985 -27.689 1.00 89.25 364 TYR A CA 1
ATOM 2718 C C . TYR A 1 364 ? 16.327 0.174 -27.578 1.00 89.25 364 TYR A C 1
ATOM 2720 O O . TYR A 1 364 ? 15.123 -0.052 -27.601 1.00 89.25 364 TYR A O 1
ATOM 2728 N N . LEU A 1 365 ? 16.818 1.409 -27.438 1.00 92.31 365 LEU A N 1
ATOM 2729 C CA . LEU A 1 365 ? 15.979 2.603 -27.499 1.00 92.31 365 LEU A CA 1
ATOM 2730 C C . LEU A 1 365 ? 15.686 2.954 -28.970 1.00 92.31 365 LEU A C 1
ATOM 2732 O O . LEU A 1 365 ? 16.525 2.649 -29.824 1.00 92.31 365 LEU A O 1
ATOM 2736 N N . PRO A 1 366 ? 14.542 3.604 -29.265 1.00 92.94 366 PRO A N 1
ATOM 2737 C CA . PRO A 1 366 ? 14.297 4.261 -30.549 1.00 92.94 366 PRO A CA 1
ATOM 2738 C C . PRO A 1 366 ? 15.446 5.197 -30.932 1.00 92.94 366 PRO A C 1
ATOM 2740 O O . PRO A 1 366 ? 16.112 5.742 -30.053 1.00 92.94 366 PRO A O 1
ATOM 2743 N N . GLU A 1 367 ? 15.647 5.427 -32.231 1.00 90.50 367 GLU A N 1
ATOM 2744 C CA . GLU A 1 367 ? 16.752 6.248 -32.756 1.00 90.50 367 GLU A CA 1
ATOM 2745 C C . GLU A 1 367 ? 16.789 7.654 -32.137 1.00 90.50 367 GLU A C 1
ATOM 2747 O O . GLU A 1 367 ? 17.840 8.108 -31.690 1.00 90.50 367 GLU A O 1
ATOM 2752 N N . VAL A 1 368 ? 15.615 8.276 -31.986 1.00 92.69 368 VAL A N 1
ATOM 2753 C CA . VAL A 1 368 ? 15.409 9.583 -31.332 1.00 92.69 368 VAL A CA 1
ATOM 2754 C C . VAL A 1 368 ? 15.790 9.626 -29.842 1.00 92.69 368 VAL A C 1
ATOM 2756 O O . VAL A 1 368 ? 15.950 10.706 -29.286 1.00 92.69 368 VAL A O 1
ATOM 2759 N N . LEU A 1 369 ? 15.960 8.471 -29.187 1.00 93.06 369 LEU A N 1
ATOM 2760 C CA . LEU A 1 369 ? 16.348 8.341 -27.776 1.00 93.06 369 LEU A CA 1
ATOM 2761 C C . LEU A 1 369 ? 17.730 7.680 -27.592 1.00 93.06 369 LEU A C 1
ATOM 2763 O O . LEU A 1 369 ? 18.089 7.286 -26.476 1.00 93.06 369 LEU A O 1
ATOM 2767 N N . LEU A 1 370 ? 18.525 7.528 -28.656 1.00 90.00 370 LEU A N 1
ATOM 2768 C CA . LEU A 1 370 ? 19.888 7.006 -28.538 1.00 90.00 370 LEU A CA 1
ATOM 2769 C C . LEU A 1 370 ? 20.796 7.997 -27.793 1.00 90.00 370 LEU A C 1
ATOM 2771 O O . LEU A 1 370 ? 20.730 9.205 -27.970 1.00 90.00 370 LEU A O 1
ATOM 2775 N N . GLY A 1 371 ? 21.645 7.466 -26.909 1.00 85.69 371 GLY A N 1
ATOM 2776 C CA . GLY A 1 371 ? 22.485 8.258 -26.001 1.00 85.69 371 GLY A CA 1
ATOM 2777 C C . GLY A 1 371 ? 21.782 8.717 -24.715 1.00 85.69 371 GLY A C 1
ATOM 2778 O O . GLY A 1 371 ? 22.447 8.878 -23.688 1.00 85.69 371 GLY A O 1
ATOM 2779 N N . THR A 1 372 ? 20.450 8.833 -24.704 1.00 90.56 372 THR A N 1
ATOM 2780 C CA . THR A 1 372 ? 19.688 9.356 -23.561 1.00 90.56 372 THR A CA 1
ATOM 2781 C C . THR A 1 372 ? 19.864 8.505 -22.297 1.00 90.56 372 THR A C 1
ATOM 2783 O O . THR A 1 372 ? 19.591 7.302 -22.266 1.00 90.56 372 THR A O 1
ATOM 2786 N N . GLN A 1 373 ? 20.305 9.131 -21.200 1.00 89.69 373 GLN A N 1
ATOM 2787 C CA . GLN A 1 373 ? 20.393 8.472 -19.896 1.00 89.69 373 GLN A CA 1
ATOM 2788 C C . GLN A 1 373 ? 19.060 8.549 -19.145 1.00 89.69 373 GLN A C 1
ATOM 2790 O O . GLN A 1 373 ? 18.764 9.566 -18.517 1.00 89.69 373 GLN A O 1
ATOM 2795 N N . ILE A 1 374 ? 18.281 7.467 -19.189 1.00 91.69 374 ILE A N 1
ATOM 2796 C CA . ILE A 1 374 ? 17.021 7.334 -18.437 1.00 91.69 374 ILE A CA 1
ATOM 2797 C C . ILE A 1 374 ? 17.294 6.935 -16.978 1.00 91.69 374 ILE A C 1
ATOM 2799 O O . ILE A 1 374 ? 16.870 7.625 -16.058 1.00 91.69 374 ILE A O 1
ATOM 2803 N N . VAL A 1 375 ? 18.045 5.850 -16.766 1.00 89.50 375 VAL A N 1
ATOM 2804 C CA . VAL A 1 375 ? 18.403 5.354 -15.426 1.00 89.50 375 VAL A CA 1
ATOM 2805 C C . VAL A 1 375 ? 19.634 6.115 -14.906 1.00 89.50 375 VAL A C 1
ATOM 2807 O O . VAL A 1 375 ? 20.629 6.192 -15.638 1.00 89.50 375 VAL A O 1
ATOM 2810 N N . PRO A 1 376 ? 19.621 6.680 -13.683 1.00 85.50 376 PRO A N 1
ATOM 2811 C CA . PRO A 1 376 ? 20.800 7.319 -13.096 1.00 85.50 376 PRO A CA 1
ATOM 2812 C C . PRO A 1 376 ? 21.925 6.299 -12.848 1.00 85.50 376 PRO A C 1
ATOM 2814 O O . PRO A 1 376 ? 21.714 5.087 -12.904 1.00 85.50 376 PRO A O 1
ATOM 2817 N N . ASN A 1 377 ? 23.144 6.774 -12.588 1.00 81.12 377 ASN A N 1
ATOM 2818 C CA . ASN A 1 377 ? 24.259 5.884 -12.258 1.00 81.12 377 ASN A CA 1
ATOM 2819 C C . ASN A 1 377 ? 24.041 5.288 -10.859 1.00 81.12 377 ASN A C 1
ATOM 2821 O O . ASN A 1 377 ? 24.229 5.969 -9.856 1.00 81.12 377 ASN A O 1
ATOM 2825 N N . ILE A 1 378 ? 23.631 4.021 -10.805 1.00 76.50 378 ILE A N 1
ATOM 2826 C CA . ILE A 1 378 ? 23.427 3.280 -9.558 1.00 76.50 378 ILE A CA 1
ATOM 2827 C C . ILE A 1 378 ? 24.718 2.533 -9.229 1.00 76.50 378 ILE A C 1
ATOM 2829 O O . ILE A 1 378 ? 25.075 1.561 -9.899 1.00 76.50 378 ILE A O 1
ATOM 2833 N N . SER A 1 379 ? 25.409 2.972 -8.181 1.00 62.50 379 SER A N 1
ATOM 2834 C CA . SER A 1 379 ? 26.482 2.194 -7.563 1.00 62.50 379 SER A CA 1
ATOM 2835 C C . SER A 1 379 ? 25.887 0.922 -6.959 1.00 62.50 379 SER A C 1
ATOM 2837 O O . SER A 1 379 ? 24.921 1.001 -6.202 1.00 62.50 379 SER A O 1
ATOM 2839 N N . ARG A 1 380 ? 26.459 -0.257 -7.246 1.00 53.28 380 ARG A N 1
ATOM 2840 C CA . ARG A 1 380 ? 26.149 -1.446 -6.435 1.00 53.28 380 ARG A CA 1
ATOM 2841 C C . ARG A 1 380 ? 26.607 -1.166 -4.998 1.00 53.28 380 ARG A C 1
ATOM 2843 O O . ARG A 1 380 ? 27.773 -0.797 -4.841 1.00 53.28 380 ARG A O 1
ATOM 2850 N N . PRO A 1 381 ? 25.760 -1.365 -3.972 1.00 53.12 381 PRO A N 1
ATOM 2851 C CA . PRO A 1 381 ? 26.219 -1.335 -2.591 1.00 53.12 381 PRO A CA 1
ATOM 2852 C C . PRO A 1 381 ? 27.372 -2.327 -2.410 1.00 53.12 381 PRO A C 1
ATOM 2854 O O . PRO A 1 381 ? 27.291 -3.474 -2.865 1.00 53.12 381 PRO A O 1
ATOM 2857 N N . SER A 1 382 ? 28.453 -1.892 -1.766 1.00 47.25 382 SER A N 1
ATOM 2858 C CA . SER A 1 382 ? 29.538 -2.784 -1.365 1.00 47.25 382 SER A CA 1
ATOM 2859 C C . SER A 1 382 ? 28.988 -3.822 -0.385 1.00 47.25 382 SER A C 1
ATOM 2861 O O . SER A 1 382 ? 28.504 -3.449 0.676 1.00 47.25 382 SER A O 1
ATOM 2863 N N . ALA A 1 383 ? 29.032 -5.093 -0.798 1.00 47.47 383 ALA A N 1
ATOM 2864 C CA . ALA A 1 383 ? 28.739 -6.327 -0.060 1.00 47.47 383 ALA A CA 1
ATOM 2865 C C . ALA A 1 383 ? 27.967 -6.213 1.276 1.00 47.47 383 ALA A C 1
ATOM 2867 O O . ALA A 1 383 ? 28.533 -5.805 2.282 1.00 47.47 383 ALA A O 1
ATOM 2868 N N . ARG A 1 384 ? 26.717 -6.713 1.280 1.00 46.50 384 ARG A N 1
ATOM 2869 C CA . ARG A 1 384 ? 25.902 -7.148 2.442 1.00 46.50 384 ARG A CA 1
ATOM 2870 C C . ARG A 1 384 ? 26.469 -6.772 3.826 1.00 46.50 384 ARG A C 1
ATOM 2872 O O . ARG A 1 384 ? 26.998 -7.630 4.532 1.00 46.50 384 ARG A O 1
ATOM 2879 N N . GLY A 1 385 ? 26.273 -5.521 4.239 1.00 37.28 385 GLY A N 1
ATOM 2880 C CA . GLY A 1 385 ? 26.343 -5.162 5.652 1.00 37.28 385 GLY A CA 1
ATOM 2881 C C . GLY A 1 385 ? 25.183 -5.837 6.377 1.00 37.28 385 GLY A C 1
ATOM 2882 O O . GLY A 1 385 ? 24.046 -5.382 6.275 1.00 37.28 385 GLY A O 1
ATOM 2883 N N . GLY A 1 386 ? 25.451 -6.964 7.037 1.00 35.81 386 GLY A N 1
ATOM 2884 C CA . GLY A 1 386 ? 24.495 -7.565 7.961 1.00 35.81 386 GLY A CA 1
ATOM 2885 C C . GLY A 1 386 ? 24.239 -6.614 9.128 1.00 35.81 386 GLY A C 1
ATOM 2886 O O . GLY A 1 386 ? 25.145 -5.902 9.554 1.00 35.81 386 GLY A O 1
ATOM 2887 N N . TRP A 1 387 ? 23.009 -6.605 9.633 1.00 39.00 387 TRP A N 1
ATOM 2888 C CA . TRP A 1 387 ? 22.648 -5.830 10.813 1.00 39.00 387 TRP A CA 1
ATOM 2889 C C . TRP A 1 387 ? 23.475 -6.306 12.015 1.00 39.00 387 TRP A C 1
ATOM 2891 O O . TRP A 1 387 ? 23.349 -7.458 12.430 1.00 39.00 387 TRP A O 1
ATOM 2901 N N . THR A 1 388 ? 24.312 -5.430 12.568 1.00 27.80 388 THR A N 1
ATOM 2902 C CA . THR A 1 388 ? 24.856 -5.595 13.922 1.00 27.80 388 THR A CA 1
ATOM 2903 C C . THR A 1 388 ? 23.875 -4.966 14.916 1.00 27.80 388 THR A C 1
ATOM 2905 O O . THR A 1 388 ? 23.405 -3.863 14.624 1.00 27.80 388 THR A O 1
ATOM 2908 N N . PRO A 1 389 ? 23.535 -5.659 16.019 1.00 34.91 389 PRO A N 1
ATOM 2909 C CA . PRO A 1 389 ? 22.535 -5.208 16.991 1.00 34.91 389 PRO A CA 1
ATOM 2910 C C . PRO A 1 389 ? 22.969 -3.963 17.776 1.00 34.91 389 PRO A C 1
ATOM 2912 O O . PRO A 1 389 ? 24.195 -3.779 17.954 1.00 34.91 389 PRO A O 1
#

InterPro domains:
  IPR008921 DNA polymerase III, clamp loader complex, gamma/delta/delta subunit, C-terminal [SSF48019] (205-375)
  IPR021886 MgsA AAA+ ATPase, C-terminal [PF12002] (220-348)
  IPR027417 P-loop containing nucleoside triphosphate hydrolase [G3DSA:3.40.50.300] (3-52)
  IPR027417 P-loop containing nucleoside triphosphate hydrolase [SSF52540] (8-114)
  IPR032423 AAA C-terminal domain [PF16193] (69-114)
  IPR032423 AAA C-terminal domain [PF16193] (179-219)
  IPR051314 AAA ATPase RarA/MGS1/WRNIP1 [PTHR13779] (6-376)

Radius of gyration: 36.04 Å; chains: 1; bounding box: 80×84×110 Å